Protein 4FWW (pdb70)

Radius of gyration: 24.19 Å; Cα contacts (8 Å, |Δi|>4): 1400; chains: 1; bounding box: 60×74×48 Å

Foldseek 3Di:
DAAFEFQDFQVFFWQDWAKDQDDVLAIWIWTDHWQKIFIAGLSRHTDDMAGCDQQPDPRHQLCCLVDDDHADDGDIWRWQDWDFDRLQTWIKIFTQTRLRAIWTWGWDDDPNYTDTDRIHTQADPVAQWFQFGQRNAEHPVHKDWDWADAPNWIKIWMAYKAACVQNVTSHNFGTWIWIQDPVSRHTDGPTDGFHFDNVQSHQWIKAWADWDDDDQWIKTKIKIAPASVDDRQNIAIKIWIDGSHDRACLQIEIATAWEAQPCGHTQGAWQHKDKFFAAQQQCVVVVHHHGFIKIKTWGANSPPPFERIFIWIHGPVNVVVLRVVLLCLQFDDDHDPPAWQDPCRGAATDGGQDDHPDDDADPVHGSSSHYGYRRHHHYTYGLASRQCHHWAFNEWDWDYQHRWIWIFTWTQQQKTWIWTRGNHDPHTHTQDMYGHHHPRHGWHHDWYDDDQWIWIDGTRGITTDGNNHDAQQVQQDQVSQLVHDPSRQWFDLPRGIHHCVVRVPRGDNDDDD

Solvent-accessible surface area: 21839 Å² total; per-residue (Å²): 100,98,127,24,98,43,41,27,64,3,71,24,121,6,65,17,15,35,23,24,97,20,155,197,136,29,17,0,0,0,0,0,17,125,31,86,2,20,2,0,1,52,87,0,141,62,55,57,44,23,9,7,7,46,3,42,51,139,46,0,87,2,8,66,40,28,28,135,51,121,42,33,100,109,33,72,9,29,9,56,8,20,20,19,0,90,62,90,41,0,0,0,6,2,6,28,17,6,52,2,13,0,14,11,0,61,14,58,103,88,72,91,8,1,62,10,29,93,24,30,14,0,33,24,72,165,75,11,144,70,124,65,3,0,0,0,1,3,0,62,88,19,10,54,18,14,24,6,74,27,75,190,23,13,32,2,0,1,0,1,11,6,50,56,88,30,18,88,57,59,22,4,65,2,1,1,3,0,84,13,36,113,106,27,37,0,0,16,72,72,34,52,32,27,29,7,51,107,151,38,18,120,80,6,62,8,72,14,3,37,18,20,86,24,68,47,52,0,0,0,1,2,6,1,5,44,38,35,130,68,91,93,95,39,64,26,0,10,0,0,19,1,12,3,83,103,47,58,12,18,59,3,6,2,1,26,2,24,0,67,27,42,133,70,70,62,1,36,21,3,50,6,6,31,17,8,48,0,0,28,79,1,2,108,50,29,102,32,59,102,26,53,60,0,1,0,1,0,1,31,39,49,227,124,134,33,10,67,0,0,0,0,5,1,5,11,64,63,0,27,61,43,0,73,92,3,14,68,93,4,21,80,101,120,32,144,112,58,35,111,0,1,2,26,2,12,20,50,89,12,115,12,34,21,4,28,46,99,170,70,65,51,144,140,45,51,6,90,118,55,10,1,22,4,57,67,54,14,50,87,85,8,9,0,42,14,61,3,24,109,29,96,3,11,0,5,34,3,5,88,22,90,81,4,3,1,0,0,0,0,0,87,78,1,56,0,2,0,0,3,2,15,154,8,122,111,150,16,40,92,20,12,42,8,28,3,6,123,74,40,65,48,2,75,64,60,23,10,95,16,43,84,58,0,0,0,1,5,5,49,46,0,3,57,0,36,2,88,8,19,38,11,165,93,37,133,72,12,34,114,1,40,209,21,70,108,34,24,25,5,0,22,18,51,124,114,5,1,85,99,164,80,17,106,84,56,53,57,90,108,127,48,153

GO terms:
  GO:0005011 macrophage colony-stimulating factor receptor activity (F, TAS)
  GO:0005886 plasma membrane (C, TAS)
  GO:0006952 defense response (P, TAS)
  GO:0007165 signal transduction (P, TAS)
  GO:0007338 single fertilization (P, TAS)
  GO:0008284 positive regulation of cell population proliferation (P, TAS)
  GO:0005515 protein binding (F, IPI)
  GO:0043406 positive regulation of MAP kinase activity (P, IDA)
  GO:0009615 response to virus (P, IDA)
  GO:0051897 positive regulation of phosphatidylinositol 3-kinase/protein kinase B signal transduction (P, IDA)
  GO:0009986 cell surface (C, HDA)
  GO:0019899 enzyme binding (F, IPI)

Secondary structure (DSSP, 8-state):
-EEE--SEE-SS-EEEEEEEE-TTS-EEEEEEETTEEEEE-TTS-EEEEEE---BT-TT-HHHHTTSSS--SS-B---EEEEEEETTTTEEEEEESSGGG-EEEEEEEEETTEEEEPPPEE---STT-BTTB-TT----TT-EEEEEEEETTEEEEEEEE---HHHHSSS---SEEEEEBPTTSS-BPTT-EEE---HHHHTT---EEEEEEEETTEEEEEEEEESSTTS-TTSEEEEEEEEESSSS--TT-EEEEEEEEE---EEE-EEEEEEEEEPPHHHHHHHTS-TT-EEEEEEEE-----S-S-EEEEEEHHHHHHHHHHHHHHHHSSSPPTT-B---TTTS---BTTSPTT-SS--TT--GGGS-EE-SS-EEEE-TTTTTTTT--EEEEEEEEETTEEEEEEEETTSEEEEEE-S--SS---EEEEEEETTS-PPBPS--EEETTEEEEEETTEEEEEETT-S-GGG--SHHHHHHS-GGG--EE-SSSEE-GGGSTTT-B-S---

InterPro domains:
  IPR000719 Protein kinase domain [PS50011] (1082-1345)
  IPR001245 Serine-threonine/tyrosine-protein kinase, catalytic domain [PF07714] (1084-1338)
  IPR001245 Serine-threonine/tyrosine-protein kinase, catalytic domain [PR00109] (1161-1174)
  IPR001245 Serine-threonine/tyrosine-protein kinase, catalytic domain [PR00109] (1198-1216)
  IPR001245 Serine-threonine/tyrosine-protein kinase, catalytic domain [PR00109] (1249-1259)
  IPR001245 Serine-threonine/tyrosine-protein kinase, catalytic domain [PR00109] (1268-1290)
  IPR001245 Serine-threonine/tyrosine-protein kinase, catalytic domain [PR00109] (1312-1334)
  IPR001627 Sema domain [PF01403] (337-502)
  IPR001627 Sema domain [PS51004] (31-522)
  IPR001627 Sema domain [SM00630] (55-508)
  IPR002165 Plexin repeat [PF01437] (527-568)
  IPR002909 IPT domain [PF01833] (569-661)
  IPR002909 IPT domain [PF01833] (684-766)
  IPR002909 IPT domain [PF01833] (770-845)
  IPR002909 IPT domain [SM00429] (568-682)
  IPR002909 IPT domain [SM00429] (683-767)
  IPR002909 IPT domain [SM00429] (769-873)
  IPR008266 Tyrosine-protein kinase, active site [PS00109] (1204-1216)
  IPR011009 Protein kinase-like domain superfamily [SSF56112] (1085-1344)
  IPR013783 Immunoglobulin-like fold [G3DSA:2.60.40.10] (574-668)

Structure (mmCIF, N/CA/C/O backbone):
data_4FWW
#
_entry.id   4FWW
#
_cell.length_a   106.400
_cell.length_b   73.300
_cell.length_c   87.900
_cell.angle_alpha   90.00
_cell.angle_beta   97.40
_cell.angle_gamma   90.00
#
_symmetry.space_group_name_H-M   'C 1 2 1'
#
loop_
_entity.id
_entity.type
_entity.pdbx_description
1 polymer 'Macrophage-stimulating protein receptor'
2 branched beta-D-mannopyranose-(1-3)-beta-D-mannopyranose-(1-4)-2-acetamido-2-deoxy-beta-D-glucopyranose-(1-4)-2-acetamido-2-deoxy-beta-D-glucopyranose
3 non-polymer 'SULFATE ION'
4 non-polymer 'ACETATE ION'
5 non-polymer GLYCEROL
6 non-polymer 1,2-ETHANEDIOL
7 non-polymer DI(HYDROXYETHYL)ETHER
8 water water
#
loop_
_atom_site.group_PDB
_atom_site.id
_atom_site.type_symbol
_atom_site.label_atom_id
_atom_site.label_alt_id
_atom_site.label_comp_id
_atom_site.label_asym_id
_atom_site.label_entity_id
_atom_site.label_seq_id
_atom_site.pdbx_PDB_ins_code
_atom_site.Cartn_x
_atom_site.Cartn_y
_atom_site.Cartn_z
_atom_site.occupancy
_atom_site.B_iso_or_equiv
_atom_site.auth_seq_id
_atom_site.auth_comp_id
_atom_site.auth_asym_id
_atom_site.auth_atom_id
_atom_site.pdbx_PDB_model_num
ATOM 1 N N . VAL A 1 1 ? -0.664 14.953 3.280 1.00 86.97 42 VAL A N 1
ATOM 2 C CA . VAL A 1 1 ? 0.130 13.882 3.960 1.00 92.70 42 VAL A CA 1
ATOM 3 C C . VAL A 1 1 ? 1.597 14.278 4.119 1.00 89.38 42 VAL A C 1
ATOM 4 O O . VAL A 1 1 ? 2.380 14.074 3.192 1.00 92.56 42 VAL A O 1
ATOM 8 N N . LYS A 1 2 ? 1.953 14.828 5.290 1.00 87.57 43 LYS A N 1
ATOM 9 C CA . LYS A 1 2 ? 3.337 15.233 5.621 1.00 83.83 43 LYS A CA 1
ATOM 10 C C . LYS A 1 2 ? 4.335 14.082 5.516 1.00 76.56 43 LYS A C 1
ATOM 11 O O . LYS A 1 2 ? 4.133 13.027 6.109 1.00 76.63 43 LYS A O 1
ATOM 17 N N . TYR A 1 3 ? 5.410 14.288 4.750 1.00 75.59 44 TYR A N 1
ATOM 18 C CA . TYR A 1 3 ? 6.413 13.252 4.492 1.00 70.42 44 TYR A CA 1
ATOM 19 C C . TYR A 1 3 ? 7.366 13.091 5.694 1.00 66.12 44 TYR A C 1
ATOM 20 O O . TYR A 1 3 ? 7.902 14.050 6.220 1.00 71.69 44 TYR A O 1
ATOM 29 N N . VAL A 1 4 ? 7.577 11.856 6.106 1.00 64.19 45 VAL A N 1
ATOM 30 C CA . VAL A 1 4 ? 8.412 11.597 7.250 1.00 66.55 45 VAL A CA 1
ATOM 31 C C . VAL A 1 4 ? 9.544 10.709 6.804 1.00 67.57 45 VAL A C 1
ATOM 32 O O . VAL A 1 4 ? 9.324 9.627 6.282 1.00 68.40 45 VAL A O 1
ATOM 36 N N . VAL A 1 5 ? 10.758 11.189 7.034 1.00 65.22 46 VAL A N 1
ATOM 37 C CA . VAL A 1 5 ? 11.983 10.482 6.692 1.00 67.86 46 VAL A CA 1
ATOM 38 C C . VAL A 1 5 ? 12.203 9.384 7.726 1.00 64.55 46 VAL A C 1
ATOM 39 O O . VAL A 1 5 ? 11.907 9.601 8.902 1.00 64.97 46 VAL A O 1
ATOM 43 N N . PRO A 1 6 ? 12.728 8.208 7.314 1.00 60.49 47 PRO A N 1
ATOM 44 C CA . PRO A 1 6 ? 12.973 7.181 8.326 1.00 58.82 47 PRO A CA 1
ATOM 45 C C . PRO A 1 6 ? 14.048 7.621 9.337 1.00 64.01 47 PRO A C 1
ATOM 46 O O . PRO A 1 6 ? 14.887 8.471 9.025 1.00 70.17 47 PRO A O 1
ATOM 50 N N . SER A 1 7 ? 13.984 7.107 10.557 1.00 57.31 48 SER A N 1
ATOM 51 C CA . SER A 1 7 ? 14.999 7.470 11.546 1.00 56.80 48 SER A CA 1
ATOM 52 C C . SER A 1 7 ? 16.053 6.405 11.631 1.00 56.20 48 SER A C 1
ATOM 53 O O . SER A 1 7 ? 17.186 6.672 12.019 1.00 59.11 48 SER A O 1
ATOM 56 N N . PHE A 1 8 ? 15.681 5.182 11.294 1.00 49.40 49 PHE A N 1
ATOM 57 C CA . PHE A 1 8 ? 16.586 4.078 11.463 1.00 50.43 49 PHE A CA 1
ATOM 58 C C . PHE A 1 8 ? 16.256 3.029 10.424 1.00 55.73 49 PHE A C 1
ATOM 59 O O . PHE A 1 8 ? 15.102 2.631 10.292 1.00 47.96 49 PHE A O 1
ATOM 67 N N . SER A 1 9 ? 17.274 2.563 9.705 1.00 58.08 50 SER A N 1
ATOM 68 C CA . SER A 1 9 ? 17.090 1.410 8.815 1.00 58.00 50 SER A CA 1
ATOM 69 C C . SER A 1 9 ? 17.656 0.172 9.456 1.00 60.29 50 SER A C 1
ATOM 70 O O . SER A 1 9 ? 18.852 0.102 9.733 1.00 60.09 50 SER A O 1
ATOM 73 N N . ALA A 1 10 ? 16.803 -0.826 9.655 1.00 52.86 51 ALA A N 1
ATOM 74 C CA . ALA A 1 10 ? 17.189 -2.002 10.426 1.00 57.93 51 ALA A CA 1
ATOM 75 C C . ALA A 1 10 ? 17.986 -3.045 9.666 1.00 64.00 51 ALA A C 1
ATOM 76 O O . ALA A 1 10 ? 18.480 -3.991 10.270 1.00 62.84 51 ALA A O 1
ATOM 78 N N . GLY A 1 11 ? 18.019 -2.950 8.339 1.00 67.60 52 GLY A N 1
ATOM 79 C CA . GLY A 1 11 ? 18.765 -3.919 7.546 1.00 64.53 52 GLY A CA 1
ATOM 80 C C . GLY A 1 11 ? 17.972 -5.165 7.237 1.00 65.90 52 GLY A C 1
ATOM 81 O O . GLY A 1 11 ? 18.537 -6.194 6.858 1.00 66.37 52 GLY A O 1
ATOM 82 N N . GLY A 1 12 ? 16.659 -5.087 7.421 1.00 62.38 53 GLY A N 1
ATOM 83 C CA . GLY A 1 12 ? 15.816 -6.275 7.362 1.00 57.81 53 GLY A CA 1
ATOM 84 C C . GLY A 1 12 ? 14.439 -5.909 7.836 1.00 54.51 53 GLY A C 1
ATOM 85 O O . GLY A 1 12 ? 14.251 -4.813 8.355 1.00 54.97 53 GLY A O 1
ATOM 86 N N . LEU A 1 13 ? 13.461 -6.777 7.599 1.00 55.32 54 LEU A N 1
ATOM 87 C CA . LEU A 1 13 ? 12.091 -6.463 8.006 1.00 54.37 54 LEU A CA 1
ATOM 88 C C . LEU A 1 13 ? 12.022 -6.481 9.540 1.00 46.38 54 LEU A C 1
ATOM 89 O O . LEU A 1 13 ? 12.508 -7.425 10.187 1.00 49.11 54 LEU A O 1
ATOM 94 N N . VAL A 1 14 ? 11.512 -5.395 10.087 1.00 46.25 55 VAL A N 1
ATOM 95 C CA . VAL A 1 14 ? 11.394 -5.237 11.537 1.00 44.44 55 VAL A CA 1
ATOM 96 C C . VAL A 1 14 ? 10.352 -6.214 12.024 1.00 43.14 55 VAL A C 1
ATOM 97 O O . VAL A 1 14 ? 9.160 -6.137 11.620 1.00 44.14 55 VAL A O 1
ATOM 101 N N . GLN A 1 15 ? 10.789 -7.126 12.879 1.00 40.67 56 GLN A N 1
ATOM 102 C CA . GLN A 1 15 ? 9.874 -8.105 13.457 1.00 40.26 56 GLN A CA 1
ATOM 103 C C . GLN A 1 15 ? 9.242 -7.691 14.774 1.00 44.47 56 GLN A C 1
ATOM 104 O O . GLN A 1 15 ? 8.135 -8.127 15.097 1.00 34.86 56 GLN A O 1
ATOM 110 N N . ALA A 1 16 ? 9.978 -6.926 15.579 1.00 39.76 57 ALA A N 1
ATOM 111 C CA . ALA A 1 16 ? 9.473 -6.487 16.882 1.00 37.84 57 ALA A CA 1
ATOM 112 C C . ALA A 1 16 ? 10.152 -5.183 17.287 1.00 40.74 57 ALA A C 1
ATOM 113 O O . ALA A 1 16 ? 11.269 -4.849 16.817 1.00 37.08 57 ALA A O 1
ATOM 115 N N . MET A 1 17 ? 9.423 -4.386 18.047 1.00 36.55 58 MET A N 1
ATOM 116 C CA . MET A 1 17 ? 9.920 -3.090 18.496 1.00 35.37 58 MET A CA 1
ATOM 117 C C . MET A 1 17 ? 9.283 -2.790 19.841 1.00 35.84 58 MET A C 1
ATOM 118 O O . MET A 1 17 ? 8.055 -2.935 19.999 1.00 31.56 58 MET A O 1
ATOM 123 N N . VAL A 1 18 ? 10.105 -2.417 20.827 1.00 32.91 59 VAL A N 1
ATOM 124 C CA . VAL A 1 18 ? 9.550 -1.924 22.102 1.00 33.17 59 VAL A CA 1
ATOM 125 C C . VAL A 1 18 ? 10.466 -0.820 22.641 1.00 34.35 59 VAL A C 1
ATOM 126 O O . VAL A 1 18 ? 11.600 -0.726 22.216 1.00 34.02 59 VAL A O 1
ATOM 130 N N . THR A 1 19 ? 9.918 0.112 23.415 1.00 34.02 60 THR A N 1
ATOM 131 C CA . THR A 1 19 ? 10.723 1.192 24.002 1.00 35.01 60 THR A CA 1
ATOM 132 C C . THR A 1 19 ? 10.923 1.075 25.510 1.00 36.50 60 THR A C 1
ATOM 133 O O . THR A 1 19 ? 10.194 0.346 26.207 1.00 36.08 60 THR A O 1
ATOM 137 N N . TYR A 1 20 ? 11.906 1.819 26.019 1.00 39.82 61 TYR A N 1
ATOM 138 C CA . TYR A 1 20 ? 12.093 1.896 27.451 1.00 34.98 61 TYR A CA 1
ATOM 139 C C . TYR A 1 20 ? 12.386 3.316 27.856 1.00 38.35 61 TYR A C 1
ATOM 140 O O . TYR A 1 20 ? 13.204 4.002 27.210 1.00 32.56 61 TYR A O 1
ATOM 149 N N . GLU A 1 21 ? 11.641 3.806 28.854 1.00 40.50 62 GLU A N 1
ATOM 150 C CA . GLU A 1 21 ? 11.974 5.095 29.486 1.00 46.97 62 GLU A CA 1
ATOM 151 C C . GLU A 1 21 ? 12.217 4.863 30.978 1.00 47.80 62 GLU A C 1
ATOM 152 O O . GLU A 1 21 ? 11.331 4.371 31.671 1.00 48.30 62 GLU A O 1
ATOM 158 N N . GLY A 1 22 ? 13.445 5.107 31.442 1.00 49.06 63 GLY A N 1
ATOM 159 C CA . GLY A 1 22 ? 13.817 4.851 32.834 1.00 52.46 63 GLY A CA 1
ATOM 160 C C . GLY A 1 22 ? 13.700 6.057 33.759 1.00 64.50 63 GLY A C 1
ATOM 161 O O . GLY A 1 22 ? 13.253 7.129 33.350 1.00 66.08 63 GLY A O 1
ATOM 162 N N . ASP A 1 23 ? 14.126 5.888 35.010 1.00 67.78 64 ASP A N 1
ATOM 163 C CA . ASP A 1 23 ? 13.889 6.898 36.042 1.00 70.58 64 ASP A CA 1
ATOM 164 C C . ASP A 1 23 ? 14.903 8.000 35.969 1.00 71.36 64 ASP A C 1
ATOM 165 O O . ASP A 1 23 ? 14.697 9.076 36.545 1.00 71.62 64 ASP A O 1
ATOM 170 N N . ARG A 1 24 ? 16.029 7.689 35.336 1.00 67.89 65 ARG A N 1
ATOM 171 C CA . ARG A 1 24 ? 17.184 8.566 35.365 1.00 75.98 65 ARG A CA 1
ATOM 172 C C . ARG A 1 24 ? 17.293 9.328 34.055 1.00 71.87 65 ARG A C 1
ATOM 173 O O . ARG A 1 24 ? 18.392 9.675 33.619 1.00 77.36 65 ARG A O 1
ATOM 181 N N . ASN A 1 25 ? 16.145 9.618 33.447 1.00 64.51 66 ASN A N 1
ATOM 182 C CA . ASN A 1 25 ? 16.114 10.177 32.100 1.00 65.48 66 ASN A CA 1
ATOM 183 C C . ASN A 1 25 ? 16.913 9.361 31.058 1.00 59.64 66 ASN A C 1
ATOM 184 O O . ASN A 1 25 ? 17.503 9.918 30.150 1.00 64.11 66 ASN A O 1
ATOM 189 N N . GLU A 1 26 ? 16.971 8.047 31.214 1.00 50.75 67 GLU A N 1
ATOM 190 C CA . GLU A 1 26 ? 17.604 7.223 30.204 1.00 50.73 67 GLU A CA 1
ATOM 191 C C . GLU A 1 26 ? 16.509 6.514 29.394 1.00 50.31 67 GLU A C 1
ATOM 192 O O . GLU A 1 26 ? 15.450 6.181 29.931 1.00 46.90 67 GLU A O 1
ATOM 198 N N . SER A 1 27 ? 16.730 6.361 28.093 1.00 47.62 68 SER A N 1
ATOM 199 C CA . SER A 1 27 ? 15.722 5.710 27.269 1.00 45.62 68 SER A CA 1
ATOM 200 C C . SER A 1 27 ? 16.313 4.927 26.116 1.00 49.38 68 SER A C 1
ATOM 201 O O . SER A 1 27 ? 17.482 5.130 25.735 1.00 45.94 68 SER A O 1
ATOM 204 N N . ALA A 1 28 ? 15.513 4.019 25.555 1.00 41.11 69 ALA A N 1
ATOM 205 C CA . ALA A 1 28 ? 16.001 3.218 24.426 1.00 41.73 69 ALA A CA 1
ATOM 206 C C . ALA A 1 28 ? 14.869 2.658 23.565 1.00 39.40 69 ALA A C 1
ATOM 207 O O . ALA A 1 28 ? 13.720 2.507 24.029 1.00 36.97 69 ALA A O 1
ATOM 209 N N . VAL A 1 29 ? 15.216 2.359 22.312 1.00 40.77 70 VAL A N 1
ATOM 210 C CA . VAL A 1 29 ? 14.332 1.581 21.415 1.00 38.68 70 VAL A CA 1
ATOM 211 C C . VAL A 1 29 ? 15.016 0.252 21.139 1.00 42.37 70 VAL A C 1
ATOM 212 O O . VAL A 1 29 ? 16.224 0.212 20.795 1.00 42.46 70 VAL A O 1
ATOM 216 N N . PHE A 1 30 ? 14.271 -0.845 21.322 1.00 36.51 71 PHE A N 1
ATOM 217 C CA . PHE A 1 30 ? 14.740 -2.162 20.926 1.00 36.50 71 PHE A CA 1
ATOM 218 C C . PHE A 1 30 ? 13.990 -2.625 19.657 1.00 38.27 71 PHE A C 1
ATOM 219 O O . PHE A 1 30 ? 12.767 -2.496 19.569 1.00 33.63 71 PHE A O 1
ATOM 227 N N . VAL A 1 31 ? 14.781 -2.909 18.616 1.00 37.66 72 VAL A N 1
ATOM 228 C CA . VAL A 1 31 ? 14.300 -3.233 17.267 1.00 40.47 72 VAL A CA 1
ATOM 229 C C . VAL A 1 31 ? 14.881 -4.568 16.840 1.00 44.81 72 VAL A C 1
ATOM 230 O O . VAL A 1 31 ? 16.116 -4.784 16.897 1.00 45.11 72 VAL A O 1
ATOM 234 N N . ALA A 1 32 ? 13.987 -5.498 16.490 1.00 41.03 73 ALA A N 1
ATOM 235 C CA . ALA A 1 32 ? 14.406 -6.871 16.191 1.00 42.36 73 ALA A CA 1
ATOM 236 C C . ALA A 1 32 ? 14.175 -7.169 14.724 1.00 44.12 73 ALA A C 1
ATOM 237 O O . ALA A 1 32 ? 13.180 -6.726 14.145 1.00 42.21 73 ALA A O 1
ATOM 239 N N . ILE A 1 33 ? 15.177 -7.785 14.097 1.00 47.05 74 ILE A N 1
ATOM 240 C CA . ILE A 1 33 ? 14.973 -8.369 12.769 1.00 49.44 74 ILE A CA 1
ATOM 241 C C . ILE A 1 33 ? 15.375 -9.818 12.868 1.00 44.56 74 ILE A C 1
ATOM 242 O O . ILE A 1 33 ? 15.985 -10.248 13.870 1.00 45.10 74 ILE A O 1
ATOM 247 N N . ARG A 1 34 ? 15.036 -10.591 11.842 1.00 50.64 75 ARG A N 1
ATOM 248 C CA . ARG A 1 34 ? 15.569 -11.954 11.738 1.00 50.19 75 ARG A CA 1
ATOM 249 C C . ARG A 1 34 ? 17.036 -11.972 12.127 1.00 53.03 75 ARG A C 1
ATOM 250 O O . ARG A 1 34 ? 17.818 -11.171 11.611 1.00 56.51 75 ARG A O 1
ATOM 258 N N . ASN A 1 35 ? 17.370 -12.811 13.102 1.00 48.63 76 ASN A N 1
ATOM 259 C CA . ASN A 1 35 ? 18.735 -12.989 13.555 1.00 56.09 76 ASN A CA 1
ATOM 260 C C . ASN A 1 35 ? 19.469 -11.790 14.171 1.00 52.93 76 ASN A C 1
ATOM 261 O O . ASN A 1 35 ? 20.599 -11.928 14.624 1.00 58.65 76 ASN A O 1
ATOM 266 N N . ARG A 1 36 ? 18.831 -10.634 14.264 1.00 52.05 77 ARG A N 1
ATOM 267 C CA . ARG A 1 36 ? 19.511 -9.515 14.918 1.00 54.05 77 ARG A CA 1
ATOM 268 C C . ARG A 1 36 ? 18.620 -8.644 15.808 1.00 47.37 77 ARG A C 1
ATOM 269 O O . ARG A 1 36 ? 17.571 -8.200 15.388 1.00 44.68 77 ARG A O 1
ATOM 277 N N . LEU A 1 37 ? 19.115 -8.324 17.000 1.00 50.52 78 LEU A N 1
ATOM 278 C CA . LEU A 1 37 ? 18.531 -7.263 17.830 1.00 46.95 78 LEU A CA 1
ATOM 279 C C . LEU A 1 37 ? 19.351 -5.945 17.798 1.00 47.41 78 LEU A C 1
ATOM 280 O O . LEU A 1 37 ? 20.540 -5.973 18.071 1.00 50.83 78 LEU A O 1
ATOM 285 N N . HIS A 1 38 ? 18.697 -4.814 17.504 1.00 44.69 79 HIS A N 1
ATOM 286 C CA . HIS A 1 38 ? 19.296 -3.464 17.611 1.00 48.40 79 HIS A CA 1
ATOM 287 C C . HIS A 1 38 ? 18.838 -2.681 18.851 1.00 45.24 79 HIS A C 1
ATOM 288 O O . HIS A 1 38 ? 17.652 -2.698 19.215 1.00 43.91 79 HIS A O 1
ATOM 295 N N . VAL A 1 39 ? 19.782 -2.002 19.507 1.00 46.44 80 VAL A N 1
ATOM 296 C CA . VAL A 1 39 ? 19.497 -1.028 20.571 1.00 38.68 80 VAL A CA 1
ATOM 297 C C . VAL A 1 39 ? 19.799 0.367 20.062 1.00 41.29 80 VAL A C 1
ATOM 298 O O . VAL A 1 39 ? 20.924 0.643 19.609 1.00 49.43 80 VAL A O 1
ATOM 302 N N . LEU A 1 40 ? 18.792 1.233 20.085 1.00 40.82 81 LEU A N 1
ATOM 303 C CA . LEU A 1 40 ? 18.921 2.621 19.693 1.00 41.58 81 LEU A CA 1
ATOM 304 C C . LEU A 1 40 ? 18.841 3.550 20.905 1.00 43.89 81 LEU A C 1
ATOM 305 O O . LEU A 1 40 ? 18.115 3.282 21.882 1.00 40.04 81 LEU A O 1
ATOM 310 N N . GLY A 1 41 ? 19.502 4.697 20.786 1.00 45.90 82 GLY A N 1
ATOM 311 C CA . GLY A 1 41 ? 19.410 5.720 21.813 1.00 48.14 82 GLY A CA 1
ATOM 312 C C . GLY A 1 41 ? 18.187 6.550 21.523 1.00 49.57 82 GLY A C 1
ATOM 313 O O . GLY A 1 41 ? 17.425 6.224 20.619 1.00 49.71 82 GLY A O 1
ATOM 314 N N . PRO A 1 42 ? 18.034 7.673 22.238 1.00 50.86 83 PRO A N 1
ATOM 315 C CA . PRO A 1 42 ? 16.840 8.537 22.156 1.00 48.77 83 PRO A CA 1
ATOM 316 C C . PRO A 1 42 ? 16.824 9.303 20.861 1.00 51.00 83 PRO A C 1
ATOM 317 O O . PRO A 1 42 ? 15.815 9.894 20.486 1.00 51.81 83 PRO A O 1
ATOM 321 N N . ASP A 1 43 ? 17.964 9.328 20.193 1.00 55.23 84 ASP A N 1
ATOM 322 C CA . ASP A 1 43 ? 18.045 10.027 18.928 1.00 59.73 84 ASP A CA 1
ATOM 323 C C . ASP A 1 43 ? 17.795 9.014 17.806 1.00 54.49 84 ASP A C 1
ATOM 324 O O . ASP A 1 43 ? 17.900 9.343 16.644 1.00 56.49 84 ASP A O 1
ATOM 329 N N . LEU A 1 44 ? 17.523 7.769 18.190 1.00 52.25 85 LEU A N 1
ATOM 330 C CA . LEU A 1 44 ? 17.174 6.682 17.286 1.00 52.75 85 LEU A CA 1
ATOM 331 C C . LEU A 1 44 ? 18.381 6.273 16.435 1.00 60.58 85 LEU A C 1
ATOM 332 O O . LEU A 1 44 ? 18.240 5.670 15.360 1.00 55.00 85 LEU A O 1
ATOM 337 N N . LYS A 1 45 ? 19.571 6.587 16.940 1.00 58.76 86 LYS A N 1
ATOM 338 C CA . LYS A 1 45 ? 20.784 6.030 16.377 1.00 60.65 86 LYS A CA 1
ATOM 339 C C . LYS A 1 45 ? 21.250 4.859 17.211 1.00 55.81 86 LYS A C 1
ATOM 340 O O . LYS A 1 45 ? 20.994 4.796 18.414 1.00 53.48 86 LYS A O 1
ATOM 346 N N . SER A 1 46 ? 21.941 3.937 16.555 1.00 56.27 87 SER A N 1
ATOM 347 C CA . SER A 1 46 ? 22.266 2.649 17.122 1.00 56.31 87 SER A CA 1
ATOM 348 C C . SER A 1 46 ? 23.388 2.767 18.117 1.00 60.18 87 SER A C 1
ATOM 349 O O . SER A 1 46 ? 24.387 3.428 17.849 1.00 65.14 87 SER A O 1
ATOM 352 N N . VAL A 1 47 ? 23.250 2.081 19.245 1.00 53.79 88 VAL A N 1
ATOM 353 C CA . VAL A 1 47 ? 24.316 2.034 20.230 1.00 55.34 88 VAL A CA 1
ATOM 354 C C . VAL A 1 47 ? 24.918 0.645 20.326 1.00 56.04 88 VAL A C 1
ATOM 355 O O . VAL A 1 47 ? 25.999 0.460 20.867 1.00 57.31 88 VAL A O 1
ATOM 359 N N . GLN A 1 48 ? 24.198 -0.367 19.867 1.00 52.75 89 GLN A N 1
ATOM 360 C CA . GLN A 1 48 ? 24.651 -1.732 20.124 1.00 52.12 89 GLN A CA 1
ATOM 361 C C . GLN A 1 48 ? 23.798 -2.643 19.228 1.00 54.44 89 GLN A C 1
ATOM 362 O O . GLN A 1 48 ? 22.704 -2.258 18.831 1.00 47.88 89 GLN A O 1
ATOM 368 N N . SER A 1 49 ? 24.306 -3.836 18.930 1.00 55.26 90 SER A N 1
ATOM 369 C CA . SER A 1 49 ? 23.585 -4.837 18.142 1.00 54.78 90 SER A CA 1
ATOM 370 C C . SER A 1 49 ? 23.974 -6.181 18.688 1.00 54.82 90 SER A C 1
ATOM 371 O O . SER A 1 49 ? 25.090 -6.353 19.163 1.00 57.58 90 SER A O 1
ATOM 374 N N . LEU A 1 50 ? 23.112 -7.172 18.497 1.00 51.58 91 LEU A N 1
ATOM 375 C CA . LEU A 1 50 ? 23.369 -8.498 18.990 1.00 53.37 91 LEU A CA 1
ATOM 376 C C . LEU A 1 50 ? 22.821 -9.506 17.958 1.00 54.61 91 LEU A C 1
ATOM 377 O O . LEU A 1 50 ? 21.733 -9.312 17.432 1.00 56.63 91 LEU A O 1
ATOM 382 N N . ALA A 1 51 ? 23.617 -10.531 17.636 1.00 57.52 92 ALA A N 1
ATOM 383 C CA . ALA A 1 51 ? 23.181 -11.657 16.783 1.00 60.92 92 ALA A CA 1
ATOM 384 C C . ALA A 1 51 ? 22.288 -12.587 17.573 1.00 53.57 92 ALA A C 1
ATOM 385 O O . ALA A 1 51 ? 22.684 -13.082 18.618 1.00 48.76 92 ALA A O 1
ATOM 387 N N . THR A 1 52 ? 21.062 -12.773 17.103 1.00 50.56 93 THR A N 1
ATOM 388 C CA . THR A 1 52 ? 20.165 -13.691 17.781 1.00 55.33 93 THR A CA 1
ATOM 389 C C . THR A 1 52 ? 20.010 -14.985 17.031 1.00 53.15 93 THR A C 1
ATOM 390 O O . THR A 1 52 ? 19.367 -15.893 17.520 1.00 49.79 93 THR A O 1
ATOM 394 N N . GLY A 1 53 ? 20.635 -15.081 15.865 1.00 52.52 94 GLY A N 1
ATOM 395 C CA . GLY A 1 53 ? 20.749 -16.359 15.173 1.00 60.41 94 GLY A CA 1
ATOM 396 C C . GLY A 1 53 ? 21.776 -16.286 14.049 1.00 66.61 94 GLY A C 1
ATOM 397 O O . GLY A 1 53 ? 22.521 -15.299 13.952 1.00 65.47 94 GLY A O 1
ATOM 398 N N . PRO A 1 54 ? 21.784 -17.307 13.173 1.00 70.63 95 PRO A N 1
ATOM 399 C CA . PRO A 1 54 ? 20.876 -18.453 13.314 1.00 69.37 95 PRO A CA 1
ATOM 400 C C . PRO A 1 54 ? 21.345 -19.420 14.390 1.00 67.42 95 PRO A C 1
ATOM 401 O O . PRO A 1 54 ? 22.526 -19.457 14.728 1.00 67.98 95 PRO A O 1
ATOM 405 N N . ALA A 1 55 ? 20.407 -20.160 14.968 1.00 65.04 96 ALA A N 1
ATOM 406 C CA . ALA A 1 55 ? 20.742 -21.170 15.944 1.00 70.59 96 ALA A CA 1
ATOM 407 C C . ALA A 1 55 ? 21.782 -22.109 15.348 1.00 76.40 96 ALA A C 1
ATOM 408 O O . ALA A 1 55 ? 21.790 -22.325 14.133 1.00 73.95 96 ALA A O 1
ATOM 410 N N . GLY A 1 56 ? 22.625 -22.677 16.210 1.00 76.07 97 GLY A N 1
ATOM 411 C CA . GLY A 1 56 ? 23.702 -23.559 15.783 1.00 86.61 97 GLY A CA 1
ATOM 412 C C . GLY A 1 56 ? 24.712 -22.873 14.877 1.00 95.77 97 GLY A C 1
ATOM 413 O O . GLY A 1 56 ? 25.448 -23.533 14.141 1.00 100.70 97 GLY A O 1
ATOM 414 N N . ASP A 1 57 ? 24.720 -21.545 14.903 1.00 93.60 98 ASP A N 1
ATOM 415 C CA . ASP A 1 57 ? 25.786 -20.761 14.289 1.00 92.98 98 ASP A CA 1
ATOM 416 C C . ASP A 1 57 ? 26.749 -20.296 15.378 1.00 98.19 98 ASP A C 1
ATOM 417 O O . ASP A 1 57 ? 26.304 -19.894 16.456 1.00 92.97 98 ASP A O 1
ATOM 422 N N . PRO A 1 58 ? 28.076 -20.386 15.125 1.00 101.09 99 PRO A N 1
ATOM 423 C CA . PRO A 1 58 ? 29.017 -20.002 16.190 1.00 95.65 99 PRO A CA 1
ATOM 424 C C . PRO A 1 58 ? 28.881 -18.517 16.503 1.00 85.48 99 PRO A C 1
ATOM 425 O O . PRO A 1 58 ? 29.165 -18.098 17.624 1.00 88.13 99 PRO A O 1
ATOM 429 N N . GLY A 1 59 ? 28.418 -17.747 15.524 1.00 81.45 100 GLY A N 1
ATOM 430 C CA . GLY A 1 59 ? 28.246 -16.304 15.687 1.00 85.28 100 GLY A CA 1
ATOM 431 C C . GLY A 1 59 ? 26.992 -15.859 16.444 1.00 82.46 100 GLY A C 1
ATOM 432 O O . GLY A 1 59 ? 26.835 -14.675 16.718 1.00 74.60 100 GLY A O 1
ATOM 433 N N . CYS A 1 60 ? 26.090 -16.793 16.751 1.00 81.26 101 CYS A N 1
ATOM 434 C CA . CYS A 1 60 ? 24.874 -16.466 17.495 1.00 69.42 101 CYS A CA 1
ATOM 435 C C . CYS A 1 60 ? 25.229 -16.151 18.943 1.00 68.36 101 CYS A C 1
ATOM 436 O O . CYS A 1 60 ? 25.567 -17.047 19.718 1.00 70.46 101 CYS A O 1
ATOM 439 N N . GLN A 1 61 ? 25.186 -14.876 19.309 1.00 60.84 102 GLN A N 1
ATOM 440 C CA . GLN A 1 61 ? 25.553 -14.482 20.681 1.00 59.76 102 GLN A CA 1
ATOM 441 C C . GLN A 1 61 ? 24.508 -14.851 21.778 1.00 59.06 102 GLN A C 1
ATOM 442 O O . GLN A 1 61 ? 24.885 -15.096 22.928 1.00 56.64 102 GLN A O 1
ATOM 448 N N . THR A 1 62 ? 23.210 -14.914 21.443 1.00 57.46 103 THR A N 1
ATOM 449 C CA . THR A 1 62 ? 22.232 -15.407 22.437 1.00 54.42 103 THR A CA 1
ATOM 450 C C . THR A 1 62 ? 22.387 -16.897 22.622 1.00 57.00 103 THR A C 1
ATOM 451 O O . THR A 1 62 ? 22.452 -17.384 23.746 1.00 62.12 103 THR A O 1
ATOM 455 N N . CYS A 1 63 ? 22.461 -17.629 21.512 1.00 67.26 104 CYS A N 1
ATOM 456 C CA . CYS A 1 63 ? 22.670 -19.082 21.566 1.00 68.14 104 CYS A CA 1
ATOM 457 C C . CYS A 1 63 ? 23.882 -19.448 22.411 1.00 65.93 104 CYS A C 1
ATOM 458 O O . CYS A 1 63 ? 23.819 -20.360 23.225 1.00 69.41 104 CYS A O 1
ATOM 461 N N . ALA A 1 64 ? 24.968 -18.695 22.248 1.00 68.18 105 ALA A N 1
ATOM 462 C CA . ALA A 1 64 ? 26.220 -18.951 22.957 1.00 70.57 105 ALA A CA 1
ATOM 463 C C . ALA A 1 64 ? 26.069 -18.827 24.470 1.00 72.96 105 ALA A C 1
ATOM 464 O O . ALA A 1 64 ? 26.833 -19.407 25.237 1.00 70.33 105 ALA A O 1
ATOM 466 N N . ALA A 1 65 ? 25.085 -18.057 24.906 1.00 69.86 106 ALA A N 1
ATOM 467 C CA . ALA A 1 65 ? 24.869 -17.901 26.328 1.00 66.63 106 ALA A CA 1
ATOM 468 C C . ALA A 1 65 ? 24.196 -19.129 26.948 1.00 59.22 106 ALA A C 1
ATOM 469 O O . ALA A 1 65 ? 24.152 -19.256 28.169 1.00 65.68 106 ALA A O 1
ATOM 471 N N . CYS A 1 66 ? 23.687 -20.046 26.127 1.00 57.58 107 CYS A N 1
ATOM 472 C CA . CYS A 1 66 ? 23.137 -21.300 26.668 1.00 65.83 107 CYS A CA 1
ATOM 473 C C . CYS A 1 66 ? 24.226 -22.336 26.967 1.00 76.52 107 CYS A C 1
ATOM 474 O O . CYS A 1 66 ? 23.938 -23.488 27.295 1.00 77.95 107 CYS A O 1
ATOM 477 N N . GLY A 1 67 ? 25.479 -21.909 26.856 1.00 74.40 108 GLY A N 1
ATOM 478 C CA . GLY A 1 67 ? 26.596 -22.775 27.171 1.00 83.75 108 GLY A CA 1
ATOM 479 C C . GLY A 1 67 ? 27.057 -23.566 25.967 1.00 87.62 108 GLY A C 1
ATOM 480 O O . GLY A 1 67 ? 26.531 -23.406 24.860 1.00 79.92 108 GLY A O 1
ATOM 481 N N . PRO A 1 68 ? 28.028 -24.456 26.184 1.00 92.39 109 PRO A N 1
ATOM 482 C CA . PRO A 1 68 ? 28.736 -25.031 25.051 1.00 96.72 109 PRO A CA 1
ATOM 483 C C . PRO A 1 68 ? 27.734 -25.672 24.086 1.00 103.56 109 PRO A C 1
ATOM 484 O O . PRO A 1 68 ? 26.911 -26.514 24.492 1.00 100.85 109 PRO A O 1
ATOM 488 N N . GLY A 1 69 ? 27.764 -25.217 22.836 1.00 101.66 110 GLY A N 1
ATOM 489 C CA . GLY A 1 69 ? 26.764 -25.604 21.861 1.00 108.89 110 GLY A CA 1
ATOM 490 C C . GLY A 1 69 ? 26.806 -27.091 21.581 1.00 121.11 110 GLY A C 1
ATOM 491 O O . GLY A 1 69 ? 27.158 -27.886 22.455 1.00 124.76 110 GLY A O 1
ATOM 492 N N . PRO A 1 70 ? 26.329 -27.482 20.394 1.00 129.35 111 PRO A N 1
ATOM 493 C CA . PRO A 1 70 ? 25.365 -26.604 19.746 1.00 125.39 111 PRO A CA 1
ATOM 494 C C . PRO A 1 70 ? 23.975 -26.908 20.290 1.00 117.75 111 PRO A C 1
ATOM 495 O O . PRO A 1 70 ? 23.803 -27.808 21.122 1.00 123.88 111 PRO A O 1
ATOM 499 N N . HIS A 1 71 ? 23.005 -26.112 19.873 1.00 108.80 112 HIS A N 1
ATOM 500 C CA . HIS A 1 71 ? 21.627 -26.332 20.263 1.00 92.46 112 HIS A CA 1
ATOM 501 C C . HIS A 1 71 ? 20.848 -26.308 18.980 1.00 89.36 112 HIS A C 1
ATOM 502 O O . HIS A 1 71 ? 21.172 -25.530 18.074 1.00 79.31 112 HIS A O 1
ATOM 509 N N . GLY A 1 72 ? 19.879 -27.210 18.848 1.00 89.50 113 GLY A N 1
ATOM 510 C CA . GLY A 1 72 ? 19.159 -27.366 17.586 1.00 87.01 113 GLY A CA 1
ATOM 511 C C . GLY A 1 72 ? 17.646 -27.415 17.722 1.00 87.46 113 GLY A C 1
ATOM 512 O O . GLY A 1 72 ? 17.108 -27.193 18.806 1.00 86.57 113 GLY A O 1
ATOM 513 N N . PRO A 1 73 ? 16.941 -27.658 16.606 1.00 84.91 114 PRO A N 1
ATOM 514 C CA . PRO A 1 73 ? 17.501 -27.716 15.260 1.00 87.74 114 PRO A CA 1
ATOM 515 C C . PRO A 1 73 ? 18.186 -26.401 14.887 1.00 86.50 114 PRO A C 1
ATOM 516 O O . PRO A 1 73 ? 17.939 -25.383 15.535 1.00 77.13 114 PRO A O 1
ATOM 520 N N . PRO A 1 74 ? 19.075 -26.433 13.873 1.00 92.11 115 PRO A N 1
ATOM 521 C CA . PRO A 1 74 ? 19.577 -25.198 13.270 1.00 85.00 115 PRO A CA 1
ATOM 522 C C . PRO A 1 74 ? 18.475 -24.498 12.489 1.00 82.39 115 PRO A C 1
ATOM 523 O O . PRO A 1 74 ? 17.526 -25.141 12.032 1.00 85.16 115 PRO A O 1
ATOM 527 N N . GLY A 1 75 ? 18.596 -23.188 12.341 1.00 74.62 116 GLY A N 1
ATOM 528 C CA . GLY A 1 75 ? 17.541 -22.408 11.767 1.00 68.17 116 GLY A CA 1
ATOM 529 C C . GLY A 1 75 ? 17.604 -20.951 12.158 1.00 63.94 116 GLY A C 1
ATOM 530 O O . GLY A 1 75 ? 18.270 -20.577 13.119 1.00 67.42 116 GLY A O 1
ATOM 531 N N . ASP A 1 76 ? 16.887 -20.141 11.394 1.00 61.16 117 ASP A N 1
ATOM 532 C CA . ASP A 1 76 ? 16.825 -18.726 11.611 1.00 65.49 117 ASP A CA 1
ATOM 533 C C . ASP A 1 76 ? 16.039 -18.437 12.876 1.00 63.48 117 ASP A C 1
ATOM 534 O O . ASP A 1 76 ? 15.127 -19.183 13.222 1.00 57.62 117 ASP A O 1
ATOM 539 N N . THR A 1 77 ? 16.402 -17.350 13.550 1.00 59.41 118 THR A N 1
ATOM 540 C CA . THR A 1 77 ? 15.678 -16.885 14.725 1.00 53.97 118 THR A CA 1
ATOM 541 C C . THR A 1 77 ? 14.829 -15.694 14.405 1.00 48.30 118 THR A C 1
ATOM 542 O O . THR A 1 77 ? 15.350 -14.603 14.176 1.00 52.19 118 THR A O 1
ATOM 546 N N . ASP A 1 78 ? 13.516 -15.888 14.418 1.00 46.07 119 ASP A N 1
ATOM 547 C CA . ASP A 1 78 ? 12.591 -14.774 14.291 1.00 47.14 119 ASP A CA 1
ATOM 548 C C . ASP A 1 78 ? 12.169 -14.378 15.702 1.00 44.25 119 ASP A C 1
ATOM 549 O O . ASP A 1 78 ? 11.934 -15.250 16.538 1.00 45.27 119 ASP A O 1
ATOM 554 N N . THR A 1 79 ? 12.151 -13.074 15.982 1.00 43.86 120 THR A N 1
ATOM 555 C CA . THR A 1 79 ? 11.889 -12.612 17.344 1.00 42.35 120 THR A CA 1
ATOM 556 C C . THR A 1 79 ? 10.397 -12.583 17.499 1.00 36.20 120 THR A C 1
ATOM 557 O O . THR A 1 79 ? 9.714 -11.999 16.668 1.00 36.50 120 THR A O 1
ATOM 561 N N . LYS A 1 80 ? 9.884 -13.325 18.479 1.00 36.44 121 LYS A N 1
ATOM 562 C CA . LYS A 1 80 ? 8.418 -13.374 18.725 1.00 32.92 121 LYS A CA 1
ATOM 563 C C . LYS A 1 80 ? 7.952 -12.451 19.862 1.00 30.82 121 LYS A C 1
ATOM 564 O O . LYS A 1 80 ? 6.810 -12.015 19.894 1.00 32.17 121 LYS A O 1
ATOM 570 N N . VAL A 1 81 ? 8.825 -12.207 20.834 1.00 33.28 122 VAL A N 1
ATOM 571 C CA . VAL A 1 81 ? 8.512 -11.372 21.983 1.00 32.87 122 VAL A CA 1
ATOM 572 C C . VAL A 1 81 ? 9.709 -10.444 22.282 1.00 31.83 122 VAL A C 1
ATOM 573 O O . VAL A 1 81 ? 10.833 -10.916 22.391 1.00 28.62 122 VAL A O 1
ATOM 577 N N . LEU A 1 82 ? 9.452 -9.144 22.418 1.00 30.46 123 LEU A N 1
ATOM 578 C CA . LEU A 1 82 ? 10.392 -8.227 23.064 1.00 32.78 123 LEU A CA 1
ATOM 579 C C . LEU A 1 82 ? 9.578 -7.573 24.162 1.00 30.46 123 LEU A C 1
ATOM 580 O O . LEU A 1 82 ? 8.541 -6.974 23.879 1.00 33.43 123 LEU A O 1
ATOM 585 N N . VAL A 1 83 ? 9.981 -7.775 25.405 1.00 29.26 124 VAL A N 1
ATOM 586 C CA . VAL A 1 83 ? 9.246 -7.167 26.540 1.00 29.55 124 VAL A CA 1
ATOM 587 C C . VAL A 1 83 ? 10.217 -6.656 27.619 1.00 30.37 124 VAL A C 1
ATOM 588 O O . VAL A 1 83 ? 11.155 -7.349 27.971 1.00 26.99 124 VAL A O 1
ATOM 592 N N . LEU A 1 84 ? 9.913 -5.508 28.199 1.00 30.57 125 LEU A N 1
ATOM 593 C CA . LEU A 1 84 ? 10.622 -5.007 29.382 1.00 29.41 125 LEU A CA 1
ATOM 594 C C . LEU A 1 84 ? 10.125 -5.559 30.707 1.00 31.61 125 LEU A C 1
ATOM 595 O O . LEU A 1 84 ? 8.924 -5.785 30.929 1.00 31.20 125 LEU A O 1
ATOM 600 N N . ASP A 1 85 ? 11.087 -5.869 31.551 1.00 31.64 126 ASP A N 1
ATOM 601 C CA . ASP A 1 85 ? 10.853 -6.164 32.916 1.00 33.89 126 ASP A CA 1
ATOM 602 C C . ASP A 1 85 ? 11.400 -5.010 33.729 1.00 37.63 126 ASP A C 1
ATOM 603 O O . ASP A 1 85 ? 12.595 -5.012 34.065 1.00 37.08 126 ASP A O 1
ATOM 608 N N . PRO A 1 86 ? 10.533 -4.049 34.068 1.00 39.43 127 PRO A N 1
ATOM 609 C CA . PRO A 1 86 ? 11.027 -2.796 34.620 1.00 45.12 127 PRO A CA 1
ATOM 610 C C . PRO A 1 86 ? 11.579 -2.986 36.023 1.00 42.71 127 PRO A C 1
ATOM 611 O O . PRO A 1 86 ? 12.385 -2.165 36.457 1.00 40.60 127 PRO A O 1
ATOM 615 N N . ALA A 1 87 ? 11.176 -4.063 36.704 1.00 38.3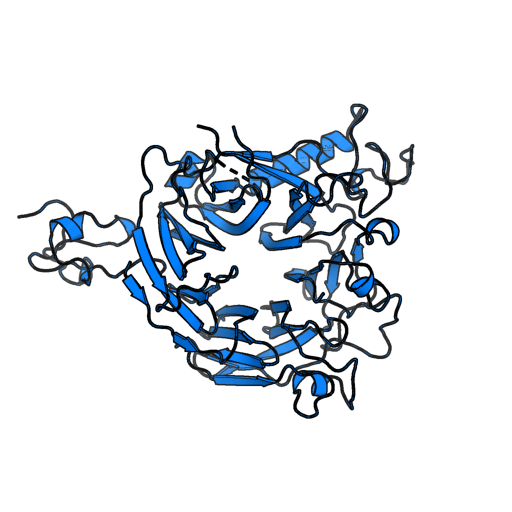3 128 ALA A N 1
ATOM 616 C CA . ALA A 1 87 ? 11.650 -4.329 38.065 1.00 41.05 128 ALA A CA 1
ATOM 617 C C . ALA A 1 87 ? 13.158 -4.471 38.142 1.00 44.82 128 ALA A C 1
ATOM 618 O O . ALA A 1 87 ? 13.744 -4.223 39.186 1.00 48.26 128 ALA A O 1
ATOM 620 N N . LEU A 1 88 ? 13.775 -4.985 37.084 1.00 44.24 129 LEU A N 1
ATOM 621 C CA . LEU A 1 88 ? 15.193 -5.271 37.142 1.00 43.25 129 LEU A CA 1
ATOM 622 C C . LEU A 1 88 ? 16.070 -4.050 37.021 1.00 42.47 129 LEU A C 1
ATOM 623 O O . LEU A 1 88 ? 16.973 -3.889 37.830 1.00 48.15 129 LEU A O 1
ATOM 628 N N . PRO A 1 89 ? 15.916 -3.245 35.960 1.00 40.84 130 PRO A N 1
ATOM 629 C CA . PRO A 1 89 ? 15.187 -3.432 34.729 1.00 37.19 130 PRO A CA 1
ATOM 630 C C . PRO A 1 89 ? 16.004 -4.256 33.737 1.00 40.33 130 PRO A C 1
ATOM 631 O O . PRO A 1 89 ? 17.237 -4.243 33.777 1.00 39.65 130 PRO A O 1
ATOM 635 N N . ALA A 1 90 ? 15.318 -4.998 32.879 1.00 37.67 131 ALA A N 1
ATOM 636 C CA . ALA A 1 90 ? 15.969 -5.838 31.863 1.00 38.20 131 ALA A CA 1
ATOM 637 C C . ALA A 1 90 ? 15.009 -5.969 30.677 1.00 36.95 131 ALA A C 1
ATOM 638 O O . ALA A 1 90 ? 13.802 -5.881 30.867 1.00 34.84 131 ALA A O 1
ATOM 640 N N . LEU A 1 91 ? 15.553 -6.086 29.466 1.00 37.19 132 LEU A N 1
ATOM 641 C CA . LEU A 1 91 ? 14.806 -6.592 28.293 1.00 34.01 132 LEU A CA 1
ATOM 642 C C . LEU A 1 91 ? 14.742 -8.117 28.279 1.00 36.59 132 LEU A C 1
ATOM 643 O O . LEU A 1 91 ? 15.719 -8.803 28.608 1.00 37.22 132 LEU A O 1
ATOM 648 N N . VAL A 1 92 ? 13.613 -8.648 27.796 1.00 33.18 133 VAL A N 1
ATOM 649 C CA . VAL A 1 92 ? 13.501 -10.067 27.569 1.00 33.01 133 VAL A CA 1
ATOM 650 C C . VAL A 1 92 ? 13.114 -10.270 26.118 1.00 36.00 133 VAL A C 1
ATOM 651 O O . VAL A 1 92 ? 12.238 -9.585 25.606 1.00 33.99 133 VAL A O 1
ATOM 655 N N . SER A 1 93 ? 13.867 -11.131 25.430 1.00 35.13 134 SER A N 1
ATOM 656 C CA . SER A 1 93 ? 13.604 -11.442 24.026 1.00 35.90 134 SER A CA 1
ATOM 657 C C . SER A 1 93 ? 13.374 -12.942 23.930 1.00 35.61 134 SER A C 1
ATOM 658 O O . SER A 1 93 ? 13.942 -13.714 24.703 1.00 34.93 134 SER A O 1
ATOM 661 N N . CYS A 1 94 ? 12.430 -13.345 23.089 1.00 34.48 135 CYS A N 1
ATOM 662 C CA . CYS A 1 94 ? 12.160 -14.755 22.919 1.00 34.59 135 CYS A CA 1
ATOM 663 C C . CYS A 1 94 ? 11.999 -14.971 21.436 1.00 36.51 135 CYS A C 1
ATOM 664 O O . CYS A 1 94 ? 11.409 -14.130 20.734 1.00 33.04 135 CYS A O 1
ATOM 667 N N . GLY A 1 95 ? 12.560 -16.061 20.933 1.00 41.60 136 GLY A N 1
ATOM 668 C CA . GLY 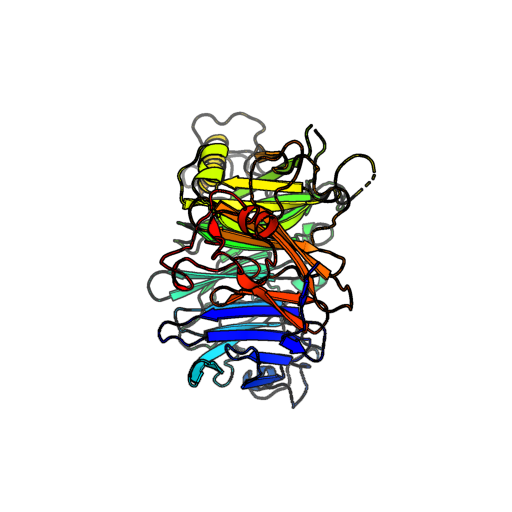A 1 95 ? 12.595 -16.267 19.476 1.00 44.69 136 GLY A CA 1
ATOM 669 C C . GLY A 1 95 ? 11.878 -17.511 18.980 1.00 41.03 136 GLY A C 1
ATOM 670 O O . GLY A 1 95 ? 11.460 -18.351 19.778 1.00 44.24 136 GLY A O 1
ATOM 671 N N . SER A 1 96 ? 11.756 -17.622 17.658 1.00 43.19 137 SER A N 1
ATOM 672 C CA . SER A 1 96 ? 11.153 -18.812 16.990 1.00 47.25 137 SER A CA 1
ATOM 673 C C . SER A 1 96 ? 11.961 -20.103 17.182 1.00 54.21 137 SER A C 1
ATOM 674 O O . SER A 1 96 ? 11.437 -21.207 17.069 1.00 60.17 137 SER A O 1
ATOM 677 N N . SER A 1 97 ? 13.244 -19.951 17.450 1.00 48.73 138 SER A N 1
ATOM 678 C CA . SER A 1 97 ? 14.169 -21.065 17.475 1.00 56.02 138 SER A CA 1
ATOM 679 C C . SER A 1 97 ? 14.397 -21.563 18.887 1.00 54.72 138 SER A C 1
ATOM 680 O O . SER A 1 97 ? 13.960 -20.938 19.866 1.00 53.32 138 SER A O 1
ATOM 683 N N . LEU A 1 98 ? 15.063 -22.701 19.004 1.00 52.46 139 LEU A N 1
ATOM 684 C CA . LEU A 1 98 ? 15.623 -23.098 20.271 1.00 53.45 139 LEU A CA 1
ATOM 685 C C . LEU A 1 98 ? 14.500 -23.347 21.308 1.00 55.51 139 LEU A C 1
ATOM 686 O O . LEU A 1 98 ? 14.639 -23.072 22.523 1.00 49.35 139 LEU A O 1
ATOM 691 N N . GLN A 1 99 ? 13.392 -23.911 20.818 1.00 51.72 140 GLN A N 1
ATOM 692 C CA . GLN A 1 99 ? 12.271 -24.335 21.685 1.00 52.81 140 GLN A CA 1
ATOM 693 C C . GLN A 1 99 ? 11.500 -23.168 22.337 1.00 47.70 140 GLN A C 1
ATOM 694 O O . GLN A 1 99 ? 10.779 -23.363 23.309 1.00 45.04 140 GLN A O 1
ATOM 700 N N . GLY A 1 100 ? 11.595 -21.988 21.737 1.00 43.89 141 GLY A N 1
ATOM 701 C CA . GLY A 1 100 ? 10.876 -20.810 22.208 1.00 41.99 141 GLY A CA 1
ATOM 702 C C . GLY A 1 100 ? 11.481 -20.169 23.450 1.00 44.71 141 GLY A C 1
ATOM 703 O O . GLY A 1 100 ? 10.816 -19.355 24.124 1.00 45.25 141 GLY A O 1
ATOM 704 N N . ARG A 1 101 ? 12.714 -20.558 23.781 1.00 42.39 142 ARG A N 1
ATOM 705 C CA . ARG A 1 101 ? 13.378 -20.026 24.985 1.00 45.91 142 ARG A CA 1
ATOM 706 C C . ARG A 1 101 ? 13.589 -18.518 24.945 1.00 38.77 142 ARG A C 1
ATOM 707 O O . ARG A 1 101 ? 13.568 -17.901 23.887 1.00 41.00 142 ARG A O 1
ATOM 715 N N . CYS A 1 102 ? 13.734 -17.923 26.120 1.00 41.80 143 CYS A N 1
ATOM 716 C CA . CYS A 1 102 ? 13.909 -16.479 26.197 1.00 37.95 143 CYS A CA 1
ATOM 717 C C . CYS A 1 102 ? 15.309 -16.183 26.702 1.00 39.30 143 CYS A C 1
ATOM 718 O O . CYS A 1 102 ? 15.985 -17.056 27.261 1.00 38.50 143 CYS A O 1
ATOM 721 N N . PHE A 1 103 ? 15.738 -14.949 26.465 1.00 37.93 144 PHE A N 1
ATOM 722 C CA . PHE A 1 103 ? 17.012 -14.464 26.979 1.00 37.05 144 PHE A CA 1
ATOM 723 C C . PHE A 1 103 ? 16.796 -13.219 27.801 1.00 38.28 144 PHE A C 1
ATOM 724 O O . PHE A 1 103 ? 15.920 -12.419 27.469 1.00 35.61 144 PHE A O 1
ATOM 732 N N . LEU A 1 104 ? 17.596 -13.053 28.866 1.00 37.70 145 LEU A N 1
ATOM 733 C CA . LEU A 1 104 ? 17.435 -11.908 29.749 1.00 41.70 145 LEU A CA 1
ATOM 734 C C . LEU A 1 104 ? 18.598 -10.940 29.516 1.00 42.90 145 LEU A C 1
ATOM 735 O O . LEU A 1 104 ? 19.751 -11.360 29.504 1.00 44.80 145 LEU A O 1
ATOM 740 N N . HIS A 1 105 ? 18.301 -9.659 29.296 1.00 41.07 146 HIS A N 1
ATOM 741 C CA . HIS A 1 105 ? 19.370 -8.680 29.007 1.00 42.45 146 HIS A CA 1
ATOM 742 C C . HIS A 1 105 ? 19.228 -7.514 29.964 1.00 43.10 146 HIS A C 1
ATOM 743 O O . HIS A 1 105 ? 18.394 -6.606 29.728 1.00 39.24 146 HIS A O 1
ATOM 750 N N . ASP A 1 106 ? 20.064 -7.494 31.010 1.00 40.65 147 ASP A N 1
ATOM 751 C CA . ASP A 1 106 ? 20.122 -6.364 31.953 1.00 40.13 147 ASP A CA 1
ATOM 752 C C . ASP A 1 106 ? 20.423 -5.021 31.290 1.00 38.97 147 ASP A C 1
ATOM 753 O O . ASP A 1 106 ? 21.349 -4.912 30.472 1.00 39.86 147 ASP A O 1
ATOM 758 N N . LEU A 1 107 ? 19.630 -3.998 31.630 1.00 39.67 148 LEU A N 1
ATOM 759 C CA . LEU A 1 107 ? 19.827 -2.654 31.124 1.00 40.17 148 LEU A CA 1
ATOM 760 C C . LEU A 1 107 ? 20.914 -1.978 31.951 1.00 43.18 148 LEU A C 1
ATOM 761 O O . LEU A 1 107 ? 20.929 -2.111 33.157 1.00 44.83 148 LEU A O 1
ATOM 766 N N . GLU A 1 108 ? 21.865 -1.343 31.292 1.00 46.04 149 GLU A N 1
ATOM 767 C CA . GLU A 1 108 ? 22.981 -0.673 31.972 1.00 51.60 149 GLU A CA 1
ATOM 768 C C . GLU A 1 108 ? 22.953 0.766 31.510 1.00 50.54 149 GLU A C 1
ATOM 769 O O . GLU A 1 108 ? 22.635 1.014 30.353 1.00 51.24 149 GLU A O 1
ATOM 775 N N . PRO A 1 109 ? 23.292 1.723 32.397 1.00 61.18 150 PRO A N 1
ATOM 776 C CA . PRO A 1 109 ? 23.380 3.152 32.031 1.00 56.51 150 PRO A CA 1
ATOM 777 C C . PRO A 1 109 ? 24.316 3.369 30.873 1.00 54.89 150 PRO A C 1
ATOM 778 O O . PRO A 1 109 ? 25.395 2.778 30.838 1.00 59.42 150 PRO A O 1
ATOM 782 N N . GLN A 1 110 ? 23.931 4.244 29.954 1.00 49.45 151 GLN A N 1
ATOM 783 C CA . GLN A 1 110 ? 24.877 4.780 28.982 1.00 55.77 151 GLN A CA 1
ATOM 784 C C . GLN A 1 110 ? 24.455 6.179 28.538 1.00 55.70 151 GLN A C 1
ATOM 785 O O . GLN A 1 110 ? 23.867 6.379 27.459 1.00 50.84 151 GLN A O 1
ATOM 791 N N . GLY A 1 111 ? 24.717 7.156 29.400 1.00 54.75 152 GLY A N 1
ATOM 792 C CA . GLY A 1 111 ? 24.300 8.522 29.105 1.00 55.89 152 GLY A CA 1
ATOM 793 C C . GLY A 1 111 ? 22.795 8.626 29.134 1.00 49.42 152 GLY A C 1
ATOM 794 O O . GLY A 1 111 ? 22.184 8.158 30.076 1.00 50.87 152 GLY A O 1
ATOM 795 N N . THR A 1 112 ? 22.205 9.267 28.130 1.00 51.49 153 THR A N 1
ATOM 796 C CA . THR A 1 112 ? 20.757 9.288 27.985 1.00 52.79 153 THR A CA 1
ATOM 797 C C . THR A 1 112 ? 20.212 8.002 27.319 1.00 51.44 153 THR A C 1
ATOM 798 O O . THR A 1 112 ? 19.004 7.859 27.138 1.00 51.74 153 THR A O 1
ATOM 802 N N . ALA A 1 113 ? 21.107 7.087 26.953 1.00 51.90 154 ALA A N 1
ATOM 803 C CA . ALA A 1 113 ? 20.724 5.820 26.379 1.00 49.48 154 ALA A CA 1
ATOM 804 C C . ALA A 1 113 ? 20.957 4.721 27.389 1.00 51.33 154 ALA A C 1
ATOM 805 O O . ALA A 1 113 ? 21.252 4.972 28.585 1.00 46.58 154 ALA A O 1
ATOM 807 N N . VAL A 1 114 ? 20.912 3.496 26.871 1.00 45.27 155 VAL A N 1
ATOM 808 C CA . VAL A 1 114 ? 21.045 2.323 27.667 1.00 47.07 155 VAL A CA 1
ATOM 809 C C . VAL A 1 114 ? 21.938 1.370 26.864 1.00 50.01 155 VAL A C 1
ATOM 810 O O . VAL A 1 114 ? 21.928 1.384 25.626 1.00 51.24 155 VAL A O 1
ATOM 814 N N . HIS A 1 115 ? 22.690 0.528 27.550 1.00 47.18 156 HIS A N 1
ATOM 815 C CA . HIS A 1 115 ? 23.243 -0.632 26.879 1.00 51.18 156 HIS A CA 1
ATOM 816 C C . HIS A 1 115 ? 22.888 -1.920 27.583 1.00 53.55 156 HIS A C 1
ATOM 817 O O . HIS A 1 115 ? 22.523 -1.909 28.751 1.00 48.54 156 HIS A O 1
ATOM 824 N N . LEU A 1 116 ? 22.896 -3.030 26.845 1.00 47.16 157 LEU A N 1
ATOM 825 C CA . LEU A 1 116 ? 22.489 -4.319 27.391 1.00 44.58 157 LEU A CA 1
ATOM 826 C C . LEU A 1 116 ? 23.713 -5.102 27.826 1.00 47.97 157 LEU A C 1
ATOM 827 O O . LEU A 1 116 ? 24.685 -5.211 27.067 1.00 50.91 157 LEU A O 1
ATOM 832 N N . ALA A 1 117 ? 23.664 -5.648 29.038 1.00 48.22 158 ALA A N 1
ATOM 833 C CA . ALA A 1 117 ? 24.666 -6.604 29.502 1.00 51.13 158 ALA A CA 1
ATOM 834 C C . ALA A 1 117 ? 24.541 -7.925 28.770 1.00 53.95 158 ALA A C 1
ATOM 835 O O . ALA A 1 117 ? 23.539 -8.198 28.112 1.00 56.02 158 ALA A O 1
ATOM 837 N N . ALA A 1 118 ? 25.599 -8.718 28.822 1.00 57.61 159 ALA A N 1
ATOM 838 C CA . ALA A 1 118 ? 25.630 -9.997 28.144 1.00 55.41 159 ALA A CA 1
ATOM 839 C C . ALA A 1 118 ? 24.345 -10.763 28.513 1.00 55.04 159 ALA A C 1
ATOM 840 O O . ALA A 1 118 ? 23.827 -10.607 29.625 1.00 55.71 159 ALA A O 1
ATOM 842 N N . PRO A 1 119 ? 23.794 -11.538 27.556 1.00 56.64 160 PRO A N 1
ATOM 843 C CA . PRO A 1 119 ? 22.507 -12.236 27.720 1.00 50.04 160 PRO A CA 1
ATOM 844 C C . PRO A 1 119 ? 22.581 -13.419 28.682 1.00 52.49 160 PRO A C 1
ATOM 845 O O . PRO A 1 119 ? 23.559 -14.148 28.661 1.00 51.98 160 PRO A O 1
ATOM 849 N N . ALA A 1 120 ? 21.587 -13.572 29.568 1.00 50.29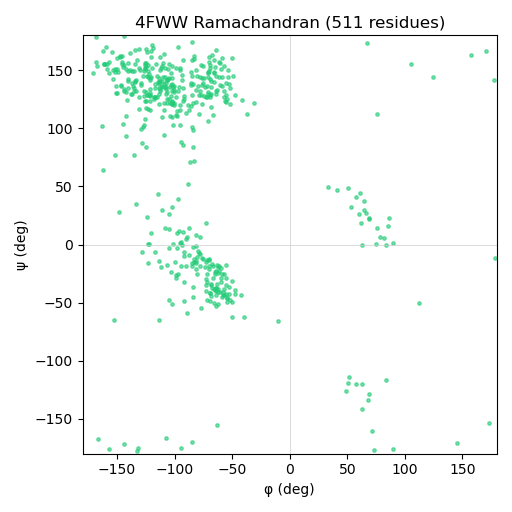 161 ALA A N 1
ATOM 850 C CA . ALA A 1 120 ? 21.394 -14.821 30.323 1.00 43.68 161 ALA A CA 1
ATOM 851 C C . ALA A 1 120 ? 20.415 -15.679 29.542 1.00 47.07 161 ALA A C 1
ATOM 852 O O . ALA A 1 120 ? 19.383 -15.171 29.113 1.00 48.38 161 ALA A O 1
ATOM 854 N N . CYS A 1 121 ? 20.710 -16.971 29.385 1.00 45.67 162 CYS A N 1
ATOM 855 C CA . CYS A 1 121 ? 19.793 -17.898 28.672 1.00 51.24 162 CYS A CA 1
ATOM 856 C C . CYS A 1 121 ? 18.761 -18.412 29.680 1.00 45.01 162 CYS A C 1
ATOM 857 O O . CYS A 1 121 ? 19.130 -18.984 30.701 1.00 47.32 162 CYS A O 1
ATOM 860 N N . LEU A 1 122 ? 17.480 -18.158 29.449 1.00 44.14 163 LEU A N 1
ATOM 861 C CA . LEU A 1 122 ? 16.479 -18.599 30.434 1.00 40.87 163 LEU A CA 1
ATOM 862 C C . LEU A 1 122 ? 15.988 -20.002 30.179 1.00 45.31 163 LEU A C 1
ATOM 863 O O . LEU A 1 122 ? 14.789 -20.251 30.138 1.00 51.11 163 LEU A O 1
ATOM 868 N N . PHE A 1 123 ? 16.922 -20.934 30.044 1.00 51.25 164 PHE A N 1
ATOM 869 C CA . PHE A 1 123 ? 16.577 -22.340 29.783 1.00 53.25 164 PHE A CA 1
ATOM 870 C C . PHE A 1 123 ? 17.567 -23.184 30.565 1.00 55.85 164 PHE A C 1
ATOM 871 O O . PHE A 1 123 ? 18.772 -23.116 30.306 1.00 60.97 164 PHE A O 1
ATOM 879 N N . SER A 1 124 ? 17.102 -23.861 31.608 1.00 56.55 165 SER A N 1
ATOM 880 C CA . SER A 1 124 ? 17.956 -24.801 32.337 1.00 66.12 165 SER A CA 1
ATOM 881 C C . SER A 1 124 ? 17.836 -26.226 31.795 1.00 74.10 165 SER A C 1
ATOM 882 O O . SER A 1 124 ? 16.742 -26.808 31.775 1.00 71.89 165 SER A O 1
ATOM 885 N N . ALA A 1 125 ? 18.976 -26.806 31.424 1.00 83.44 166 ALA A N 1
ATOM 886 C CA . ALA A 1 125 ? 19.018 -28.169 30.867 1.00 88.56 166 ALA A CA 1
ATOM 887 C C . ALA A 1 125 ? 18.248 -29.151 31.740 1.00 87.60 166 ALA A C 1
ATOM 888 O O . ALA A 1 125 ? 17.226 -29.713 31.326 1.00 86.23 166 ALA A O 1
ATOM 890 N N . HIS A 1 126 ? 18.708 -29.309 32.971 1.00 91.79 167 HIS A N 1
ATOM 891 C CA . HIS A 1 126 ? 18.135 -30.301 33.862 1.00 99.51 167 HIS A CA 1
ATOM 892 C C . HIS A 1 126 ? 16.900 -29.764 34.534 1.00 97.87 167 HIS A C 1
ATOM 893 O O . HIS A 1 126 ? 16.913 -29.477 35.735 1.00 104.28 167 HIS A O 1
ATOM 900 N N . HIS A 1 127 ? 15.821 -29.628 33.763 1.00 83.93 168 HIS A N 1
ATOM 901 C CA . HIS A 1 127 ? 14.624 -28.909 34.207 1.00 82.23 168 HIS A CA 1
ATOM 902 C C . HIS A 1 127 ? 13.547 -28.850 33.155 1.00 76.64 168 HIS A C 1
ATOM 903 O O . HIS A 1 127 ? 12.440 -28.363 33.408 1.00 70.48 168 HIS A O 1
ATOM 910 N N . ASN A 1 128 ? 13.900 -29.219 31.935 1.00 62.24 169 ASN A N 1
ATOM 911 C CA . ASN A 1 128 ? 12.949 -29.213 30.825 1.00 66.46 169 ASN A CA 1
ATOM 912 C C . ASN A 1 128 ? 12.837 -30.608 30.173 1.00 69.53 169 ASN A C 1
ATOM 913 O O . ASN A 1 128 ? 13.832 -31.235 29.854 1.00 70.49 169 ASN A O 1
ATOM 918 N N . ARG A 1 129 ? 11.622 -31.101 30.015 1.00 64.90 170 ARG A N 1
ATOM 919 C CA . ARG A 1 129 ? 11.413 -32.416 29.461 1.00 67.06 170 ARG A CA 1
ATOM 920 C C . ARG A 1 129 ? 10.476 -32.236 28.280 1.00 72.60 170 ARG A C 1
ATOM 921 O O . ARG A 1 129 ? 9.750 -31.228 28.202 1.00 62.53 170 ARG A O 1
ATOM 929 N N . PRO A 1 130 ? 10.520 -33.174 27.327 1.00 69.17 171 PRO A N 1
ATOM 930 C CA . PRO A 1 130 ? 9.693 -33.046 26.140 1.00 71.18 171 PRO A CA 1
ATOM 931 C C . PRO A 1 130 ? 8.229 -32.879 26.485 1.00 63.55 171 PRO A C 1
ATOM 932 O O . PRO A 1 130 ? 7.504 -32.275 25.721 1.00 67.11 171 PRO A O 1
ATOM 936 N N . ASP A 1 131 ? 7.801 -33.430 27.616 1.00 62.56 172 ASP A N 1
ATOM 937 C CA . ASP A 1 131 ? 6.395 -33.403 28.008 1.00 69.08 172 ASP A CA 1
ATOM 938 C C . ASP A 1 131 ? 6.092 -32.294 28.990 1.00 64.04 172 ASP A C 1
ATOM 939 O O . ASP A 1 131 ? 4.954 -32.134 29.429 1.00 74.30 172 ASP A O 1
ATOM 944 N N . ASP A 1 132 ? 7.125 -31.566 29.387 1.00 64.44 173 ASP A N 1
ATOM 945 C CA . ASP A 1 132 ? 6.988 -30.540 30.407 1.00 62.97 173 ASP A CA 1
ATOM 946 C C . ASP A 1 132 ? 8.177 -29.556 30.401 1.00 58.81 173 ASP A C 1
ATOM 947 O O . ASP A 1 132 ? 9.276 -29.872 30.855 1.00 58.57 173 ASP A O 1
ATOM 952 N N . CYS A 1 133 ? 7.959 -28.381 29.822 1.00 59.66 174 CYS A N 1
ATOM 953 C CA . CYS A 1 133 ? 9.048 -27.436 29.563 1.00 53.25 174 CYS A CA 1
ATOM 954 C C . CYS A 1 133 ? 8.704 -26.061 30.108 1.00 48.02 174 CYS A C 1
ATOM 955 O O . CYS A 1 133 ? 8.184 -25.218 29.373 1.00 46.81 174 CYS A O 1
ATOM 958 N N . PRO A 1 134 ? 9.006 -25.810 31.395 1.00 50.70 175 PRO A N 1
ATOM 959 C CA . PRO A 1 134 ? 8.749 -24.480 31.963 1.00 45.62 175 PRO A CA 1
ATOM 960 C C . PRO A 1 134 ? 9.429 -23.340 31.218 1.00 42.50 175 PRO A C 1
ATOM 961 O O . PRO A 1 134 ? 8.950 -22.217 31.269 1.00 36.48 175 PRO A O 1
ATOM 965 N N . ASP A 1 135 ? 10.531 -23.619 30.533 1.00 40.12 176 ASP A N 1
ATOM 966 C CA . ASP A 1 135 ? 11.227 -22.578 29.783 1.00 42.87 176 ASP A CA 1
ATOM 967 C C . ASP A 1 135 ? 10.877 -22.429 28.318 1.00 40.80 176 ASP A C 1
ATOM 968 O O . ASP A 1 135 ? 11.430 -21.582 27.630 1.00 37.57 176 ASP A O 1
ATOM 973 N N . CYS A 1 136 ? 9.970 -23.271 27.823 1.00 41.26 177 CYS A N 1
ATOM 974 C CA . CYS A 1 136 ? 9.523 -23.129 26.451 1.00 40.86 177 CYS A CA 1
ATOM 975 C C . CYS A 1 136 ? 8.417 -22.080 26.395 1.00 37.66 177 CYS A C 1
ATOM 976 O O . CYS A 1 136 ? 7.244 -22.356 26.742 1.00 39.44 177 CYS A O 1
ATOM 979 N N . VAL A 1 137 ? 8.795 -20.863 26.031 1.00 37.55 178 VAL A N 1
ATOM 980 C CA . VAL A 1 137 ? 7.909 -19.706 26.179 1.00 33.56 178 VAL A CA 1
ATOM 981 C C . VAL A 1 137 ? 7.233 -19.258 24.851 1.00 36.51 178 VAL A C 1
ATOM 982 O O . VAL A 1 137 ? 6.008 -19.015 24.790 1.00 31.62 178 VAL A O 1
ATOM 986 N N . ALA A 1 138 ? 8.030 -19.074 23.809 1.00 35.90 179 ALA A N 1
ATOM 987 C CA . ALA A 1 138 ? 7.521 -18.494 22.582 1.00 33.52 179 ALA A CA 1
ATOM 988 C C . ALA A 1 138 ? 7.120 -19.573 21.568 1.00 36.28 179 ALA A C 1
ATOM 989 O O . ALA A 1 138 ? 7.674 -20.690 21.573 1.00 38.71 179 ALA A O 1
ATOM 991 N N . SER A 1 139 ? 6.155 -19.224 20.717 1.00 36.99 180 SER A N 1
ATOM 992 C CA . SER A 1 139 ? 5.765 -20.045 19.567 1.00 39.85 180 SER A CA 1
ATOM 993 C C . SER A 1 139 ? 6.111 -19.314 18.280 1.00 40.50 180 SER A C 1
ATOM 994 O O . SER A 1 139 ? 5.896 -18.104 18.186 1.00 40.55 180 SER A O 1
ATOM 997 N N . PRO A 1 140 ? 6.647 -20.042 17.274 1.00 44.84 181 PRO A N 1
ATOM 998 C CA . PRO A 1 140 ? 6.859 -19.424 15.952 1.00 43.16 181 PRO A CA 1
ATOM 999 C C . PRO A 1 140 ? 5.547 -18.974 15.354 1.00 39.67 181 PRO A C 1
ATOM 1000 O O . PRO A 1 140 ? 5.531 -18.174 14.420 1.00 45.01 181 PRO A O 1
ATOM 1004 N N . LEU A 1 141 ? 4.438 -19.502 15.862 1.00 39.33 182 LEU A N 1
ATOM 1005 C CA . LEU A 1 141 ? 3.128 -19.059 15.355 1.00 38.59 182 LEU A CA 1
ATOM 1006 C C . LEU A 1 141 ? 2.706 -17.749 15.985 1.00 39.50 182 LEU A C 1
ATOM 1007 O O . LEU A 1 141 ? 1.777 -17.099 15.495 1.00 40.57 182 LEU A O 1
ATOM 1012 N N . GLY A 1 142 ? 3.423 -17.321 17.029 1.00 35.57 183 GLY A N 1
ATOM 1013 C CA . GLY A 1 142 ? 3.145 -16.010 17.596 1.00 37.97 183 GLY A CA 1
ATOM 1014 C C . GLY A 1 142 ? 2.836 -16.041 19.080 1.00 35.57 183 GLY A C 1
ATOM 1015 O O . GLY A 1 142 ? 2.222 -16.989 19.577 1.00 34.12 183 GLY A O 1
ATOM 1016 N N . THR A 1 143 ? 3.280 -15.008 19.805 1.00 30.97 184 THR A N 1
ATOM 1017 C CA . THR A 1 143 ? 3.215 -15.038 21.257 1.00 28.70 184 THR A CA 1
ATOM 1018 C C . THR A 1 143 ? 3.075 -13.584 21.756 1.00 29.74 184 THR A C 1
ATOM 1019 O O . THR A 1 143 ? 3.758 -12.682 21.239 1.00 25.73 184 THR A O 1
ATOM 1023 N N . ARG A 1 144 ? 2.184 -13.380 22.732 1.00 27.59 185 ARG A N 1
ATOM 1024 C CA . ARG A 1 144 ? 2.089 -12.117 23.491 1.00 27.53 185 ARG A CA 1
ATOM 1025 C C . ARG A 1 144 ? 2.546 -12.331 24.934 1.00 25.97 185 ARG A C 1
ATOM 1026 O O . ARG A 1 144 ? 2.143 -13.327 25.585 1.00 23.58 185 ARG A O 1
ATOM 1034 N N . VAL A 1 145 ? 3.270 -11.355 25.486 1.00 22.81 186 VAL A N 1
ATOM 1035 C CA . VAL A 1 145 ? 3.718 -11.445 26.867 1.00 22.49 186 VAL A CA 1
ATOM 1036 C C . VAL A 1 145 ? 3.486 -10.117 27.600 1.00 25.22 186 VAL A C 1
ATOM 1037 O O . VAL A 1 145 ? 3.763 -9.019 27.055 1.00 24.07 186 VAL A O 1
ATOM 1041 N N . THR A 1 146 ? 2.906 -10.221 28.797 1.00 26.57 187 THR A N 1
ATOM 1042 C CA . THR A 1 146 ? 2.790 -9.080 29.706 1.00 24.28 187 THR A CA 1
ATOM 1043 C C . THR A 1 146 ? 3.512 -9.430 31.038 1.00 26.03 187 THR A C 1
ATOM 1044 O O . THR A 1 146 ? 3.294 -10.481 31.625 1.00 26.84 187 THR A O 1
ATOM 1048 N N . VAL A 1 147 ? 4.323 -8.509 31.530 1.00 25.28 188 VAL A N 1
ATOM 1049 C CA . VAL A 1 147 ? 5.079 -8.723 32.757 1.00 25.21 188 VAL A CA 1
ATOM 1050 C C . VAL A 1 147 ? 4.394 -7.973 33.901 1.00 25.35 188 VAL A C 1
ATOM 1051 O O . VAL A 1 147 ? 4.152 -6.787 33.752 1.00 25.96 188 VAL A O 1
ATOM 1055 N N . VAL A 1 148 ? 4.025 -8.712 34.965 1.00 23.96 189 VAL A N 1
ATOM 1056 C CA . VAL A 1 148 ? 3.414 -8.183 36.214 1.00 25.94 189 VAL A CA 1
ATOM 1057 C C . VAL A 1 148 ? 4.341 -8.468 37.428 1.00 28.33 189 VAL A C 1
ATOM 1058 O O . VAL A 1 148 ? 4.692 -9.621 37.669 1.00 26.85 189 VAL A O 1
ATOM 1062 N N . GLU A 1 149 ? 4.714 -7.435 38.193 1.00 29.14 190 GLU A N 1
ATOM 1063 C CA . GLU A 1 149 ? 5.329 -7.649 39.530 1.00 32.77 190 GLU A CA 1
ATOM 1064 C C . GLU A 1 149 ? 4.301 -8.098 40.606 1.00 32.03 190 GLU A C 1
ATOM 1065 O O . GLU A 1 149 ? 3.280 -7.425 40.780 1.00 33.43 190 GLU A O 1
ATOM 1071 N N . GLN A 1 150 ? 4.562 -9.200 41.320 1.00 29.77 191 GLN A N 1
ATOM 1072 C CA . GLN A 1 150 ? 3.745 -9.565 42.507 1.00 32.63 191 GLN A CA 1
ATOM 1073 C C . GLN A 1 150 ? 4.672 -9.701 43.729 1.00 35.22 191 GLN A C 1
ATOM 1074 O O . GLN A 1 150 ? 5.558 -10.548 43.740 1.00 36.71 191 GLN A O 1
ATOM 1080 N N . GLY A 1 151 ? 4.488 -8.853 44.728 1.00 38.84 192 GLY A N 1
ATOM 1081 C CA . GLY A 1 151 ? 5.532 -8.674 45.770 1.00 44.12 192 GLY A CA 1
ATOM 1082 C C . GLY A 1 151 ? 6.901 -8.407 45.167 1.00 39.36 192 GLY A C 1
ATOM 1083 O O . GLY A 1 151 ? 7.078 -7.461 44.405 1.00 42.74 192 GLY A O 1
ATOM 1084 N N . GLN A 1 152 ? 7.846 -9.293 45.444 1.00 42.96 193 GLN A N 1
ATOM 1085 C CA . GLN A 1 152 ? 9.214 -9.163 44.927 1.00 43.75 193 GLN A CA 1
ATOM 1086 C C . GLN A 1 152 ? 9.523 -10.249 43.892 1.00 39.77 193 GLN A C 1
ATOM 1087 O O . GLN A 1 152 ? 10.669 -10.609 43.695 1.00 47.37 193 GLN A O 1
ATOM 1093 N N . ALA A 1 153 ? 8.501 -10.703 43.176 1.00 37.82 194 ALA A N 1
ATOM 1094 C CA . ALA A 1 153 ? 8.689 -11.626 42.069 1.00 34.45 194 ALA A CA 1
ATOM 1095 C C . ALA A 1 153 ? 8.118 -11.032 40.778 1.00 35.52 194 ALA A C 1
ATOM 1096 O O . ALA A 1 153 ? 7.140 -10.288 40.824 1.00 29.63 194 ALA A O 1
ATOM 1098 N N . SER A 1 154 ? 8.754 -11.339 39.639 1.00 30.99 195 SER A N 1
ATOM 1099 C CA . SER A 1 154 ? 8.246 -10.937 38.335 1.00 29.66 195 SER A CA 1
ATOM 1100 C C . SER A 1 154 ? 7.572 -12.127 37.658 1.00 30.03 195 SER A C 1
ATOM 1101 O O . SER A 1 154 ? 8.207 -13.164 37.524 1.00 26.27 195 SER A O 1
ATOM 1104 N N . TYR A 1 155 ? 6.298 -11.975 37.272 1.00 26.28 196 TYR A N 1
ATOM 1105 C CA . TYR A 1 155 ? 5.529 -13.013 36.575 1.00 26.96 196 TYR A CA 1
ATOM 1106 C C . TYR A 1 155 ? 5.293 -12.635 35.118 1.00 30.13 196 TYR A C 1
ATOM 1107 O O . TYR A 1 155 ? 4.906 -11.516 34.803 1.00 30.89 196 TYR A O 1
ATOM 1116 N N . PHE A 1 156 ? 5.438 -13.627 34.253 1.00 27.12 197 PHE A N 1
ATOM 1117 C CA . PHE A 1 156 ? 5.344 -13.445 32.836 1.00 27.07 197 PHE A CA 1
ATOM 1118 C C . PHE A 1 156 ? 4.037 -14.118 32.421 1.00 25.88 197 PHE A C 1
ATOM 1119 O O . PHE A 1 156 ? 3.842 -15.322 32.680 1.00 25.50 197 PHE A O 1
ATOM 1127 N N . TYR A 1 157 ? 3.112 -13.303 31.932 1.00 22.43 198 TYR A N 1
ATOM 1128 C CA . TYR A 1 157 ? 1.773 -13.759 31.516 1.00 22.75 198 TYR A CA 1
ATOM 1129 C C . TYR A 1 157 ? 1.871 -13.936 30.025 1.00 22.81 198 TYR A C 1
ATOM 1130 O O . TYR A 1 157 ? 2.152 -12.986 29.307 1.00 23.92 198 TYR A O 1
ATOM 1139 N N . VAL A 1 158 ? 1.824 -15.194 29.581 1.00 25.94 199 VAL A N 1
ATOM 1140 C CA . VAL A 1 158 ? 2.277 -15.554 28.229 1.00 23.26 199 VAL A CA 1
ATOM 1141 C C . VAL A 1 158 ? 1.087 -16.197 27.478 1.00 25.31 199 VAL A C 1
ATOM 1142 O O . VAL A 1 158 ? 0.455 -17.099 28.035 1.00 24.17 199 VAL A O 1
ATOM 1146 N N . ALA A 1 159 ? 0.774 -15.696 26.277 1.00 23.10 200 ALA A N 1
ATOM 1147 C CA . ALA A 1 159 ? -0.168 -16.387 25.342 1.00 26.68 200 ALA A CA 1
ATOM 1148 C C . ALA A 1 159 ? 0.539 -16.769 24.041 1.00 29.11 200 ALA A C 1
ATOM 1149 O O . ALA A 1 159 ? 1.180 -15.902 23.407 1.00 30.25 200 ALA A O 1
ATOM 1151 N N . SER A 1 160 ? 0.456 -18.051 23.651 1.00 29.44 201 SER A N 1
ATOM 1152 C CA . SER A 1 160 ? 1.201 -18.576 22.483 1.00 31.99 201 SER A CA 1
ATOM 1153 C C . SER A 1 160 ? 0.231 -19.374 21.578 1.00 34.65 201 SER A C 1
ATOM 1154 O O . SER A 1 160 ? -0.590 -20.161 22.082 1.00 30.43 201 SER A O 1
ATOM 1157 N N . SER A 1 161 ? 0.205 -19.023 20.295 1.00 33.96 202 SER A N 1
ATOM 1158 C CA . SER A 1 161 ? -0.534 -19.785 19.288 1.00 34.32 202 SER A CA 1
ATOM 1159 C C . SER A 1 161 ? 0.086 -21.151 19.127 1.00 34.45 202 SER A C 1
ATOM 1160 O O . SER A 1 161 ? 1.317 -21.274 19.093 1.00 36.85 202 SER A O 1
ATOM 1163 N N . LEU A 1 162 ? -0.768 -22.171 18.985 1.00 38.46 203 LEU A N 1
ATOM 1164 C CA . LEU A 1 162 ? -0.320 -23.559 18.863 1.00 39.70 203 LEU A CA 1
ATOM 1165 C C . LEU A 1 162 ? -0.841 -24.265 17.596 1.00 42.89 203 LEU A C 1
ATOM 1166 O O . LEU A 1 162 ? -1.954 -23.981 17.125 1.00 40.72 203 LEU A O 1
ATOM 1171 N N . ASP A 1 163 ? -0.084 -25.260 17.132 1.00 44.40 204 ASP A N 1
ATOM 1172 C CA . ASP A 1 163 ? -0.646 -26.355 16.320 1.00 45.88 204 ASP A CA 1
ATOM 1173 C C . ASP A 1 163 ? 0.065 -27.657 16.669 1.00 49.88 204 ASP A C 1
ATOM 1174 O O . ASP A 1 163 ? 0.846 -27.698 17.613 1.00 49.08 204 ASP A O 1
ATOM 1179 N N . ALA A 1 164 ? -0.189 -28.725 15.913 1.00 49.68 205 ALA A N 1
ATOM 1180 C CA . ALA A 1 164 ? 0.282 -30.059 16.328 1.00 51.51 205 ALA A CA 1
ATOM 1181 C C . ALA A 1 164 ? 1.781 -30.134 16.262 1.00 51.89 205 ALA A C 1
ATOM 1182 O O . ALA A 1 164 ? 2.412 -30.722 17.126 1.00 61.81 205 ALA A O 1
ATOM 1184 N N . ALA A 1 165 ? 2.352 -29.441 15.291 1.00 54.11 206 ALA A N 1
ATOM 1185 C CA . ALA A 1 165 ? 3.786 -29.511 15.041 1.00 57.62 206 ALA A CA 1
ATOM 1186 C C . ALA A 1 165 ? 4.552 -28.776 16.136 1.00 56.00 206 ALA A C 1
ATOM 1187 O O . ALA A 1 165 ? 5.596 -29.214 16.599 1.00 67.69 206 ALA A O 1
ATOM 1189 N N . VAL A 1 166 ? 4.020 -27.642 16.556 1.00 57.47 207 VAL A N 1
ATOM 1190 C CA . VAL A 1 166 ? 4.637 -26.917 17.645 1.00 50.77 207 VAL A CA 1
ATOM 1191 C C . VAL A 1 166 ? 4.465 -27.563 19.017 1.00 48.26 207 VAL A C 1
ATOM 1192 O O . VAL A 1 166 ? 5.366 -27.479 19.846 1.00 48.08 207 VAL A O 1
ATOM 1196 N N . ALA A 1 167 ? 3.343 -28.252 19.241 1.00 48.94 208 ALA A N 1
ATOM 1197 C CA . ALA A 1 167 ? 3.003 -28.794 20.592 1.00 47.73 208 ALA A CA 1
ATOM 1198 C C . ALA A 1 167 ? 3.530 -30.212 20.837 1.00 52.60 208 ALA A C 1
ATOM 1199 O O . ALA A 1 167 ? 3.614 -30.675 21.987 1.00 52.25 208 ALA A O 1
ATOM 1201 N N . ALA A 1 168 ? 3.860 -30.901 19.747 1.00 58.00 209 ALA A N 1
ATOM 1202 C CA . ALA A 1 168 ? 4.302 -32.299 19.785 1.00 59.89 209 ALA A CA 1
ATOM 1203 C C . ALA A 1 168 ? 5.224 -32.548 20.967 1.00 63.40 209 ALA A C 1
ATOM 1204 O O . ALA A 1 168 ? 4.887 -33.296 21.884 1.00 62.68 209 ALA A O 1
ATOM 1206 N N . SER A 1 169 ? 6.362 -31.869 20.972 1.00 58.84 210 SER A N 1
ATOM 1207 C CA . SER A 1 169 ? 7.253 -31.918 22.117 1.00 61.53 210 SER A CA 1
ATOM 1208 C C . SER A 1 169 ? 7.719 -30.500 22.524 1.00 55.44 210 SER A C 1
ATOM 1209 O O . SER A 1 169 ? 7.767 -29.587 21.700 1.00 54.63 210 SER A O 1
ATOM 1212 N N . PHE A 1 170 ? 8.166 -30.355 23.766 1.00 55.23 211 PHE A N 1
ATOM 1213 C CA . PHE A 1 170 ? 8.661 -29.053 24.257 1.00 54.80 211 PHE A CA 1
ATOM 1214 C C . PHE A 1 170 ? 7.636 -27.941 23.951 1.00 47.74 211 PHE A C 1
ATOM 1215 O O . PHE A 1 170 ? 7.964 -26.937 23.356 1.00 47.32 211 PHE A O 1
ATOM 1223 N N . SER A 1 171 ? 6.369 -28.188 24.287 1.00 50.20 212 SER A N 1
ATOM 1224 C CA . SER A 1 171 ? 5.265 -27.301 23.886 1.00 48.12 212 SER A CA 1
ATOM 1225 C C . SER A 1 171 ? 5.261 -26.017 24.751 1.00 43.73 212 SER A C 1
ATOM 1226 O O . SER A 1 171 ? 5.475 -26.102 25.958 1.00 44.48 212 SER A O 1
ATOM 1229 N N . PRO A 1 172 ? 5.010 -24.838 24.139 1.00 40.27 213 PRO A N 1
ATOM 1230 C CA . PRO A 1 172 ? 4.819 -23.592 24.906 1.00 40.10 213 PRO A CA 1
ATOM 1231 C C . PRO A 1 172 ? 3.430 -23.397 25.596 1.00 41.31 213 PRO A C 1
ATOM 1232 O O . PRO A 1 172 ? 3.260 -22.448 26.369 1.00 44.55 213 PRO A O 1
ATOM 1236 N N . ARG A 1 173 ? 2.456 -24.255 25.339 1.00 38.02 214 ARG A N 1
ATOM 1237 C CA . ARG A 1 173 ? 1.071 -24.032 25.881 1.00 41.56 214 ARG A CA 1
ATOM 1238 C C . ARG A 1 173 ? 0.309 -22.817 25.315 1.00 37.49 214 ARG A C 1
ATOM 1239 O O . ARG A 1 173 ? 0.887 -21.987 24.652 1.00 48.13 214 ARG A O 1
ATOM 1247 N N . SER A 1 174 ? -0.964 -22.667 25.664 1.00 34.47 215 SER A N 1
ATOM 1248 C CA . SER A 1 174 ? -1.767 -21.574 25.138 1.00 31.99 215 SER A CA 1
ATOM 1249 C C . SER A 1 174 ? -1.668 -20.328 26.017 1.00 33.89 215 SER A C 1
ATOM 1250 O O . SER A 1 174 ? -1.316 -19.252 25.531 1.00 35.88 215 SER A O 1
ATOM 1253 N N . VAL A 1 175 ? -2.039 -20.475 27.283 1.00 31.13 216 VAL A N 1
ATOM 1254 C CA . VAL A 1 175 ? -2.036 -19.377 28.250 1.00 26.84 216 VAL A CA 1
ATOM 1255 C C . VAL A 1 175 ? -1.210 -19.847 29.455 1.00 26.96 216 VAL A C 1
ATOM 1256 O O . VAL A 1 175 ? -1.493 -20.883 30.046 1.00 26.19 216 VAL A O 1
ATOM 1260 N N . SER A 1 176 ? -0.218 -19.067 29.873 1.00 22.94 217 SER A N 1
ATOM 1261 C CA . SER A 1 176 ? 0.472 -19.473 31.061 1.00 23.43 217 SER A CA 1
ATOM 1262 C C . SER A 1 176 ? 0.945 -18.281 31.914 1.00 24.56 217 SER A C 1
ATOM 1263 O O . SER A 1 176 ? 1.028 -17.158 31.424 1.00 22.71 217 SER A O 1
ATOM 1266 N N . ILE A 1 177 ? 1.245 -18.576 33.186 1.00 28.73 218 ILE A N 1
ATOM 1267 C CA . ILE A 1 177 ? 1.740 -17.606 34.167 1.00 27.49 218 ILE A CA 1
ATOM 1268 C C . ILE A 1 177 ? 3.053 -18.180 34.755 1.00 28.77 218 ILE A C 1
ATOM 1269 O O . ILE A 1 177 ? 3.026 -19.186 35.450 1.00 31.68 218 ILE A O 1
ATOM 1274 N N . ARG A 1 178 ? 4.191 -17.591 34.386 1.00 26.37 219 ARG A N 1
ATOM 1275 C CA . ARG A 1 178 ? 5.511 -18.169 34.738 1.00 29.57 219 ARG A CA 1
ATOM 1276 C C . ARG A 1 178 ? 6.349 -17.188 35.556 1.00 27.31 219 ARG A C 1
ATOM 1277 O O . ARG A 1 178 ? 6.507 -16.030 35.160 1.00 29.43 219 ARG A O 1
ATOM 1285 N N . ARG A 1 179 ? 6.869 -17.648 36.688 1.00 28.70 220 ARG A N 1
ATOM 1286 C CA . ARG A 1 179 ? 7.707 -16.790 37.512 1.00 27.97 220 ARG A CA 1
ATOM 1287 C C . ARG A 1 179 ? 9.137 -16.841 37.004 1.00 31.64 220 ARG A C 1
ATOM 1288 O O . ARG A 1 179 ? 9.740 -17.922 36.925 1.00 30.79 220 ARG A O 1
ATOM 1296 N N . LEU A 1 180 ? 9.706 -15.665 36.790 1.00 30.94 221 LEU A N 1
ATOM 1297 C CA . LEU A 1 180 ? 11.110 -15.543 36.381 1.00 32.54 221 LEU A CA 1
ATOM 1298 C C . LEU A 1 180 ? 12.012 -15.761 37.611 1.00 36.16 221 LEU A C 1
ATOM 1299 O O . LEU A 1 180 ? 11.758 -15.195 38.669 1.00 33.14 221 LEU A O 1
ATOM 1304 N N . LYS A 1 181 ? 12.989 -16.647 37.511 1.00 34.98 222 LYS A N 1
ATOM 1305 C CA . LYS A 1 181 ? 13.844 -16.925 38.686 1.00 44.24 222 LYS A CA 1
ATOM 1306 C C . LYS A 1 181 ? 14.845 -15.779 38.949 1.00 41.53 222 LYS A C 1
ATOM 1307 O O . LYS A 1 181 ? 15.387 -15.193 37.991 1.00 38.62 222 LYS A O 1
ATOM 1313 N N . ALA A 1 182 ? 15.127 -15.472 40.220 1.00 42.19 223 ALA A N 1
ATOM 1314 C CA . ALA A 1 182 ? 16.094 -14.374 40.525 1.00 46.19 223 ALA A CA 1
ATOM 1315 C C . ALA A 1 182 ? 17.503 -14.649 40.047 1.00 44.40 223 ALA A C 1
ATOM 1316 O O . ALA A 1 182 ? 18.256 -13.718 39.809 1.00 47.48 223 ALA A O 1
ATOM 1318 N N . ASP A 1 183 ? 17.844 -15.912 39.857 1.00 48.73 224 ASP A N 1
ATOM 1319 C CA . ASP A 1 183 ? 19.202 -16.271 39.401 1.00 52.86 224 ASP A CA 1
ATOM 1320 C C . ASP A 1 183 ? 19.317 -16.341 37.892 1.00 56.03 224 ASP A C 1
ATOM 1321 O O . ASP A 1 183 ? 20.374 -16.681 37.370 1.00 56.53 224 ASP A O 1
ATOM 1326 N N . ALA A 1 184 ? 18.229 -15.985 37.190 1.00 52.16 225 ALA A N 1
ATOM 1327 C CA . ALA A 1 184 ? 18.284 -15.738 35.743 1.00 48.48 225 ALA A CA 1
ATOM 1328 C C . ALA A 1 184 ? 18.593 -16.994 34.975 1.00 47.68 225 ALA A C 1
ATOM 1329 O O . ALA A 1 184 ? 19.129 -16.936 33.881 1.00 46.26 225 ALA A O 1
ATOM 1331 N N . SER A 1 185 ? 18.232 -18.136 35.541 1.00 53.22 226 SER A N 1
ATOM 1332 C CA . SER A 1 185 ? 18.559 -19.403 34.922 1.00 56.75 226 SER A CA 1
ATOM 1333 C C . SER A 1 185 ? 17.349 -19.982 34.190 1.00 54.34 226 SER A C 1
ATOM 1334 O O . SER A 1 185 ? 17.432 -21.060 33.625 1.00 51.95 226 SER A O 1
ATOM 1337 N N . GLY A 1 186 ? 16.222 -19.276 34.221 1.00 47.33 227 GLY A N 1
ATOM 1338 C CA . GLY A 1 186 ? 14.986 -19.842 33.691 1.00 43.47 227 GLY A CA 1
ATOM 1339 C C . GLY A 1 186 ? 13.777 -19.396 34.482 1.00 42.20 227 GLY A C 1
ATOM 1340 O O . GLY A 1 186 ? 13.873 -18.480 35.284 1.00 36.80 227 GLY A O 1
ATOM 1341 N N . PHE A 1 187 ? 12.639 -20.015 34.193 1.00 37.89 228 PHE A N 1
ATOM 1342 C CA . PHE A 1 187 ? 11.401 -19.763 34.919 1.00 39.16 228 PHE A CA 1
ATOM 1343 C C . PHE A 1 187 ? 11.180 -20.893 35.877 1.00 40.78 228 PHE A C 1
ATOM 1344 O O . PHE A 1 187 ? 11.666 -22.014 35.667 1.00 40.76 228 PHE A O 1
ATOM 1352 N N . ALA A 1 188 ? 10.453 -20.595 36.947 1.00 37.66 229 ALA A N 1
ATOM 1353 C CA . ALA A 1 188 ? 10.203 -21.554 37.972 1.00 37.26 229 ALA A CA 1
ATOM 1354 C C . ALA A 1 188 ? 9.297 -22.685 37.473 1.00 40.32 229 ALA A C 1
ATOM 1355 O O . ALA A 1 188 ? 8.271 -22.425 36.832 1.00 40.26 229 ALA A O 1
ATOM 1357 N N . PRO A 1 189 ? 9.698 -23.959 37.695 1.00 46.42 230 PRO A N 1
ATOM 1358 C CA . PRO A 1 189 ? 8.779 -25.051 37.276 1.00 45.90 230 PRO A CA 1
ATOM 1359 C C . PRO A 1 189 ? 7.504 -25.030 38.155 1.00 42.96 230 PRO A C 1
ATOM 1360 O O . PRO A 1 189 ? 7.493 -24.406 39.212 1.00 44.48 230 PRO A O 1
ATOM 1364 N N . GLY A 1 190 ? 6.434 -25.684 37.743 1.00 46.64 231 GLY A N 1
ATOM 1365 C CA . GLY A 1 190 ? 5.215 -25.610 38.568 1.00 49.85 231 GLY A CA 1
ATOM 1366 C C . GLY A 1 190 ? 4.290 -24.440 38.209 1.00 49.15 231 GLY A C 1
ATOM 1367 O O . GLY A 1 190 ? 3.249 -24.235 38.844 1.00 55.86 231 GLY A O 1
ATOM 1368 N N . PHE A 1 191 ? 4.678 -23.667 37.203 1.00 39.36 232 PHE A N 1
ATOM 1369 C CA . PHE A 1 191 ? 3.806 -22.634 36.603 1.00 39.59 232 PHE A CA 1
ATOM 1370 C C . PHE A 1 191 ? 2.424 -23.212 36.248 1.00 39.85 232 PHE A C 1
ATOM 1371 O O . PHE A 1 191 ? 2.233 -24.420 36.101 1.00 39.52 232 PHE A O 1
ATOM 1379 N N . VAL A 1 192 ? 1.451 -22.340 36.085 1.00 39.56 233 VAL A N 1
ATOM 1380 C CA . VAL A 1 192 ? 0.137 -22.793 35.735 1.00 35.27 233 VAL A CA 1
ATOM 1381 C C . VAL A 1 192 ? -0.143 -22.493 34.274 1.00 33.49 233 VAL A C 1
ATOM 1382 O O . VAL A 1 192 ? 0.442 -21.567 33.713 1.00 33.21 233 VAL A O 1
ATOM 1386 N N . ALA A 1 193 ? -0.988 -23.311 33.631 1.00 33.73 234 ALA A N 1
ATOM 1387 C CA . ALA A 1 193 ? -1.177 -23.195 32.186 1.00 32.67 234 ALA A CA 1
ATOM 1388 C C . ALA A 1 193 ? -2.528 -23.792 31.749 1.00 32.73 234 ALA A C 1
ATOM 1389 O O . ALA A 1 193 ? -3.075 -24.623 32.470 1.00 34.60 234 ALA A O 1
ATOM 1391 N N . LEU A 1 194 ? -3.118 -23.202 30.709 1.00 33.00 235 LEU A N 1
ATOM 1392 C CA . LEU A 1 194 ? -4.188 -23.790 29.890 1.00 34.37 235 LEU A CA 1
ATOM 1393 C C . LEU A 1 194 ? -3.593 -24.001 28.516 1.00 34.46 235 LEU A C 1
ATOM 1394 O O . LEU A 1 194 ? -2.740 -23.233 28.109 1.00 36.27 235 LEU A O 1
ATOM 1399 N N . SER A 1 195 ? -3.944 -25.083 27.814 1.00 34.86 236 SER A N 1
ATOM 1400 C CA . SER A 1 195 ? -3.671 -25.088 26.395 1.00 36.68 236 SER A CA 1
ATOM 1401 C C . SER A 1 195 ? -4.673 -25.844 25.567 1.00 30.50 236 SER A C 1
ATOM 1402 O O . SER A 1 195 ? -5.423 -26.656 26.088 1.00 38.40 236 SER A O 1
ATOM 1405 N N . VAL A 1 196 ? -4.692 -25.558 24.284 1.00 33.23 237 VAL A N 1
ATOM 1406 C CA . VAL A 1 196 ? -5.595 -26.278 23.371 1.00 37.59 237 VAL A CA 1
ATOM 1407 C C . VAL A 1 196 ? -5.354 -27.802 23.456 1.00 41.37 237 VAL A C 1
ATOM 1408 O O . VAL A 1 196 ? -4.207 -28.276 23.413 1.00 39.92 237 VAL A O 1
ATOM 1412 N N . LEU A 1 197 ? -6.421 -28.528 23.768 1.00 40.47 238 LEU A N 1
ATOM 1413 C CA . LEU A 1 197 ? -6.354 -29.992 23.941 1.00 43.81 238 LEU A CA 1
ATOM 1414 C C . LEU A 1 197 ? -5.847 -30.664 22.662 1.00 43.77 238 LEU A C 1
ATOM 1415 O O . LEU A 1 197 ? -6.181 -30.225 21.567 1.00 44.57 238 LEU A O 1
ATOM 1420 N N . PRO A 1 198 ? -4.940 -31.644 22.794 1.00 47.91 239 PRO A N 1
ATOM 1421 C CA . PRO A 1 198 ? -4.398 -32.367 21.620 1.00 52.38 239 PRO A CA 1
ATOM 1422 C C . PRO A 1 198 ? -5.471 -32.724 20.556 1.00 52.15 239 PRO A C 1
ATOM 1423 O O . PRO A 1 198 ? -5.268 -32.519 19.361 1.00 55.28 239 PRO A O 1
ATOM 1427 N N . LYS A 1 199 ? -6.627 -33.199 20.998 1.00 53.82 240 LYS A N 1
ATOM 1428 C CA . LYS A 1 199 ? -7.715 -33.521 20.081 1.00 59.06 240 LYS A CA 1
ATOM 1429 C C . LYS A 1 199 ? -8.191 -32.321 19.260 1.00 62.60 240 LYS A C 1
ATOM 1430 O O . LYS A 1 199 ? -8.633 -32.474 18.114 1.00 63.83 240 LYS A O 1
ATOM 1436 N N . HIS A 1 200 ? -8.061 -31.120 19.816 1.00 52.14 241 HIS A N 1
ATOM 1437 C CA . HIS A 1 200 ? -8.523 -29.936 19.110 1.00 49.23 241 HIS A CA 1
ATOM 1438 C C . HIS A 1 200 ? -7.428 -29.273 18.340 1.00 49.51 241 HIS A C 1
ATOM 1439 O O . HIS A 1 200 ? -7.703 -28.483 17.446 1.00 55.47 241 HIS A O 1
ATOM 1446 N N . LEU A 1 201 ? -6.169 -29.575 18.668 1.00 53.74 242 LEU A N 1
ATOM 1447 C CA . LEU A 1 201 ? -5.015 -28.893 18.045 1.00 54.12 242 LEU A CA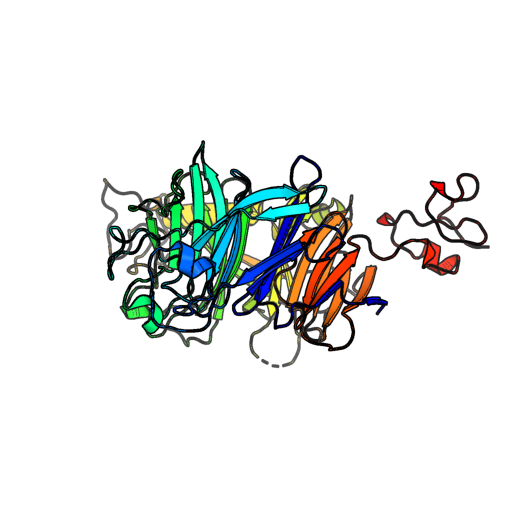 1
ATOM 1448 C C . LEU A 1 201 ? -5.037 -29.085 16.549 1.00 61.65 242 LEU A C 1
ATOM 1449 O O . LEU A 1 201 ? -4.466 -28.280 15.797 1.00 60.91 242 LEU A O 1
ATOM 1454 N N . VAL A 1 202 ? -5.680 -30.173 16.118 1.00 68.99 243 VAL A N 1
ATOM 1455 C CA . VAL A 1 202 ? -5.731 -30.527 14.704 1.00 68.26 243 VAL A CA 1
ATOM 1456 C C . VAL A 1 202 ? -6.399 -29.458 13.858 1.00 67.17 243 VAL A C 1
ATOM 1457 O O . VAL A 1 202 ? -5.930 -29.172 12.763 1.00 69.09 243 VAL A O 1
ATOM 1461 N N . SER A 1 203 ? -7.488 -28.870 14.353 1.00 58.78 244 SER A N 1
ATOM 1462 C CA . SER A 1 203 ? -8.298 -27.959 13.532 1.00 61.69 244 SER A CA 1
ATOM 1463 C C . SER A 1 203 ? -8.587 -26.592 14.174 1.00 61.42 244 SER A C 1
ATOM 1464 O O . SER A 1 203 ? -9.168 -25.727 13.546 1.00 67.51 244 SER A O 1
ATOM 1467 N N . TYR A 1 204 ? -8.205 -26.405 15.431 1.00 54.02 245 TYR A N 1
ATOM 1468 C CA . TYR A 1 204 ? -8.579 -25.204 16.149 1.00 48.51 245 TYR A CA 1
ATOM 1469 C C . TYR A 1 204 ? -7.311 -24.438 16.518 1.00 50.57 245 TYR A C 1
ATOM 1470 O O . TYR A 1 204 ? -6.372 -24.995 17.103 1.00 52.77 245 TYR A O 1
ATOM 1479 N N . SER A 1 205 ? -7.277 -23.167 16.159 1.00 48.61 246 SER A N 1
ATOM 1480 C CA . SER A 1 205 ? -6.159 -22.349 16.553 1.00 47.24 246 SER A CA 1
ATOM 1481 C C . SER A 1 205 ? -6.585 -20.948 16.961 1.00 44.83 246 SER A C 1
ATOM 1482 O O . SER A 1 205 ? -7.698 -20.484 16.630 1.00 43.35 246 SER A O 1
ATOM 1485 N N . ILE A 1 206 ? -5.728 -20.328 17.771 1.00 37.62 247 ILE A N 1
ATOM 1486 C CA . ILE A 1 206 ? -6.011 -19.053 18.422 1.00 36.01 247 ILE A CA 1
ATOM 1487 C C . ILE A 1 206 ? -4.915 -18.059 18.100 1.00 35.46 247 ILE A C 1
ATOM 1488 O O . ILE A 1 206 ? -3.754 -18.322 18.389 1.00 34.33 247 ILE A O 1
ATOM 1493 N N . GLU A 1 207 ? -5.292 -16.907 17.537 1.00 33.04 248 GLU A N 1
ATOM 1494 C CA . GLU A 1 207 ? -4.357 -15.796 17.391 1.00 36.32 248 GLU A CA 1
ATOM 1495 C C . GLU A 1 207 ? -4.442 -14.788 18.576 1.00 34.25 248 GLU A C 1
ATOM 1496 O O . GLU A 1 207 ? -5.529 -14.378 18.993 1.00 33.78 248 GLU A O 1
ATOM 1502 N N . TYR A 1 208 ? -3.281 -14.282 18.991 1.00 31.42 249 TYR A N 1
ATOM 1503 C CA . TYR A 1 208 ? -3.208 -13.311 20.092 1.00 28.97 249 TYR A CA 1
ATOM 1504 C C . TYR A 1 208 ? -2.796 -11.928 19.549 1.00 29.28 249 TYR A C 1
ATOM 1505 O O . TYR A 1 208 ? -1.709 -11.743 19.049 1.00 32.33 249 TYR A O 1
ATOM 1514 N N . VAL A 1 209 ? -3.725 -11.000 19.547 1.00 29.85 250 VAL A N 1
ATOM 1515 C CA . VAL A 1 209 ? -3.549 -9.706 18.921 1.00 25.97 250 VAL A CA 1
ATOM 1516 C C . VAL A 1 209 ? -2.823 -8.693 19.830 1.00 24.60 250 VAL A C 1
ATOM 1517 O O . VAL A 1 209 ? -2.024 -7.894 19.356 1.00 25.70 250 VAL A O 1
ATOM 1521 N N . HIS A 1 210 ? -3.097 -8.761 21.124 1.00 24.99 251 HIS A N 1
ATOM 1522 C CA . HIS A 1 210 ? -2.682 -7.728 22.116 1.00 25.64 251 HIS A CA 1
ATOM 1523 C C . HIS A 1 210 ? -2.735 -8.297 23.512 1.00 28.04 251 HIS A C 1
ATOM 1524 O O . HIS A 1 210 ? -3.506 -9.218 23.796 1.00 29.03 251 HIS A O 1
ATOM 1531 N N . SER A 1 211 ? -1.946 -7.736 24.435 1.00 26.63 252 SER A N 1
ATOM 1532 C CA . SER A 1 211 ? -2.114 -8.076 25.841 1.00 24.52 252 SER A CA 1
ATOM 1533 C C . SER A 1 211 ? -1.718 -6.816 26.647 1.00 25.57 252 SER A C 1
ATOM 1534 O O . SER A 1 211 ? -0.880 -6.004 26.191 1.00 20.86 252 SER A O 1
ATOM 1537 N N . PHE A 1 212 ? -2.366 -6.638 27.788 1.00 24.34 253 PHE A N 1
ATOM 1538 C CA . PHE A 1 212 ? -2.125 -5.447 28.660 1.00 27.84 253 PHE A CA 1
ATOM 1539 C C . PHE A 1 212 ? -2.592 -5.679 30.095 1.00 26.28 253 PHE A C 1
ATOM 1540 O O . PHE A 1 212 ? -3.402 -6.573 30.373 1.00 24.14 253 PHE A O 1
ATOM 1548 N N . HIS A 1 213 ? -1.972 -4.934 31.012 1.00 25.79 254 HIS A N 1
ATOM 1549 C CA . HIS A 1 213 ? -2.241 -5.065 32.429 1.00 26.52 254 HIS A CA 1
ATOM 1550 C C . HIS A 1 213 ? -2.877 -3.779 32.870 1.00 27.02 254 HIS A C 1
ATOM 1551 O O . HIS A 1 213 ? -2.323 -2.704 32.671 1.00 22.94 254 HIS A O 1
ATOM 1558 N N . THR A 1 214 ? -4.089 -3.878 33.395 1.00 27.10 255 THR A N 1
ATOM 1559 C CA . THR A 1 214 ? -4.765 -2.717 33.977 1.00 31.56 255 THR A CA 1
ATOM 1560 C C . THR A 1 214 ? -5.658 -3.090 35.185 1.00 31.40 255 THR A C 1
ATOM 1561 O O . THR A 1 214 ? -6.330 -4.126 35.187 1.00 26.55 255 THR A O 1
ATOM 1565 N N . GLY A 1 215 ? -5.585 -2.261 36.227 1.00 31.09 256 GLY A N 1
ATOM 1566 C CA . GLY A 1 215 ? -6.080 -2.607 37.571 1.00 31.01 256 GLY A CA 1
ATOM 1567 C C . GLY A 1 215 ? -5.598 -3.973 38.053 1.00 30.57 256 GLY A C 1
ATOM 1568 O O . GLY A 1 215 ? -4.411 -4.308 37.980 1.00 31.44 256 GLY A O 1
ATOM 1569 N N . ALA A 1 216 ? -6.541 -4.816 38.441 1.00 27.21 257 ALA A N 1
ATOM 1570 C CA . ALA A 1 216 ? -6.217 -6.081 39.055 1.00 28.03 257 ALA A CA 1
ATOM 1571 C C . ALA A 1 216 ? -6.115 -7.253 38.034 1.00 28.95 257 ALA A C 1
ATOM 1572 O O . ALA A 1 216 ? -6.000 -8.425 38.443 1.00 26.42 257 ALA A O 1
ATOM 1574 N N . PHE A 1 217 ? -6.108 -6.936 36.728 1.00 25.40 258 PHE A N 1
ATOM 1575 C CA . PHE A 1 217 ? -6.131 -7.973 35.679 1.00 22.67 258 PHE A CA 1
ATOM 1576 C C . PHE A 1 217 ? -5.087 -7.831 34.563 1.00 22.14 258 PHE A C 1
ATOM 1577 O O . PHE A 1 217 ? -4.672 -6.703 34.219 1.00 22.00 258 PHE A O 1
ATOM 1585 N N . VAL A 1 218 ? -4.702 -8.973 33.987 1.00 20.58 259 VAL A N 1
ATOM 1586 C CA . VAL A 1 218 ? -4.080 -9.058 32.673 1.00 19.94 259 VAL A CA 1
ATOM 1587 C C . VAL A 1 218 ? -5.170 -9.487 31.629 1.00 22.14 259 VAL A C 1
ATOM 1588 O O . VAL A 1 218 ? -6.004 -10.356 31.918 1.00 19.88 259 VAL A O 1
ATOM 1592 N N . TYR A 1 219 ? -5.210 -8.792 30.504 1.00 19.91 260 TYR A N 1
ATOM 1593 C CA . TYR A 1 219 ? -6.199 -9.027 29.435 1.00 21.51 260 TYR A CA 1
ATOM 1594 C C . TYR A 1 219 ? -5.462 -9.467 28.191 1.00 23.77 260 TYR A C 1
ATOM 1595 O O . TYR A 1 219 ? -4.399 -8.910 27.881 1.00 23.37 260 TYR A O 1
ATOM 1604 N N . PHE A 1 220 ? -5.997 -10.477 27.479 1.00 22.54 261 PHE A N 1
ATOM 1605 C CA . PHE A 1 220 ? -5.473 -10.822 26.154 1.00 23.07 261 PHE A CA 1
ATOM 1606 C C . PHE A 1 220 ? -6.626 -10.681 25.153 1.00 25.87 261 PHE A C 1
ATOM 1607 O O . PHE A 1 220 ? -7.775 -10.926 25.509 1.00 25.19 261 PHE A O 1
ATOM 1615 N N . LEU A 1 221 ? -6.309 -10.228 23.947 1.00 23.08 262 LEU A N 1
ATOM 1616 C CA . LEU A 1 221 ? -7.293 -10.185 22.866 1.00 23.51 262 LEU A CA 1
ATOM 1617 C C . LEU A 1 221 ? -6.917 -11.198 21.848 1.00 27.88 262 LEU A C 1
ATOM 1618 O O . LEU A 1 221 ? -5.731 -11.325 21.449 1.00 25.52 262 LEU A O 1
ATOM 1623 N N . THR A 1 222 ? -7.938 -11.916 21.393 1.00 28.17 263 THR A N 1
ATOM 1624 C CA . THR A 1 222 ? -7.697 -13.118 20.626 1.00 32.47 263 THR A CA 1
ATOM 1625 C C . THR A 1 222 ? -8.627 -13.079 19.426 1.00 31.46 263 THR A C 1
ATOM 1626 O O . THR A 1 222 ? -9.681 -12.414 19.461 1.00 32.94 263 THR A O 1
ATOM 1630 N N . VAL A 1 223 ? -8.226 -13.783 18.375 1.00 32.15 264 VAL A N 1
ATOM 1631 C CA . VAL A 1 223 ? -9.123 -14.126 17.256 1.00 33.87 264 VAL A CA 1
ATOM 1632 C C . VAL A 1 223 ? -9.054 -15.646 17.143 1.00 33.02 264 VAL A C 1
ATOM 1633 O O . VAL A 1 223 ? -7.966 -16.236 17.206 1.00 35.16 264 VAL A O 1
ATOM 1637 N N . GLN A 1 224 ? -10.223 -16.282 17.078 1.00 33.97 265 GLN A N 1
ATOM 1638 C CA . GLN A 1 224 ? -10.313 -17.757 17.015 1.00 34.70 265 GLN A CA 1
ATOM 1639 C C . GLN A 1 224 ? -11.703 -18.163 16.430 1.00 38.42 265 GLN A C 1
ATOM 1640 O O . GLN A 1 224 ? -12.627 -17.308 16.321 1.00 37.38 265 GLN A O 1
ATOM 1646 N N . PRO A 1 225 ? -11.881 -19.462 16.115 1.00 38.48 266 PRO A N 1
ATOM 1647 C CA . PRO A 1 225 ? -13.182 -19.891 15.603 1.00 44.17 266 PRO A CA 1
ATOM 1648 C C . PRO A 1 225 ? -14.310 -19.733 16.617 1.00 47.21 266 PRO A C 1
ATOM 1649 O O . PRO A 1 225 ? -14.101 -19.804 17.846 1.00 46.54 266 PRO A O 1
ATOM 1653 N N . ALA A 1 226 ? -15.476 -19.388 16.095 1.00 57.86 267 ALA A N 1
ATOM 1654 C CA . ALA A 1 226 ? -16.602 -18.988 16.923 1.00 54.71 267 ALA A CA 1
ATOM 1655 C C . ALA A 1 226 ? -17.021 -20.137 17.834 1.00 57.75 267 ALA A C 1
ATOM 1656 O O . ALA A 1 226 ? -17.661 -19.930 18.871 1.00 63.85 267 ALA A O 1
ATOM 1658 N N . SER A 1 227 ? -16.616 -21.339 17.462 1.00 59.85 268 SER A N 1
ATOM 1659 C CA . SER A 1 227 ? -17.136 -22.547 18.070 1.00 66.97 268 SER A CA 1
ATOM 1660 C C . SER A 1 227 ? -16.142 -23.628 17.753 1.00 65.40 268 SER A C 1
ATOM 1661 O O . SER A 1 227 ? -15.378 -23.511 16.790 1.00 66.18 268 SER A O 1
ATOM 1664 N N . VAL A 1 228 ? -16.111 -24.670 18.575 1.00 70.95 269 VAL A N 1
ATOM 1665 C CA . VAL A 1 228 ? -15.141 -25.738 18.339 1.00 79.60 269 VAL A CA 1
ATOM 1666 C C . VAL A 1 228 ? -15.599 -26.776 17.286 1.00 90.17 269 VAL A C 1
ATOM 1667 O O . VAL A 1 228 ? -14.783 -27.525 16.755 1.00 91.59 269 VAL A O 1
ATOM 1671 N N . THR A 1 229 ? -16.883 -26.782 16.944 1.00 93.72 270 THR A N 1
ATOM 1672 C CA . THR A 1 229 ? -17.362 -27.702 15.902 1.00 107.93 270 THR A CA 1
ATOM 1673 C C . THR A 1 229 ? -17.850 -26.957 14.659 1.00 111.07 270 THR A C 1
ATOM 1674 O O . THR A 1 229 ? -18.880 -27.297 14.076 1.00 125.20 270 THR A O 1
ATOM 1678 N N . ASP A 1 230 ? -17.077 -25.953 14.250 1.00 112.55 271 ASP A N 1
ATOM 1679 C CA . ASP A 1 230 ? -17.514 -24.953 13.265 1.00 118.78 271 ASP A CA 1
ATOM 1680 C C . ASP A 1 230 ? -16.378 -24.607 12.312 1.00 119.58 271 ASP A C 1
ATOM 1681 O O . ASP A 1 230 ? -15.219 -24.504 12.724 1.00 124.10 271 ASP A O 1
ATOM 1686 N N . ASP A 1 231 ? -16.723 -24.393 11.047 1.00 122.75 272 ASP A N 1
ATOM 1687 C CA . ASP A 1 231 ? -15.765 -23.925 10.057 1.00 115.70 272 ASP A CA 1
ATOM 1688 C C . ASP A 1 231 ? -14.702 -23.037 10.699 1.00 111.45 272 ASP A C 1
ATOM 1689 O O . ASP A 1 231 ? -15.023 -22.029 11.343 1.00 107.51 272 ASP A O 1
ATOM 1694 N N . PRO A 1 232 ? -13.426 -23.438 10.553 1.00 109.76 273 PRO A N 1
ATOM 1695 C CA . PRO A 1 232 ? -12.278 -22.740 11.133 1.00 100.59 273 PRO A CA 1
ATOM 1696 C C . PRO A 1 232 ? -11.993 -21.434 10.395 1.00 104.22 273 PRO A C 1
ATOM 1697 O O . PRO A 1 232 ? -10.882 -20.890 10.481 1.00 96.99 273 PRO A O 1
ATOM 1701 N N . SER A 1 233 ? -12.984 -20.942 9.660 1.00 96.89 274 SER A N 1
ATOM 1702 C CA . SER A 1 233 ? -12.884 -19.605 9.106 1.00 88.43 274 SER A CA 1
ATOM 1703 C C . SER A 1 233 ? -14.050 -18.732 9.544 1.00 84.11 274 SER A C 1
ATOM 1704 O O . SER A 1 233 ? -14.097 -17.561 9.177 1.00 90.15 274 SER A O 1
ATOM 1707 N N . ALA A 1 234 ? -14.971 -19.286 10.350 1.00 77.04 275 ALA A N 1
ATOM 1708 C CA . ALA A 1 234 ? -15.993 -18.464 11.031 1.00 65.15 275 ALA A CA 1
ATOM 1709 C C . ALA A 1 234 ? -15.366 -17.915 12.309 1.00 63.86 275 ALA A C 1
ATOM 1710 O O . ALA A 1 234 ? -15.442 -18.536 13.374 1.00 62.75 275 ALA A O 1
ATOM 1712 N N . LEU A 1 235 ? -14.649 -16.805 12.161 1.00 56.66 276 LEU A N 1
ATOM 1713 C CA . LEU A 1 235 ? -13.758 -16.308 13.219 1.00 51.35 276 LEU A CA 1
ATOM 1714 C C . LEU A 1 235 ? -14.491 -15.256 14.059 1.00 47.54 276 LEU A C 1
ATOM 1715 O O . LEU A 1 235 ? -15.315 -14.510 13.550 1.00 50.37 276 LEU A O 1
ATOM 1720 N N . HIS A 1 236 ? -14.144 -15.141 15.335 1.00 43.88 277 HIS A N 1
ATOM 1721 C CA . HIS A 1 236 ? -14.558 -13.977 16.092 1.00 38.34 277 HIS A CA 1
ATOM 1722 C C . HIS A 1 236 ? -13.483 -13.557 17.074 1.00 36.04 277 HIS A C 1
ATOM 1723 O O . HIS A 1 236 ? -12.426 -14.193 17.151 1.00 34.97 277 HIS A O 1
ATOM 1730 N N . THR A 1 237 ? -13.774 -12.493 17.812 1.00 34.66 278 THR A N 1
ATOM 1731 C CA . THR A 1 237 ? -12.808 -11.869 18.744 1.00 32.07 278 THR A CA 1
ATOM 1732 C C . THR A 1 237 ? -13.232 -12.088 20.183 1.00 30.19 278 THR A C 1
ATOM 1733 O O . THR A 1 237 ? -14.402 -11.903 20.527 1.00 29.35 278 THR A O 1
ATOM 1737 N N . ARG A 1 238 ? -12.271 -12.452 21.044 1.00 29.44 279 ARG A N 1
ATOM 1738 C CA . ARG A 1 238 ? -12.583 -12.613 22.476 1.00 28.17 279 ARG A CA 1
ATOM 1739 C C . ARG A 1 238 ? -11.563 -11.836 23.320 1.00 28.48 279 ARG A C 1
ATOM 1740 O O . ARG A 1 238 ? -10.438 -11.571 22.872 1.00 25.38 279 ARG A O 1
ATOM 1748 N N . LEU A 1 239 ? -12.049 -11.390 24.470 1.00 26.16 280 LEU A N 1
ATOM 1749 C CA . LEU A 1 239 ? -11.229 -10.807 25.517 1.00 24.29 280 LEU A CA 1
ATOM 1750 C C . LEU A 1 239 ? -11.029 -11.888 26.557 1.00 25.89 280 LEU A C 1
ATOM 1751 O O . LEU A 1 239 ? -11.995 -12.392 27.110 1.00 29.22 280 LEU A O 1
ATOM 1756 N N . ALA A 1 240 ? -9.789 -12.245 26.844 1.00 21.17 281 ALA A N 1
ATOM 1757 C CA . ALA A 1 240 ? -9.519 -13.167 27.957 1.00 21.31 281 ALA A CA 1
ATOM 1758 C C . ALA A 1 240 ? -8.980 -12.357 29.145 1.00 21.63 281 ALA A C 1
ATOM 1759 O O . ALA A 1 240 ? -8.214 -11.434 28.957 1.00 22.75 281 ALA A O 1
ATOM 1761 N N . ARG A 1 241 ? -9.479 -12.651 30.341 1.00 19.30 282 ARG A N 1
ATOM 1762 C CA . ARG A 1 241 ? -9.093 -11.920 31.537 1.00 20.27 282 ARG A CA 1
ATOM 1763 C C . ARG A 1 241 ? -8.507 -12.885 32.545 1.00 20.93 282 ARG A C 1
ATOM 1764 O O . ARG A 1 241 ? -9.100 -13.922 32.847 1.00 21.69 282 ARG A O 1
ATOM 1772 N N . LEU A 1 242 ? -7.340 -12.541 33.079 1.00 22.43 283 LEU A N 1
ATOM 1773 C CA . LEU A 1 242 ? -6.708 -13.337 34.099 1.00 20.51 283 LEU A CA 1
ATOM 1774 C C . LEU A 1 242 ? -6.400 -12.456 35.320 1.00 21.67 283 LEU A C 1
ATOM 1775 O O . LEU A 1 242 ? -6.198 -11.256 35.202 1.00 21.74 283 LEU A O 1
ATOM 1780 N N . SER A 1 243 ? -6.383 -13.060 36.500 1.00 21.89 284 SER A N 1
ATOM 1781 C CA . SER A 1 243 ? -5.917 -12.374 37.715 1.00 22.31 284 SER A CA 1
ATOM 1782 C C . SER A 1 243 ? -4.500 -11.821 37.508 1.00 23.47 284 SER A C 1
ATOM 1783 O O . SER A 1 243 ? -3.592 -12.569 37.235 1.00 25.59 284 SER A O 1
ATOM 1786 N N . ALA A 1 244 ? -4.300 -10.539 37.798 1.00 25.94 285 ALA A N 1
ATOM 1787 C CA . ALA A 1 244 ? -2.945 -9.975 37.885 1.00 26.10 285 ALA A CA 1
ATOM 1788 C C . ALA A 1 244 ? -2.384 -10.029 39.306 1.00 30.04 285 ALA A C 1
ATOM 1789 O O . ALA A 1 244 ? -1.274 -9.636 39.494 1.00 29.60 285 ALA A O 1
ATOM 1791 N N . THR A 1 245 ? -3.178 -10.439 40.301 1.00 28.18 286 THR A N 1
ATOM 1792 C CA . THR A 1 245 ? -2.753 -10.345 41.704 1.00 33.07 286 THR A CA 1
ATOM 1793 C C . THR A 1 245 ? -2.391 -11.723 42.286 1.00 32.65 286 THR A C 1
ATOM 1794 O O . THR A 1 245 ? -1.768 -11.808 43.335 1.00 35.42 286 THR A O 1
ATOM 1798 N N . GLU A 1 246 ? -2.827 -12.798 41.635 1.00 28.24 287 GLU A N 1
ATOM 1799 C CA . GLU A 1 246 ? -2.476 -14.161 42.054 1.00 32.06 287 GLU A CA 1
ATOM 1800 C C . GLU A 1 246 ? -2.065 -14.923 40.803 1.00 30.02 287 GLU A C 1
ATOM 1801 O O . GLU A 1 246 ? -2.693 -14.761 39.743 1.00 30.71 287 GLU A O 1
ATOM 1807 N N . PRO A 1 247 ? -1.048 -15.776 40.915 1.00 35.28 288 PRO A N 1
ATOM 1808 C CA . PRO A 1 247 ? -0.627 -16.487 39.702 1.00 38.13 288 PRO A CA 1
ATOM 1809 C C . PRO A 1 247 ? -1.463 -17.761 39.520 1.00 35.02 288 PRO A C 1
ATOM 1810 O O . PRO A 1 247 ? -0.975 -18.851 39.794 1.00 34.46 288 PRO A O 1
ATOM 1814 N N . GLU A 1 248 ? -2.741 -17.607 39.178 1.00 28.52 289 GLU A N 1
ATOM 1815 C CA . GLU A 1 248 ? -3.622 -18.749 39.095 1.00 29.47 289 GLU A CA 1
ATOM 1816 C C . GLU A 1 248 ? -4.546 -18.524 37.913 1.00 28.53 289 GLU A C 1
ATOM 1817 O O . GLU A 1 248 ? -4.768 -17.385 37.548 1.00 25.82 289 GLU A O 1
ATOM 1823 N N . LEU A 1 249 ? -4.994 -19.629 37.295 1.00 27.79 290 LEU A N 1
ATOM 1824 C CA . LEU A 1 249 ? -5.861 -19.581 36.092 1.00 28.42 290 LEU A CA 1
ATOM 1825 C C . LEU A 1 249 ? -7.202 -20.293 36.358 1.00 30.58 290 LEU A C 1
ATOM 1826 O O . LEU A 1 249 ? -8.013 -20.454 35.442 1.00 32.28 290 LEU A O 1
ATOM 1831 N N . GLY A 1 250 ? -7.471 -20.645 37.618 1.00 29.06 291 GLY A N 1
ATOM 1832 C CA . GLY A 1 250 ? -8.816 -21.128 38.012 1.00 30.12 291 GLY A CA 1
ATOM 1833 C C . GLY A 1 250 ? -9.941 -20.203 37.548 1.00 31.27 291 GLY A C 1
ATOM 1834 O O . GLY A 1 250 ? -10.930 -20.655 36.973 1.00 28.98 291 GLY A O 1
ATOM 1835 N N . ASP A 1 251 ? -9.813 -18.905 37.819 1.00 30.84 292 ASP A N 1
ATOM 1836 C CA . ASP A 1 251 ? -10.800 -17.927 37.333 1.00 29.65 292 ASP A CA 1
ATOM 1837 C C . ASP A 1 251 ? -10.445 -17.166 36.034 1.00 26.03 292 ASP A C 1
ATOM 1838 O O . ASP A 1 251 ? -10.793 -15.976 35.851 1.00 26.05 292 ASP A O 1
ATOM 1843 N N . TYR A 1 252 ? -9.835 -17.877 35.089 1.00 23.60 293 TYR A N 1
ATOM 1844 C CA . TYR A 1 252 ? -9.708 -17.398 33.733 1.00 24.60 293 TYR A CA 1
ATOM 1845 C C . TYR A 1 252 ? -11.122 -17.191 33.166 1.00 28.49 293 TYR A C 1
ATOM 1846 O O . TYR A 1 252 ? -12.041 -17.972 33.430 1.00 26.69 293 TYR A O 1
ATOM 1855 N N . ARG A 1 253 ? -11.292 -16.079 32.460 1.00 24.66 294 ARG A N 1
ATOM 1856 C CA . ARG A 1 253 ? -12.611 -15.664 31.928 1.00 25.53 294 ARG A CA 1
ATOM 1857 C C . ARG A 1 253 ? -12.476 -15.231 30.486 1.00 26.82 294 ARG A C 1
ATOM 1858 O O . ARG A 1 253 ? -11.496 -14.555 30.143 1.00 25.91 294 ARG A O 1
ATOM 1866 N N . GLU A 1 254 ? -13.459 -15.577 29.640 1.00 24.95 295 GLU A N 1
ATOM 1867 C CA . GLU A 1 254 ? -13.502 -14.994 28.297 1.00 25.87 295 GLU A CA 1
ATOM 1868 C C . GLU A 1 254 ? -14.838 -14.340 28.022 1.00 25.88 295 GLU A C 1
ATOM 1869 O O . GLU A 1 254 ? -15.858 -14.645 28.670 1.00 25.69 295 GLU A O 1
ATOM 1875 N N . LEU A 1 255 ? -14.787 -13.351 27.162 1.00 25.57 296 LEU A N 1
ATOM 1876 C CA . LEU A 1 255 ? -15.947 -12.558 26.812 1.00 27.16 296 LEU A CA 1
ATOM 1877 C C . LEU A 1 255 ? -15.839 -12.270 25.312 1.00 31.17 296 LEU A C 1
ATOM 1878 O O . LEU A 1 255 ? -14.774 -11.838 24.810 1.00 29.44 296 LEU A O 1
ATOM 1883 N N . VAL A 1 256 ? -16.880 -12.639 24.560 1.00 33.59 297 VAL A N 1
ATOM 1884 C CA . VAL A 1 256 ? -16.861 -12.389 23.120 1.00 31.02 297 VAL A CA 1
ATOM 1885 C C . VAL A 1 256 ? -17.082 -10.894 22.878 1.00 31.75 297 VAL A C 1
ATOM 1886 O O . VAL A 1 256 ? -17.968 -10.288 23.468 1.00 34.21 297 VAL A O 1
ATOM 1890 N N . LEU A 1 257 ? -16.308 -10.294 21.981 1.00 31.34 298 LEU A N 1
ATOM 1891 C CA . LEU A 1 257 ? -16.484 -8.863 21.683 1.00 31.21 298 LEU A CA 1
ATOM 1892 C C . LEU A 1 257 ? -17.006 -8.658 20.254 1.00 34.92 298 LEU A C 1
ATOM 1893 O O . LEU A 1 257 ? -16.416 -9.142 19.306 1.00 38.45 298 LEU A O 1
ATOM 1898 N N . ASP A 1 258 ? -18.033 -7.833 20.110 1.00 37.91 299 ASP A N 1
ATOM 1899 C CA . ASP A 1 258 ? -18.785 -7.728 18.861 1.00 45.57 299 ASP A CA 1
ATOM 1900 C C . ASP A 1 258 ? -18.853 -6.237 18.406 1.00 46.36 299 ASP A C 1
ATOM 1901 O O . ASP A 1 258 ? -19.537 -5.417 19.031 1.00 50.36 299 ASP A O 1
ATOM 1906 N N . CYS A 1 259 ? -18.044 -5.852 17.420 1.00 46.39 300 CYS A N 1
ATOM 1907 C CA . CYS A 1 259 ? -18.107 -4.487 16.904 1.00 43.63 300 CYS A CA 1
ATOM 1908 C C . CYS A 1 259 ? -18.893 -4.484 15.601 1.00 46.82 300 CYS A C 1
ATOM 1909 O O . CYS A 1 259 ? -18.661 -5.325 14.733 1.00 51.03 300 CYS A O 1
ATOM 1912 N N . ARG A 1 260 ? -19.791 -3.523 15.435 1.00 51.36 301 ARG A N 1
ATOM 1913 C CA . ARG A 1 260 ? -20.571 -3.490 14.202 1.00 55.34 301 ARG A CA 1
ATOM 1914 C C . ARG A 1 260 ? -20.716 -2.127 13.546 1.00 53.85 301 ARG A C 1
ATOM 1915 O O . ARG A 1 260 ? -20.676 -1.079 14.205 1.00 52.53 301 ARG A O 1
ATOM 1923 N N . PHE A 1 261 ? -20.829 -2.127 12.223 1.00 52.74 302 PHE A N 1
ATOM 1924 C CA . PHE A 1 261 ? -21.187 -0.898 11.537 1.00 54.47 302 PHE A CA 1
ATOM 1925 C C . PHE A 1 261 ? -22.717 -0.826 11.420 1.00 60.64 302 PHE A C 1
ATOM 1926 O O . PHE A 1 261 ? -23.367 -1.686 10.784 1.00 57.74 302 PHE A O 1
ATOM 1934 N N . ALA A 1 262 ? -23.301 0.136 12.116 1.00 63.20 303 ALA A N 1
ATOM 1935 C CA . ALA A 1 262 ? -24.746 0.140 12.273 1.00 78.59 303 ALA A CA 1
ATOM 1936 C C . ALA A 1 262 ? -25.279 1.536 12.043 1.00 82.71 303 ALA A C 1
ATOM 1937 O O . ALA A 1 262 ? -25.594 2.238 12.993 1.00 90.21 303 ALA A O 1
ATOM 1939 N N . PRO A 1 263 ? -25.365 1.954 10.772 1.00 86.56 304 PRO A N 1
ATOM 1940 C CA . PRO A 1 263 ? -26.040 3.217 10.491 1.00 89.97 304 PRO A CA 1
ATOM 1941 C C . PRO A 1 263 ? -27.551 3.009 10.538 1.00 98.03 304 PRO A C 1
ATOM 1942 O O . PRO A 1 263 ? -28.254 3.777 11.192 1.00 104.11 304 PRO A O 1
ATOM 1946 N N . GLY A 1 274 ? -26.800 -3.865 12.889 1.00 76.81 315 GLY A N 1
ATOM 1947 C CA . GLY A 1 274 ? -26.023 -3.626 11.663 1.00 78.04 315 GLY A CA 1
ATOM 1948 C C . GLY A 1 274 ? -25.114 -4.767 11.251 1.00 71.56 315 GLY A C 1
ATOM 1949 O O . GLY A 1 274 ? -25.367 -5.922 11.576 1.00 73.81 315 GLY A O 1
ATOM 1950 N N . GLN A 1 275 ? -24.048 -4.441 10.529 1.00 71.39 316 GLN A N 1
ATOM 1951 C CA . GLN A 1 275 ? -23.140 -5.440 9.974 1.00 64.35 316 GLN A CA 1
ATOM 1952 C C . GLN A 1 275 ? -22.000 -5.708 10.964 1.00 60.84 316 GLN A C 1
ATOM 1953 O O . GLN A 1 275 ? -21.344 -4.761 11.392 1.00 58.51 316 GLN A O 1
ATOM 1959 N N . PRO A 1 276 ? -21.753 -6.992 11.306 1.00 64.26 317 PRO A N 1
ATOM 1960 C CA . PRO A 1 276 ? -20.658 -7.383 12.209 1.00 57.78 317 PRO A CA 1
ATOM 1961 C C . PRO A 1 276 ? -19.294 -7.217 11.555 1.00 56.50 317 PRO A C 1
ATOM 1962 O O . PRO A 1 276 ? -19.122 -7.514 10.376 1.00 53.72 317 PRO A O 1
ATOM 1966 N N . TYR A 1 277 ? -18.317 -6.818 12.358 1.00 48.17 318 TYR A N 1
ATOM 1967 C CA . TYR A 1 277 ? -16.922 -6.819 11.954 1.00 44.64 318 TYR A CA 1
ATOM 1968 C C . TYR A 1 277 ? -16.224 -7.640 13.022 1.00 45.31 318 TYR A C 1
ATOM 1969 O O . TYR A 1 277 ? -15.795 -7.087 14.025 1.00 41.23 318 TYR A O 1
ATOM 1978 N N . PRO A 1 278 ? -16.244 -8.970 12.865 1.00 47.73 319 PRO A N 1
ATOM 1979 C CA . PRO A 1 278 ? -15.920 -9.919 13.956 1.00 46.35 319 PRO A CA 1
ATOM 1980 C C . PRO A 1 278 ? -14.429 -10.070 14.223 1.00 40.85 319 PRO A C 1
ATOM 1981 O O . PRO A 1 278 ? -14.069 -10.710 15.192 1.00 41.08 319 PRO A O 1
ATOM 1985 N N . VAL A 1 279 ? -13.596 -9.682 13.266 1.00 42.14 320 VAL A N 1
ATOM 1986 C CA . VAL A 1 279 ? -12.165 -9.922 13.309 1.00 40.24 320 VAL A CA 1
ATOM 1987 C C . VAL A 1 279 ? -11.323 -8.708 13.794 1.00 36.59 320 VAL A C 1
ATOM 1988 O O . VAL A 1 279 ? -11.180 -7.682 13.095 1.00 38.33 320 VAL A O 1
ATOM 1992 N N . LEU A 1 280 ? -10.739 -8.849 14.982 1.00 33.70 321 LEU A N 1
ATOM 1993 C CA . LEU A 1 280 ? -9.852 -7.800 15.513 1.00 30.94 321 LEU A CA 1
ATOM 1994 C C . LEU A 1 280 ? -8.515 -7.750 14.744 1.00 34.43 321 LEU A C 1
ATOM 1995 O O . LEU A 1 280 ? -7.827 -8.757 14.643 1.00 33.44 321 LEU A O 1
ATOM 2000 N N . GLN A 1 281 ? -8.153 -6.559 14.255 1.00 33.61 322 GLN A N 1
ATOM 2001 C CA . GLN A 1 281 ? -6.893 -6.335 13.561 1.00 33.80 322 GLN A CA 1
ATOM 2002 C C . GLN A 1 281 ? -5.815 -5.881 14.578 1.00 31.02 322 GLN A C 1
ATOM 2003 O O . GLN A 1 281 ? -4.701 -6.412 14.613 1.00 31.21 322 GLN A O 1
ATOM 2009 N N . VAL A 1 282 ? -6.163 -4.909 15.392 1.00 27.90 323 VAL A N 1
ATOM 2010 C CA . VAL A 1 282 ? -5.164 -4.286 16.319 1.00 31.12 323 VAL A CA 1
ATOM 2011 C C . VAL A 1 282 ? -5.946 -3.620 17.434 1.00 27.79 323 VAL A C 1
ATOM 2012 O O . VAL A 1 282 ? -7.111 -3.275 17.252 1.00 26.50 323 VAL A O 1
ATOM 2016 N N . ALA A 1 283 ? -5.349 -3.521 18.624 1.00 25.99 324 ALA A N 1
ATOM 2017 C CA . ALA A 1 283 ? -6.059 -2.959 19.750 1.00 23.31 324 ALA A CA 1
ATOM 2018 C C . ALA A 1 283 ? -5.083 -2.147 20.622 1.00 24.65 324 ALA A C 1
ATOM 2019 O O . ALA A 1 283 ? -3.898 -2.466 20.657 1.00 23.69 324 ALA A O 1
ATOM 2021 N N . HIS A 1 284 ? -5.603 -1.168 21.359 1.00 22.80 325 HIS A N 1
ATOM 2022 C CA . HIS A 1 284 ? -4.763 -0.429 22.337 1.00 24.67 325 HIS A CA 1
ATOM 2023 C C . HIS A 1 284 ? -5.687 0.087 23.402 1.00 26.06 325 HIS A C 1
ATOM 2024 O O . HIS A 1 284 ? -6.753 0.596 23.101 1.00 25.78 325 HIS A O 1
ATOM 2031 N N . SER A 1 285 ? -5.239 0.080 24.651 1.00 26.35 326 SER A N 1
ATOM 2032 C CA . SER A 1 285 ? -6.065 0.701 25.695 1.00 27.14 326 SER A CA 1
ATOM 2033 C C . SER A 1 285 ? -5.374 1.964 26.195 1.00 28.61 326 SER A C 1
ATOM 2034 O O . SER A 1 285 ? -4.142 2.078 26.127 1.00 29.22 326 SER A O 1
ATOM 2037 N N . ALA A 1 286 ? -6.161 2.907 26.693 1.00 28.66 327 ALA A N 1
ATOM 2038 C CA . ALA A 1 286 ? -5.625 4.187 27.179 1.00 29.34 327 ALA A CA 1
ATOM 2039 C C . ALA A 1 286 ? -6.711 4.917 27.963 1.00 30.00 327 ALA A C 1
ATOM 2040 O O . ALA A 1 286 ? -7.895 4.759 27.659 1.00 29.21 327 ALA A O 1
ATOM 2042 N N . PRO A 1 287 ? -6.310 5.782 28.909 1.00 34.10 328 PRO A N 1
ATOM 2043 C CA . PRO A 1 287 ? -7.243 6.669 29.621 1.00 34.53 328 PRO A CA 1
ATOM 2044 C C . PRO A 1 287 ? -7.769 7.722 28.660 1.00 36.62 328 PRO A C 1
ATOM 2045 O O . PRO A 1 287 ? -7.077 8.073 27.706 1.00 38.00 328 PRO A O 1
ATOM 2049 N N . VAL A 1 288 ? -9.032 8.086 28.787 1.00 36.89 329 VAL A N 1
ATOM 2050 C CA . VAL A 1 288 ? -9.632 8.981 27.792 1.00 41.30 329 VAL A CA 1
ATOM 2051 C C . VAL A 1 288 ? -9.729 10.402 28.370 1.00 47.56 329 VAL A C 1
ATOM 2052 O O . VAL A 1 288 ? -9.780 10.571 29.606 1.00 43.51 329 VAL A O 1
ATOM 2056 N N . GLY A 1 289 ? -9.607 11.417 27.502 1.00 43.97 330 GLY A N 1
ATOM 2057 C CA . GLY A 1 289 ? -10.016 12.777 27.875 1.00 51.74 330 GLY A CA 1
ATOM 2058 C C . GLY A 1 289 ? -11.506 12.969 28.167 1.00 52.24 330 GLY A C 1
ATOM 2059 O O . GLY A 1 289 ? -12.365 12.128 27.804 1.00 49.82 330 GLY A O 1
ATOM 2060 N N . ALA A 1 290 ? -11.826 14.127 28.756 1.00 59.17 331 ALA A N 1
ATOM 2061 C CA . ALA A 1 290 ? -13.180 14.424 29.262 1.00 59.12 331 ALA A CA 1
ATOM 2062 C C . ALA A 1 290 ? -14.255 14.471 28.197 1.00 59.60 331 ALA A C 1
ATOM 2063 O O . ALA A 1 290 ? -15.411 14.074 28.425 1.00 62.76 331 ALA A O 1
ATOM 2065 N N . GLN A 1 291 ? -13.882 14.937 27.017 1.00 57.17 332 GLN A N 1
ATOM 2066 C CA . GLN A 1 291 ? -14.833 14.999 25.925 1.00 60.23 332 GLN A CA 1
ATOM 2067 C C . GLN A 1 291 ? -15.336 13.595 25.541 1.00 58.99 332 GLN A C 1
ATOM 2068 O O . GLN A 1 291 ? -16.559 13.350 25.445 1.00 59.92 332 GLN A O 1
ATOM 2074 N N . LEU A 1 292 ? -14.418 12.662 25.316 1.00 52.40 333 LEU A N 1
ATOM 2075 C CA . LEU A 1 292 ? -14.838 11.310 24.939 1.00 47.19 333 LEU A CA 1
ATOM 2076 C C . LEU A 1 292 ? -15.432 10.597 26.134 1.00 45.38 333 LEU A C 1
ATOM 2077 O O . LEU A 1 292 ? -16.363 9.808 25.990 1.00 44.38 333 LEU A O 1
ATOM 2082 N N . ALA A 1 293 ? -14.900 10.865 27.319 1.00 45.43 334 ALA A N 1
ATOM 2083 C CA . ALA A 1 293 ? -15.485 10.304 28.542 1.00 46.47 334 ALA A CA 1
ATOM 2084 C C . ALA A 1 293 ? -16.994 10.630 28.668 1.00 46.81 334 ALA A C 1
ATOM 2085 O O . ALA A 1 293 ? -17.829 9.755 28.771 1.00 46.99 334 ALA A O 1
ATOM 2087 N N . THR A 1 294 ? -17.343 11.890 28.501 1.00 53.04 335 THR A N 1
ATOM 2088 C CA . THR A 1 294 ? -18.746 12.282 28.508 1.00 55.76 335 THR A CA 1
ATOM 2089 C C . THR A 1 294 ? -19.553 11.485 27.489 1.00 54.81 335 THR A C 1
ATOM 2090 O O . THR A 1 294 ? -20.616 10.967 27.789 1.00 55.25 335 THR A O 1
ATOM 2094 N N . GLU A 1 295 ? -19.028 11.360 26.277 1.00 58.27 336 GLU A N 1
ATOM 2095 C CA . GLU A 1 295 ? -19.773 10.693 25.220 1.00 55.92 336 GLU A CA 1
ATOM 2096 C C . GLU A 1 295 ? -19.972 9.203 25.484 1.00 57.82 336 GLU A C 1
ATOM 2097 O O . GLU A 1 295 ? -20.939 8.603 24.968 1.00 57.35 336 GLU A O 1
ATOM 2103 N N . LEU A 1 296 ? -19.026 8.601 26.221 1.00 48.35 337 LEU A N 1
ATOM 2104 C CA . LEU A 1 296 ? -19.109 7.184 26.620 1.00 51.78 337 LEU A CA 1
ATOM 2105 C C . LEU A 1 296 ? -19.715 7.016 28.012 1.00 55.69 337 LEU A C 1
ATOM 2106 O O . LEU A 1 296 ? -19.786 5.887 28.506 1.00 50.89 337 LEU A O 1
ATOM 2111 N N . SER A 1 297 ? -20.102 8.123 28.660 1.00 54.78 338 SER A N 1
ATOM 2112 C CA . SER A 1 297 ? -20.746 8.057 29.994 1.00 52.92 338 SER A CA 1
ATOM 2113 C C . SER A 1 297 ? -19.851 7.419 31.040 1.00 53.93 338 SER A C 1
ATOM 2114 O O . SER A 1 297 ? -20.291 6.569 31.824 1.00 53.56 338 SER A O 1
ATOM 2117 N N . ILE A 1 298 ? -18.591 7.812 31.052 1.00 50.50 339 ILE A N 1
ATOM 2118 C CA . ILE A 1 298 ? -17.675 7.298 32.038 1.00 46.12 339 ILE A CA 1
ATOM 2119 C C . ILE A 1 298 ? -16.962 8.480 32.564 1.00 46.08 339 ILE A C 1
ATOM 2120 O O . ILE A 1 298 ? -17.213 9.571 32.132 1.00 49.58 339 ILE A O 1
ATOM 2125 N N . ALA A 1 299 ? -16.024 8.271 33.462 1.00 49.57 340 ALA A N 1
ATOM 2126 C CA . ALA A 1 299 ? -15.348 9.377 34.074 1.00 54.91 340 ALA A CA 1
ATOM 2127 C C . ALA A 1 299 ? -14.050 9.724 33.327 1.00 55.24 340 ALA A C 1
ATOM 2128 O O . ALA A 1 299 ? -13.379 8.870 32.733 1.00 51.47 340 ALA A O 1
ATOM 2130 N N . GLU A 1 300 ? -13.731 11.009 33.307 1.00 60.13 341 GLU A N 1
ATOM 2131 C CA . GLU A 1 300 ? -12.537 11.480 32.644 1.00 55.91 341 GLU A CA 1
ATOM 2132 C C . GLU A 1 300 ? -11.350 10.663 33.162 1.00 56.15 341 GLU A C 1
ATOM 2133 O O . GLU A 1 300 ? -11.260 10.387 34.345 1.00 54.00 341 GLU A O 1
ATOM 2139 N N . GLY A 1 301 ? -10.483 10.203 32.268 1.00 54.75 342 GLY A N 1
ATOM 2140 C CA . GLY A 1 301 ? -9.322 9.421 32.680 1.00 49.06 342 GLY A CA 1
ATOM 2141 C C . GLY A 1 301 ? -9.551 7.928 32.897 1.00 45.61 342 GLY A C 1
ATOM 2142 O O . GLY A 1 301 ? -8.614 7.212 33.225 1.00 44.41 342 GLY A O 1
ATOM 2143 N N . GLN A 1 302 ? -10.782 7.449 32.714 1.00 44.07 343 GLN A N 1
ATOM 2144 C CA . GLN A 1 302 ? -11.015 6.018 32.737 1.00 44.32 343 GLN A CA 1
ATOM 2145 C C . GLN A 1 302 ? -10.377 5.316 31.538 1.00 35.66 343 GLN A C 1
ATOM 2146 O O . GLN A 1 302 ? -10.317 5.859 30.421 1.00 33.87 343 GLN A O 1
ATOM 2152 N N . GLU A 1 303 ? -9.827 4.143 31.823 1.00 28.58 344 GLU A N 1
ATOM 2153 C CA . GLU A 1 303 ? -9.195 3.322 30.809 1.00 27.36 344 GLU A CA 1
ATOM 2154 C C . GLU A 1 303 ? -10.241 2.739 29.872 1.00 24.57 344 GLU A C 1
ATOM 2155 O O . GLU A 1 303 ? -11.278 2.219 30.317 1.00 28.74 344 GLU A O 1
ATOM 2161 N N . VAL A 1 304 ? -9.978 2.887 28.580 1.00 25.48 345 VAL A N 1
ATOM 2162 C CA . VAL A 1 304 ? -10.861 2.385 27.525 1.00 25.80 345 VAL A CA 1
ATOM 2163 C C . VAL A 1 304 ? -10.051 1.499 26.570 1.00 26.21 345 VAL A C 1
ATOM 2164 O O . VAL A 1 304 ? -8.946 1.871 26.151 1.00 25.94 345 VAL A O 1
ATOM 2168 N N . LEU A 1 305 ? -10.584 0.313 26.259 1.00 24.60 346 LEU A N 1
ATOM 2169 C CA . LEU A 1 305 ? -9.947 -0.572 25.285 1.00 25.25 346 LEU A CA 1
ATOM 2170 C C . LEU A 1 305 ? -10.468 -0.217 23.877 1.00 27.77 346 LEU A C 1
ATOM 2171 O O . LEU A 1 305 ? -11.682 -0.222 23.654 1.00 26.25 346 LEU A O 1
ATOM 2176 N N . PHE A 1 306 ? -9.571 0.172 22.971 1.00 26.24 347 PHE A N 1
ATOM 2177 C CA . PHE A 1 306 ? -10.011 0.514 21.592 1.00 28.57 347 PHE A CA 1
ATOM 2178 C C . PHE A 1 306 ? -9.567 -0.579 20.636 1.00 28.52 347 PHE A C 1
ATOM 2179 O O . PHE A 1 306 ? -8.456 -1.110 20.747 1.00 27.62 347 PHE A O 1
ATOM 2187 N N . GLY A 1 307 ? -10.474 -0.999 19.774 1.00 26.82 348 GLY A N 1
ATOM 2188 C CA . GLY A 1 307 ? -10.167 -2.031 18.818 1.00 25.78 348 GLY A CA 1
ATOM 2189 C C . GLY A 1 307 ? -10.538 -1.666 17.388 1.00 28.43 348 GLY A C 1
ATOM 2190 O O . GLY A 1 307 ? -11.617 -1.176 17.145 1.00 30.14 348 GLY A O 1
ATOM 2191 N N . VAL A 1 308 ? -9.649 -1.989 16.455 1.00 28.16 349 VAL A N 1
ATOM 2192 C CA . VAL A 1 308 ? -9.902 -1.892 15.023 1.00 30.45 349 VAL A CA 1
ATOM 2193 C C . VAL A 1 308 ? -10.346 -3.262 14.527 1.00 29.86 349 VAL A C 1
ATOM 2194 O O . VAL A 1 308 ? -9.589 -4.248 14.627 1.00 28.73 349 VAL A O 1
ATOM 2198 N N . PHE A 1 309 ? -11.561 -3.308 13.969 1.00 30.99 350 PHE A N 1
ATOM 2199 C CA . PHE A 1 309 ? -12.131 -4.530 13.428 1.00 32.90 350 PHE A CA 1
ATOM 2200 C C . PHE A 1 309 ? -12.302 -4.502 11.909 1.00 36.36 350 PHE A C 1
ATOM 2201 O O . PHE A 1 309 ? -12.536 -3.446 11.303 1.00 33.92 350 PHE A O 1
ATOM 2209 N N . VAL A 1 310 ? -12.218 -5.687 11.312 1.00 38.86 351 VAL A N 1
ATOM 2210 C CA . VAL A 1 310 ? -12.450 -5.855 9.872 1.00 42.28 351 VAL A CA 1
ATOM 2211 C C . VAL A 1 310 ? -13.419 -7.022 9.724 1.00 44.95 351 VAL A C 1
ATOM 2212 O O . VAL A 1 310 ? -13.757 -7.705 10.716 1.00 43.31 351 VAL A O 1
ATOM 2216 N N . THR A 1 311 ? -13.969 -7.201 8.524 1.00 49.61 352 THR A N 1
ATOM 2217 C CA . THR A 1 311 ? -15.024 -8.225 8.376 1.00 52.57 352 THR A CA 1
ATOM 2218 C C . THR A 1 311 ? -14.344 -9.572 8.254 1.00 55.01 352 THR A C 1
ATOM 2219 O O . THR A 1 311 ? -14.938 -10.592 8.568 1.00 58.94 352 THR A O 1
ATOM 2223 N N . GLY A 1 312 ? -13.102 -9.575 7.778 1.00 58.35 353 GLY A N 1
ATOM 2224 C CA . GLY A 1 312 ? -12.428 -10.818 7.384 1.00 71.65 353 GLY A CA 1
ATOM 2225 C C . GLY A 1 312 ? -13.144 -11.582 6.266 1.00 87.99 353 GLY A C 1
ATOM 2226 O O . GLY A 1 312 ? -13.052 -12.810 6.184 1.00 93.22 353 GLY A O 1
ATOM 2227 N N . LYS A 1 313 ? -13.898 -10.851 5.441 1.00 98.26 354 LYS A N 1
ATOM 2228 C CA . LYS A 1 313 ? -14.593 -11.396 4.258 1.00 94.59 354 LYS A CA 1
ATOM 2229 C C . LYS A 1 313 ? -15.853 -12.217 4.535 1.00 99.24 354 LYS A C 1
ATOM 2230 O O . LYS A 1 313 ? -16.971 -11.674 4.533 1.00 91.31 354 LYS A O 1
ATOM 2236 N N . GLY A 1 318 ? -19.252 -5.916 0.945 1.00 111.17 359 GLY A N 1
ATOM 2237 C CA . GLY A 1 318 ? -19.450 -5.085 -0.235 1.00 108.89 359 GLY A CA 1
ATOM 2238 C C . GLY A 1 318 ? -19.800 -3.659 0.154 1.00 116.03 359 GLY A C 1
ATOM 2239 O O . GLY A 1 318 ? -19.053 -2.723 -0.139 1.00 122.36 359 GLY A O 1
ATOM 2240 N N . VAL A 1 319 ? -20.960 -3.494 0.785 1.00 110.67 360 VAL A N 1
ATOM 2241 C CA . VAL A 1 319 ? -21.306 -2.267 1.500 1.00 103.57 360 VAL A CA 1
ATOM 2242 C C . VAL A 1 319 ? -20.531 -2.254 2.832 1.00 99.12 360 VAL A C 1
ATOM 2243 O O . VAL A 1 319 ? -20.138 -3.310 3.320 1.00 103.74 360 VAL A O 1
ATOM 2247 N N . GLY A 1 320 ? -20.257 -1.070 3.380 1.00 87.38 361 GLY A N 1
ATOM 2248 C CA . GLY A 1 320 ? -19.555 -0.953 4.671 1.00 77.03 361 GLY A CA 1
ATOM 2249 C C . GLY A 1 320 ? -18.094 -0.515 4.553 1.00 68.53 361 GLY A C 1
ATOM 2250 O O . GLY A 1 320 ? -17.462 -0.772 3.518 1.00 63.05 361 GLY A O 1
ATOM 2251 N N . PRO A 1 321 ? -17.532 0.099 5.631 1.00 63.54 362 PRO A N 1
ATOM 2252 C CA . PRO A 1 321 ? -16.093 0.444 5.664 1.00 55.32 362 PRO A CA 1
ATOM 2253 C C . PRO A 1 321 ? -15.217 -0.786 5.658 1.00 50.20 362 PRO A C 1
ATOM 2254 O O . PRO A 1 321 ? -15.668 -1.877 6.005 1.00 52.37 362 PRO A O 1
ATOM 2258 N N . ASN A 1 322 ? -13.957 -0.625 5.253 1.00 52.82 363 ASN A N 1
ATOM 2259 C CA . ASN A 1 322 ? -12.990 -1.694 5.420 1.00 52.64 363 ASN A CA 1
ATOM 2260 C C . ASN A 1 322 ? -12.680 -1.924 6.923 1.00 49.93 363 ASN A C 1
ATOM 2261 O O . ASN A 1 322 ? -12.431 -3.066 7.337 1.00 47.98 363 ASN A O 1
ATOM 2266 N N . SER A 1 323 ? -12.684 -0.841 7.712 1.00 44.18 364 SER A N 1
ATOM 2267 C CA . SER A 1 323 ? -12.249 -0.860 9.140 1.00 40.76 364 SER A CA 1
ATOM 2268 C C . SER A 1 323 ? -13.266 -0.084 9.989 1.00 45.80 364 SER A C 1
ATOM 2269 O O . SER A 1 323 ? -13.790 0.963 9.547 1.00 43.28 364 SER A O 1
ATOM 2272 N N . VAL A 1 324 ? -13.571 -0.611 11.187 1.00 37.45 365 VAL A N 1
ATOM 2273 C CA . VAL A 1 324 ? -14.297 0.113 12.221 1.00 36.64 365 VAL A CA 1
ATOM 2274 C C . VAL A 1 324 ? -13.445 0.199 13.486 1.00 37.31 365 VAL A C 1
ATOM 2275 O O . VAL A 1 324 ? -12.498 -0.569 13.648 1.00 32.13 365 VAL A O 1
ATOM 2279 N N . VAL A 1 325 ? -13.792 1.135 14.372 1.00 35.86 366 VAL A N 1
ATOM 2280 C CA . VAL A 1 325 ? -13.065 1.307 15.618 1.00 34.45 366 VAL A CA 1
ATOM 2281 C C . VAL A 1 325 ? -14.122 1.355 16.723 1.00 35.01 366 VAL A C 1
ATOM 2282 O O . VAL A 1 325 ? -15.019 2.198 16.662 1.00 35.35 366 VAL A O 1
ATOM 2286 N N . CYS A 1 326 ? -14.090 0.385 17.636 1.00 31.33 367 CYS A N 1
ATOM 2287 C CA . CYS A 1 326 ? -15.049 0.345 18.758 1.00 34.54 367 CYS A CA 1
ATOM 2288 C C . CYS A 1 326 ? -14.288 0.613 20.084 1.00 38.00 367 CYS A C 1
ATOM 2289 O O . CYS A 1 326 ? -13.098 0.255 20.234 1.00 30.63 367 CYS A O 1
ATOM 2292 N N . ALA A 1 327 ? -15.019 1.179 21.043 1.00 29.76 368 ALA A N 1
ATOM 2293 C CA . ALA A 1 327 ? -14.517 1.572 22.340 1.00 29.72 368 ALA A CA 1
ATOM 2294 C C . ALA A 1 327 ? -15.217 0.728 23.413 1.00 31.84 368 ALA A C 1
ATOM 2295 O O . ALA A 1 327 ? -16.460 0.612 23.440 1.00 32.65 368 ALA A O 1
ATOM 2297 N N . PHE A 1 328 ? -14.416 0.095 24.261 1.00 26.84 369 PHE A N 1
ATOM 2298 C CA . PHE A 1 328 ? -14.934 -0.841 25.274 1.00 28.41 369 PHE A CA 1
ATOM 2299 C C . PHE A 1 328 ? -14.322 -0.406 26.585 1.00 27.89 369 PHE A C 1
ATOM 2300 O O . PHE A 1 328 ? -13.207 -0.853 26.880 1.00 24.63 369 PHE A O 1
ATOM 2308 N N . PRO A 1 329 ? -15.072 0.351 27.421 1.00 31.51 370 PRO A N 1
ATOM 2309 C CA . PRO A 1 329 ? -14.434 0.875 28.638 1.00 28.54 370 PRO A CA 1
ATOM 2310 C C . PRO A 1 329 ? -14.129 -0.268 29.575 1.00 27.63 370 PRO A C 1
ATOM 2311 O O . PRO A 1 329 ? -14.934 -1.185 29.664 1.00 25.23 370 PRO A O 1
ATOM 2315 N N . ILE A 1 330 ? -12.922 -0.286 30.163 1.00 23.76 371 ILE A N 1
ATOM 2316 C CA . ILE A 1 330 ? -12.470 -1.442 30.952 1.00 24.12 371 ILE A CA 1
ATOM 2317 C C . ILE A 1 330 ? -13.427 -1.775 32.123 1.00 23.76 371 ILE A C 1
ATOM 2318 O O . ILE A 1 330 ? -13.734 -2.948 32.389 1.00 25.22 371 ILE A O 1
ATOM 2323 N N . ASP A 1 331 ? -13.924 -0.748 32.796 1.00 27.50 372 ASP A N 1
ATOM 2324 C CA . ASP A 1 331 ? -14.834 -0.975 33.928 1.00 31.31 372 ASP A CA 1
ATOM 2325 C C . ASP A 1 331 ? -16.142 -1.643 33.514 1.00 31.68 372 ASP A C 1
ATOM 2326 O O . ASP A 1 331 ? -16.612 -2.570 34.194 1.00 30.77 372 ASP A O 1
ATOM 2331 N N . LEU A 1 332 ? -16.659 -1.277 32.337 1.00 27.62 373 LEU A N 1
ATOM 2332 C CA . LEU A 1 332 ? -17.797 -2.001 31.814 1.00 29.15 373 LEU A CA 1
ATOM 2333 C C . LEU A 1 332 ? -17.476 -3.444 31.404 1.00 26.98 373 LEU A C 1
ATOM 2334 O O . LEU A 1 332 ? -18.259 -4.338 31.673 1.00 29.14 373 LEU A O 1
ATOM 2339 N N . LEU A 1 333 ? -16.357 -3.694 30.715 1.00 27.26 374 LEU A N 1
ATOM 2340 C CA . LEU A 1 333 ? -15.966 -5.087 30.428 1.00 28.13 374 LEU A CA 1
ATOM 2341 C C . LEU A 1 333 ? -15.883 -5.941 31.711 1.00 24.83 374 LEU A C 1
ATOM 2342 O O . LEU A 1 333 ? -16.368 -7.069 31.734 1.00 26.93 374 LEU A O 1
ATOM 2347 N N . ASP A 1 334 ? -15.242 -5.428 32.764 1.00 22.85 375 ASP A N 1
ATOM 2348 C CA . ASP A 1 334 ? -15.121 -6.198 34.029 1.00 26.26 375 ASP A CA 1
ATOM 2349 C C . ASP A 1 334 ? -16.496 -6.488 34.643 1.00 26.84 375 ASP A C 1
ATOM 2350 O O . ASP A 1 334 ? -16.746 -7.603 35.121 1.00 25.99 375 ASP A O 1
ATOM 2355 N N . THR A 1 335 ? -17.413 -5.512 34.557 1.00 26.82 376 THR A N 1
ATOM 2356 C CA . THR A 1 335 ? -18.793 -5.699 35.058 1.00 29.59 376 THR A CA 1
ATOM 2357 C C . THR A 1 335 ? -19.526 -6.795 34.277 1.00 27.76 376 THR A C 1
ATOM 2358 O O . THR A 1 335 ? -20.235 -7.631 34.866 1.00 29.21 376 THR A O 1
ATOM 2362 N N . LEU A 1 336 ? -19.376 -6.788 32.955 1.00 28.57 377 LEU A N 1
ATOM 2363 C CA . LEU A 1 336 ? -20.061 -7.751 32.109 1.00 28.32 377 LEU A CA 1
ATOM 2364 C C . LEU A 1 336 ? -19.546 -9.165 32.420 1.00 29.81 377 LEU A C 1
ATOM 2365 O O . LEU A 1 336 ? -20.297 -10.158 32.419 1.00 30.46 377 LEU A O 1
ATOM 2370 N N . ILE A 1 337 ? -18.247 -9.250 32.647 1.00 28.24 378 ILE A N 1
ATOM 2371 C CA . ILE A 1 337 ? -17.644 -10.489 33.053 1.00 26.60 378 ILE A CA 1
ATOM 2372 C C . ILE A 1 337 ? -18.124 -10.928 34.426 1.00 28.48 378 ILE A C 1
ATOM 2373 O O . ILE A 1 337 ? -18.503 -12.062 34.575 1.00 27.55 378 ILE A O 1
ATOM 2378 N N . ASP A 1 338 ? -18.079 -10.040 35.426 1.00 29.05 379 ASP A N 1
ATOM 2379 C CA . ASP A 1 338 ? -18.633 -10.386 36.747 1.00 33.61 379 ASP A CA 1
ATOM 2380 C C . ASP A 1 338 ? -20.090 -10.839 36.684 1.00 33.80 379 ASP A C 1
ATOM 2381 O O . ASP A 1 338 ? -20.474 -11.746 37.411 1.00 34.56 379 ASP A O 1
ATOM 2386 N N . GLU A 1 339 ? -20.916 -10.160 35.887 1.00 35.12 380 GLU A N 1
ATOM 2387 C CA . GLU A 1 339 ? -22.298 -10.578 35.723 1.00 35.56 380 GLU A CA 1
ATOM 2388 C C . GLU A 1 339 ? -22.375 -11.954 35.058 1.00 39.69 380 GLU A C 1
ATOM 2389 O O . GLU A 1 339 ? -23.222 -12.774 35.424 1.00 37.00 380 GLU A O 1
ATOM 2395 N N . GLY A 1 340 ? -21.514 -12.199 34.068 1.00 34.06 381 GLY A N 1
ATOM 2396 C CA . GLY A 1 340 ? -21.413 -13.524 33.463 1.00 34.97 381 GLY A CA 1
ATOM 2397 C C . GLY A 1 340 ? -21.069 -14.639 34.431 1.00 34.67 381 GLY A C 1
ATOM 2398 O O . GLY A 1 340 ? -21.684 -15.726 34.425 1.00 36.30 381 GLY A O 1
ATOM 2399 N N . VAL A 1 341 ? -20.123 -14.376 35.317 1.00 29.25 382 VAL A N 1
ATOM 2400 C CA . VAL A 1 341 ? -19.837 -15.336 36.370 1.00 30.49 382 VAL A CA 1
ATOM 2401 C C . VAL A 1 341 ? -21.043 -15.649 37.260 1.00 32.52 382 VAL A C 1
ATOM 2402 O O . VAL A 1 341 ? -21.267 -16.800 37.575 1.00 37.61 382 VAL A O 1
ATOM 2406 N N . GLU A 1 342 ? -21.794 -14.632 37.688 1.00 34.33 383 GLU A N 1
ATOM 2407 C CA . GLU A 1 342 ? -22.942 -14.866 38.545 1.00 38.28 383 GLU A CA 1
ATOM 2408 C C . GLU A 1 342 ? -23.961 -15.679 37.773 1.00 40.73 383 GLU A C 1
ATOM 2409 O O . GLU A 1 342 ? -24.585 -16.558 38.348 1.00 42.52 383 GLU A O 1
ATOM 2415 N N . ARG A 1 343 ? -24.107 -15.420 36.472 1.00 41.04 384 ARG A N 1
ATOM 2416 C CA . ARG A 1 343 ? -25.106 -16.163 35.699 1.00 49.21 384 ARG A CA 1
ATOM 2417 C C . ARG A 1 343 ? -24.797 -17.663 35.683 1.00 43.79 384 ARG A C 1
ATOM 2418 O O . ARG A 1 343 ? -25.716 -18.493 35.764 1.00 49.37 384 ARG A O 1
ATOM 2426 N N . CYS A 1 344 ? -23.510 -18.001 35.545 1.00 40.63 385 CYS A N 1
ATOM 2427 C CA . CYS A 1 344 ? -23.031 -19.395 35.546 1.00 41.77 385 CYS A CA 1
ATOM 2428 C C . CYS A 1 344 ? -23.133 -20.132 36.907 1.00 44.48 385 CYS A C 1
ATOM 2429 O O . CYS A 1 344 ? -23.506 -21.292 36.969 1.00 43.61 385 CYS A O 1
ATOM 2432 N N . CYS A 1 345 ? -22.793 -19.439 37.987 1.00 40.76 386 CYS A N 1
ATOM 2433 C CA . CYS A 1 345 ? -22.405 -20.043 39.250 1.00 39.56 386 CYS A CA 1
ATOM 2434 C C . CYS A 1 345 ? -23.357 -19.703 40.386 1.00 44.98 386 CYS A C 1
ATOM 2435 O O . CYS A 1 345 ? -23.191 -20.206 41.484 1.00 51.29 386 CYS A O 1
ATOM 2438 N N . GLU A 1 346 ? -24.319 -18.816 40.154 1.00 45.30 387 GLU A N 1
ATOM 2439 C CA . GLU A 1 346 ? -25.166 -18.365 41.251 1.00 54.00 387 GLU A CA 1
ATOM 2440 C C . GLU A 1 346 ? -26.543 -19.020 41.335 1.00 61.02 387 GLU A C 1
ATOM 2441 O O . GLU A 1 346 ? -27.292 -19.106 40.345 1.00 53.12 387 GLU A O 1
ATOM 2447 N N . SER A 1 347 ? -26.855 -19.469 42.547 1.00 72.95 388 SER A N 1
ATOM 2448 C CA . SER A 1 347 ? -28.221 -19.419 43.100 1.00 79.03 388 SER A CA 1
ATOM 2449 C C . SER A 1 347 ? -28.979 -20.613 42.597 1.00 81.62 388 SER A C 1
ATOM 2450 O O . SER A 1 347 ? -28.613 -21.742 42.937 1.00 84.05 388 SER A O 1
ATOM 2453 N N . PRO A 1 348 ? -30.047 -20.372 41.804 1.00 80.73 389 PRO A N 1
ATOM 2454 C CA . PRO A 1 348 ? -30.455 -21.317 40.771 1.00 76.18 389 PRO A CA 1
ATOM 2455 C C . PRO A 1 348 ? -29.942 -20.821 39.407 1.00 69.75 389 PRO A C 1
ATOM 2456 O O . PRO A 1 348 ? -30.240 -19.700 39.004 1.00 65.25 389 PRO A O 1
ATOM 2460 N N . VAL A 1 349 ? -29.113 -21.620 38.745 1.00 63.87 390 VAL A N 1
ATOM 2461 C CA . VAL A 1 349 ? -28.559 -21.263 37.445 1.00 62.50 390 VAL A CA 1
ATOM 2462 C C . VAL A 1 349 ? -29.637 -21.561 36.404 1.00 65.37 390 VAL A C 1
ATOM 2463 O O . VAL A 1 349 ? -30.253 -22.596 36.474 1.00 69.42 390 VAL A O 1
ATOM 2467 N N . HIS A 1 350 ? -29.869 -20.672 35.438 1.00 71.85 391 HIS A N 1
ATOM 2468 C CA . HIS A 1 350 ? -30.788 -21.006 34.340 1.00 70.42 391 HIS A CA 1
ATOM 2469 C C . HIS A 1 350 ? -30.263 -22.125 33.462 1.00 77.47 391 HIS A C 1
ATOM 2470 O O . HIS A 1 350 ? -29.046 -22.275 33.299 1.00 73.26 391 HIS A O 1
ATOM 2477 N N . PRO A 1 351 ? -31.165 -22.950 32.892 1.00 71.18 392 PRO A N 1
ATOM 2478 C CA . PRO A 1 351 ? -30.581 -24.115 32.228 1.00 64.56 392 PRO A CA 1
ATOM 2479 C C . PRO A 1 351 ? -30.118 -23.873 30.787 1.00 56.61 392 PRO A C 1
ATOM 2480 O O . PRO A 1 351 ? -30.494 -22.896 30.145 1.00 58.49 392 PRO A O 1
ATOM 2484 N N . GLY A 1 352 ? -29.228 -24.732 30.320 1.00 53.39 393 GLY A N 1
ATOM 2485 C CA . GLY A 1 352 ? -28.641 -24.566 28.995 1.00 51.82 393 GLY A CA 1
ATOM 2486 C C . GLY A 1 352 ? -27.532 -23.524 28.885 1.00 50.76 393 GLY A C 1
ATOM 2487 O O . GLY A 1 352 ? -27.124 -23.218 27.790 1.00 48.08 393 GLY A O 1
ATOM 2488 N N . LEU A 1 353 ? -27.093 -22.951 30.013 1.00 45.96 394 LEU A N 1
ATOM 2489 C CA . LEU A 1 353 ? -25.970 -22.030 30.057 1.00 44.81 394 LEU A CA 1
ATOM 2490 C C . LEU A 1 353 ? -24.660 -22.821 30.009 1.00 43.09 394 LEU A C 1
ATOM 2491 O O . LEU A 1 353 ? -24.387 -23.566 30.920 1.00 48.46 394 LEU A O 1
ATOM 2496 N N . ARG A 1 354 ? -23.890 -22.708 28.930 1.00 38.48 395 ARG A N 1
ATOM 2497 C CA . ARG A 1 354 ? -22.636 -23.470 28.773 1.00 37.42 395 ARG A CA 1
ATOM 2498 C C . ARG A 1 354 ? -21.514 -22.826 29.597 1.00 35.33 395 ARG A C 1
ATOM 2499 O O . ARG A 1 354 ? -21.407 -21.613 29.635 1.00 31.46 395 ARG A O 1
ATOM 2507 N N . ARG A 1 355 ? -20.642 -23.648 30.168 1.00 37.54 396 ARG A N 1
ATOM 2508 C CA . ARG A 1 355 ? -19.363 -23.157 30.665 1.00 35.54 396 ARG A CA 1
ATOM 2509 C C . ARG A 1 355 ? -18.424 -22.739 29.510 1.00 34.07 396 ARG A C 1
ATOM 2510 O O . ARG A 1 355 ? -17.723 -21.706 29.586 1.00 31.62 396 ARG A O 1
ATOM 2518 N N . GLY A 1 356 ? -18.390 -23.536 28.443 1.00 33.60 397 GLY A N 1
ATOM 2519 C CA . GLY A 1 356 ? -17.537 -23.236 27.272 1.00 32.56 397 GLY A CA 1
ATOM 2520 C C . GLY A 1 356 ? -16.035 -23.406 27.459 1.00 33.71 397 GLY A C 1
ATOM 2521 O O . GLY A 1 356 ? -15.611 -24.129 28.332 1.00 35.23 397 GLY A O 1
ATOM 2522 N N . LEU A 1 357 ? -15.232 -22.785 26.598 1.00 33.05 398 LEU A N 1
ATOM 2523 C CA . LEU A 1 357 ? -13.779 -23.071 26.525 1.00 34.19 398 LEU A CA 1
ATOM 2524 C C . LEU A 1 357 ? -13.520 -24.564 26.244 1.00 38.86 398 LEU A C 1
ATOM 2525 O O . LEU A 1 357 ? -12.584 -25.174 26.770 1.00 35.39 398 LEU A O 1
ATOM 2530 N N . ASP A 1 358 ? -14.339 -25.125 25.348 1.00 33.85 399 ASP A N 1
ATOM 2531 C CA . ASP A 1 358 ? -14.254 -26.529 25.002 1.00 39.18 399 ASP A CA 1
ATOM 2532 C C . ASP A 1 358 ? -12.882 -26.864 24.382 1.00 39.19 399 ASP A C 1
ATOM 2533 O O . ASP A 1 358 ? -12.424 -28.006 24.470 1.00 42.64 399 ASP A O 1
ATOM 2538 N N . PHE A 1 359 ? -12.202 -25.863 23.826 1.00 36.49 400 PHE A N 1
ATOM 2539 C CA . PHE A 1 359 ? -10.840 -26.071 23.280 1.00 35.37 400 PHE A CA 1
ATOM 2540 C C . PHE A 1 359 ? -9.782 -26.281 24.389 1.00 35.62 400 PHE A C 1
ATOM 2541 O O . PHE A 1 359 ? -8.761 -26.939 24.154 1.00 36.89 400 PHE A O 1
ATOM 2549 N N . PHE A 1 360 ? -10.044 -25.760 25.589 1.00 33.48 401 PHE A N 1
ATOM 2550 C CA . PHE A 1 360 ? -9.121 -25.922 26.718 1.00 34.88 401 PHE A CA 1
ATOM 2551 C C . PHE A 1 360 ? -9.500 -27.071 27.660 1.00 35.07 401 PHE A C 1
ATOM 2552 O O . PHE A 1 360 ? -8.673 -27.558 28.428 1.00 35.62 401 PHE A O 1
ATOM 2560 N N . GLN A 1 361 ? -10.779 -27.416 27.691 1.00 34.36 402 GLN A N 1
ATOM 2561 C CA . GLN A 1 361 ? -11.305 -28.251 28.765 1.00 36.19 402 GLN A CA 1
ATOM 2562 C C . GLN A 1 361 ? -12.533 -28.976 28.253 1.00 38.97 402 GLN A C 1
ATOM 2563 O O . GLN A 1 361 ? -13.132 -28.565 27.248 1.00 38.12 402 GLN A O 1
ATOM 2569 N N . SER A 1 362 ? -12.965 -29.994 28.996 1.00 39.37 403 SER A N 1
ATOM 2570 C CA . SER A 1 362 ? -14.207 -30.723 28.615 1.00 42.38 403 SER A CA 1
ATOM 2571 C C . SER A 1 362 ? -15.452 -29.850 28.723 1.00 39.04 403 SER A C 1
ATOM 2572 O O . SER A 1 362 ? -15.540 -29.018 29.607 1.00 39.54 403 SER A O 1
ATOM 2575 N N . PRO A 1 363 ? -16.448 -30.078 27.844 1.00 41.23 404 PRO A N 1
ATOM 2576 C CA . PRO A 1 363 ? -17.713 -29.357 27.904 1.00 41.20 404 PRO A CA 1
ATOM 2577 C C . PRO A 1 363 ? -18.415 -29.576 29.246 1.00 38.97 404 PRO A C 1
ATOM 2578 O O . PRO A 1 363 ? -18.243 -30.611 29.878 1.00 40.15 404 PRO A O 1
ATOM 2582 N N . SER A 1 364 ? -19.188 -28.603 29.684 1.00 40.52 405 SER A N 1
ATOM 2583 C CA . SER A 1 364 ? -20.098 -28.802 30.814 1.00 39.41 405 SER A CA 1
ATOM 2584 C C . SER A 1 364 ? -21.093 -27.683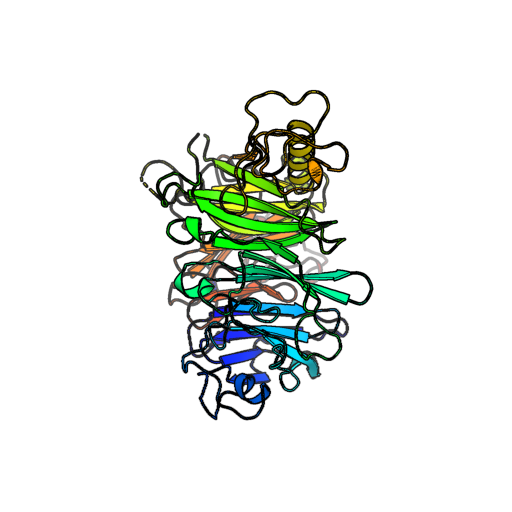 30.728 1.00 39.82 405 SER A C 1
ATOM 2585 O O . SER A 1 364 ? -20.924 -26.724 29.965 1.00 42.20 405 SER A O 1
ATOM 2588 N N . PHE A 1 365 ? -22.163 -27.823 31.487 1.00 43.78 406 PHE A N 1
ATOM 2589 C CA . PHE A 1 365 ? -23.130 -26.760 31.629 1.00 40.30 406 PHE A CA 1
ATOM 2590 C C . PHE A 1 365 ? -22.909 -26.195 33.031 1.00 39.66 406 PHE A C 1
ATOM 2591 O O . PHE A 1 365 ? -22.637 -26.944 33.989 1.00 40.55 406 PHE A O 1
ATOM 2599 N N . CYS A 1 366 ? -23.016 -24.874 33.139 1.00 38.18 407 CYS A N 1
ATOM 2600 C CA . CYS A 1 366 ? -23.037 -24.190 34.426 1.00 40.87 407 CYS A CA 1
ATOM 2601 C C . CYS A 1 366 ? -24.103 -24.792 35.338 1.00 44.85 407 CYS A C 1
ATOM 2602 O O . CYS A 1 366 ? -25.236 -25.037 34.876 1.00 43.46 407 CYS A O 1
ATOM 2605 N N . PRO A 1 367 ? -23.781 -24.971 36.638 1.00 44.07 408 PRO A N 1
ATOM 2606 C CA . PRO A 1 367 ? -22.583 -24.523 37.317 1.00 41.26 408 PRO A CA 1
ATOM 2607 C C . PRO A 1 367 ? -21.501 -25.586 37.404 1.00 42.29 408 PRO A C 1
ATOM 2608 O O . PRO A 1 367 ? -20.531 -25.402 38.149 1.00 38.94 408 PRO A O 1
ATOM 2612 N N . ASN A 1 368 ? -21.655 -26.678 36.666 1.00 37.94 409 ASN A N 1
ATOM 2613 C CA . ASN A 1 368 ? -20.754 -27.824 36.814 1.00 40.28 409 ASN A CA 1
ATOM 2614 C C . ASN A 1 368 ? -19.365 -27.561 36.268 1.00 39.19 409 ASN A C 1
ATOM 2615 O O . ASN A 1 368 ? -19.214 -26.836 35.292 1.00 40.17 409 ASN A O 1
ATOM 2620 N N . PRO A 1 369 ? -18.350 -28.178 36.892 1.00 39.66 410 PRO A N 1
ATOM 2621 C CA . PRO A 1 369 ? -17.006 -28.217 36.380 1.00 39.20 410 PRO A CA 1
ATOM 2622 C C . PRO A 1 369 ? -16.924 -28.896 35.018 1.00 42.95 410 PRO A C 1
ATOM 2623 O O . PRO A 1 369 ? -17.765 -29.763 34.712 1.00 42.17 410 PRO A O 1
ATOM 2627 N N . PRO A 1 370 ? -15.869 -28.567 34.235 1.00 37.35 411 PRO A N 1
ATOM 2628 C CA . PRO A 1 370 ? -15.632 -29.184 32.935 1.00 39.74 411 PRO A CA 1
ATOM 2629 C C . PRO A 1 370 ? -15.743 -30.703 32.994 1.00 42.36 411 PRO A C 1
ATOM 2630 O O . PRO A 1 370 ? -15.150 -31.327 33.869 1.00 48.66 411 PRO A O 1
ATOM 2634 N N . GLY A 1 371 ? -16.541 -31.275 32.094 1.00 44.54 412 GLY A N 1
ATOM 2635 C CA . GLY A 1 371 ? -16.648 -32.719 31.942 1.00 46.42 412 GLY A CA 1
ATOM 2636 C C . GLY A 1 371 ? -17.596 -33.365 32.942 1.00 50.50 412 GLY A C 1
ATOM 2637 O O . GLY A 1 371 ? -17.675 -34.594 32.998 1.00 53.14 412 GLY A O 1
ATOM 2638 N N . LEU A 1 372 ? -18.294 -32.564 33.748 1.00 45.06 413 LEU A N 1
ATOM 2639 C CA . LEU A 1 372 ? -19.107 -33.126 34.844 1.00 50.49 413 LEU A CA 1
ATOM 2640 C C . LEU A 1 372 ? -20.561 -32.698 34.767 1.00 53.11 413 LEU A C 1
ATOM 2641 O O . LEU A 1 372 ? -20.910 -31.758 34.015 1.00 47.65 413 LEU A O 1
ATOM 2646 N N . GLU A 1 373 ? -21.408 -33.392 35.534 1.00 51.30 414 GLU A N 1
ATOM 2647 C CA . GLU A 1 373 ? -22.850 -33.151 35.487 1.00 55.89 414 GLU A CA 1
ATOM 2648 C C . GLU A 1 373 ? -23.386 -32.772 36.847 1.00 54.92 414 GLU A C 1
ATOM 2649 O O . GLU A 1 373 ? -24.580 -32.482 37.023 1.00 54.44 414 GLU A O 1
ATOM 2655 N N . ALA A 1 374 ? -22.473 -32.728 37.807 1.00 50.06 415 ALA A N 1
ATOM 2656 C CA . ALA A 1 374 ? -22.813 -32.342 39.155 1.00 51.45 415 ALA A CA 1
ATOM 2657 C C . ALA A 1 374 ? -21.692 -31.475 39.688 1.00 48.41 415 ALA A C 1
ATOM 2658 O O . ALA A 1 374 ? -20.537 -31.587 39.257 1.00 47.84 415 ALA A O 1
ATOM 2660 N N . LEU A 1 375 ? -22.055 -30.557 40.563 1.00 49.40 416 LEU A N 1
ATOM 2661 C CA . LEU A 1 375 ? -21.079 -29.771 41.298 1.00 50.66 416 LEU A CA 1
ATOM 2662 C C . LEU A 1 375 ? -20.981 -30.328 42.708 1.00 52.66 416 LEU A C 1
ATOM 2663 O O . LEU A 1 375 ? -21.904 -30.196 43.492 1.00 54.48 416 LEU A O 1
ATOM 2668 N N . SER A 1 376 ? -19.861 -30.970 43.024 1.00 55.22 417 SER A N 1
ATOM 2669 C CA . SER A 1 376 ? -19.667 -31.559 44.345 1.00 55.48 417 SER A CA 1
ATOM 2670 C C . SER A 1 376 ? -19.476 -30.498 45.462 1.00 62.10 417 SER A C 1
ATOM 2671 O O . SER A 1 376 ? -18.929 -29.410 45.216 1.00 56.38 417 SER A O 1
ATOM 2674 N N . PRO A 1 377 ? -19.925 -30.811 46.695 1.00 59.69 418 PRO A N 1
ATOM 2675 C CA . PRO A 1 377 ? -19.818 -29.806 47.749 1.00 61.59 418 PRO A CA 1
ATOM 2676 C C . PRO A 1 377 ? -18.398 -29.384 48.107 1.00 56.57 418 PRO A C 1
ATOM 2677 O O . PRO A 1 377 ? -18.232 -28.325 48.669 1.00 64.00 418 PRO A O 1
ATOM 2681 N N . ASN A 1 378 ? -17.371 -30.143 47.749 1.00 59.41 419 ASN A N 1
ATOM 2682 C CA . ASN A 1 378 ? -16.017 -29.682 48.048 1.00 61.19 419 ASN A CA 1
ATOM 2683 C C . ASN A 1 378 ? -15.405 -28.776 46.959 1.00 62.27 419 ASN A C 1
ATOM 2684 O O . ASN A 1 378 ? -14.197 -28.505 46.957 1.00 63.36 419 ASN A O 1
ATOM 2689 N N . THR A 1 379 ? -16.250 -28.295 46.052 1.00 54.81 420 THR A N 1
ATOM 2690 C CA . THR A 1 379 ? -15.802 -27.738 44.783 1.00 54.48 420 THR A CA 1
ATOM 2691 C C . THR A 1 379 ? -16.573 -26.456 44.482 1.00 50.09 420 THR A C 1
ATOM 2692 O O . THR A 1 379 ? -17.747 -26.327 44.787 1.00 54.44 420 THR A O 1
ATOM 2696 N N . SER A 1 380 ? -15.922 -25.542 43.796 1.00 46.20 421 SER A N 1
ATOM 2697 C CA . SER A 1 380 ? -16.513 -24.255 43.494 1.00 45.95 421 SER A CA 1
ATOM 2698 C C . SER A 1 380 ? -16.671 -24.090 41.978 1.00 38.94 421 SER A C 1
ATOM 2699 O O . SER A 1 380 ? -15.762 -24.371 41.221 1.00 36.58 421 SER A O 1
ATOM 2702 N N . CYS A 1 381 ? -17.828 -23.619 41.564 1.00 35.15 422 CYS A N 1
ATOM 2703 C CA . CYS A 1 381 ? -18.114 -23.282 40.151 1.00 36.59 422 CYS A CA 1
ATOM 2704 C C . CYS A 1 381 ? -17.112 -22.238 39.594 1.00 35.47 422 CYS A C 1
ATOM 2705 O O . CYS A 1 381 ? -16.520 -22.428 38.529 1.00 32.72 422 CYS A O 1
ATOM 2708 N N . ARG A 1 382 ? -16.826 -21.218 40.388 1.00 35.54 423 ARG A N 1
ATOM 2709 C CA . ARG A 1 382 ? -15.951 -20.104 39.968 1.00 37.59 423 ARG A CA 1
ATOM 2710 C C . ARG A 1 382 ? -14.492 -20.503 39.873 1.00 34.57 423 ARG A C 1
ATOM 2711 O O . ARG A 1 382 ? -13.670 -19.699 39.419 1.00 31.29 423 ARG A O 1
ATOM 2719 N N . HIS A 1 383 ? -14.168 -21.673 40.428 1.00 35.20 424 HIS A N 1
ATOM 2720 C CA . HIS A 1 383 ? -12.784 -22.150 40.537 1.00 33.30 424 HIS A CA 1
ATOM 2721 C C . HIS A 1 383 ? -12.339 -22.735 39.215 1.00 34.66 424 HIS A C 1
ATOM 2722 O O . HIS A 1 383 ? -11.185 -23.061 39.048 1.00 33.31 424 HIS A O 1
ATOM 2729 N N . PHE A 1 384 ? -13.258 -22.842 38.245 1.00 31.91 425 PHE A N 1
ATOM 2730 C CA . PHE A 1 384 ? -12.941 -23.291 36.879 1.00 30.19 425 PHE A CA 1
ATOM 2731 C C . PHE A 1 384 ? -13.170 -22.207 35.805 1.00 27.99 425 PHE A C 1
ATOM 2732 O O . PHE A 1 384 ? -14.028 -21.359 35.970 1.00 27.10 425 PHE A O 1
ATOM 2740 N N . PRO A 1 385 ? -12.326 -22.181 34.752 1.00 27.18 426 PRO A N 1
ATOM 2741 C CA . PRO A 1 385 ? -12.442 -21.240 33.647 1.00 25.34 426 PRO A CA 1
ATOM 2742 C C . PRO A 1 385 ? -13.850 -21.293 33.033 1.00 30.12 426 PRO A C 1
ATOM 2743 O O . PRO A 1 385 ? -14.487 -22.373 32.988 1.00 30.18 426 PRO A O 1
ATOM 2747 N N . LEU A 1 386 ? -14.346 -20.141 32.602 1.00 26.34 427 LEU A N 1
ATOM 2748 C CA . LEU A 1 386 ? -15.578 -20.078 31.859 1.00 28.03 427 LEU A CA 1
ATOM 2749 C C . LEU A 1 386 ? -15.595 -18.987 30.805 1.00 28.35 427 LEU A C 1
ATOM 2750 O O . LEU A 1 386 ? -14.940 -17.955 30.941 1.00 27.49 427 LEU A O 1
ATOM 2755 N N . LEU A 1 387 ? -16.469 -19.196 29.816 1.00 28.97 428 LEU A N 1
ATOM 2756 C CA . LEU A 1 387 ? -16.843 -18.227 28.820 1.00 27.44 428 LEU A CA 1
ATOM 2757 C C . LEU A 1 387 ? -18.186 -17.546 29.190 1.00 29.09 428 LEU A C 1
ATOM 2758 O O . LEU A 1 387 ? -19.176 -18.210 29.557 1.00 31.18 428 LEU A O 1
ATOM 2763 N N . VAL A 1 388 ? -18.165 -16.218 29.215 1.00 25.66 429 VAL A N 1
ATOM 2764 C CA . VAL A 1 388 ? -19.351 -15.442 29.530 1.00 30.02 429 VAL A CA 1
ATOM 2765 C C . VAL A 1 388 ? -20.388 -15.724 28.425 1.00 33.70 429 VAL A C 1
ATOM 2766 O O . VAL A 1 388 ? -20.027 -15.785 27.259 1.00 33.39 429 VAL A O 1
ATOM 2770 N N . SER A 1 389 ? -21.644 -15.999 28.790 1.00 36.77 430 SER A N 1
ATOM 2771 C CA . SER A 1 389 ? -22.630 -16.471 27.776 1.00 45.58 430 SER A CA 1
ATOM 2772 C C . SER A 1 389 ? -23.019 -15.442 26.722 1.00 46.78 430 SER A C 1
ATOM 2773 O O . SER A 1 389 ? -23.212 -15.801 25.563 1.00 56.98 430 SER A O 1
ATOM 2776 N N . SER A 1 390 ? -23.143 -14.171 27.078 1.00 44.49 431 SER A N 1
ATOM 2777 C CA . SER A 1 390 ? -23.491 -13.211 26.019 1.00 49.20 431 SER A CA 1
ATOM 2778 C C . SER A 1 390 ? -22.373 -12.243 25.637 1.00 47.13 431 SER A C 1
ATOM 2779 O O . SER A 1 390 ? -21.464 -11.995 26.413 1.00 42.88 431 SER A O 1
ATOM 2782 N N . SER A 1 391 ? -22.437 -11.708 24.427 1.00 45.10 432 SER A N 1
ATOM 2783 C CA . SER A 1 391 ? -21.300 -10.966 23.893 1.00 49.06 432 SER A CA 1
ATOM 2784 C C . SER A 1 391 ? -21.461 -9.497 24.221 1.00 50.85 432 SER A C 1
ATOM 2785 O O . SER A 1 391 ? -22.568 -9.028 24.530 1.00 45.62 432 SER A O 1
ATOM 2788 N N . PHE A 1 392 ? -20.349 -8.776 24.195 1.00 43.00 433 PHE A N 1
ATOM 2789 C CA . PHE A 1 392 ? -20.409 -7.330 24.330 1.00 49.22 433 PHE A CA 1
ATOM 2790 C C . PHE A 1 392 ? -20.342 -6.655 22.968 1.00 46.71 433 PHE A C 1
ATOM 2791 O O . PHE A 1 392 ? -19.349 -6.796 22.235 1.00 41.06 433 PHE A O 1
ATOM 2799 N N . SER A 1 393 ? -21.440 -5.991 22.609 1.00 47.95 434 SER A N 1
ATOM 2800 C CA . SER A 1 393 ? -21.581 -5.379 21.292 1.00 45.89 434 SER A CA 1
ATOM 2801 C C . SER A 1 393 ? -21.476 -3.891 21.408 1.00 42.19 434 SER A C 1
ATOM 2802 O O . SER A 1 393 ? -21.959 -3.294 22.381 1.00 45.57 434 SER A O 1
ATOM 2805 N N . ARG A 1 394 ? -20.705 -3.308 20.489 1.00 41.29 435 ARG A N 1
ATOM 2806 C CA . ARG A 1 394 ? -20.502 -1.864 20.412 1.00 42.98 435 ARG A CA 1
ATOM 2807 C C . ARG A 1 394 ? -20.661 -1.499 18.944 1.00 43.34 435 ARG A C 1
ATOM 2808 O O . ARG A 1 394 ? -20.638 -2.382 18.097 1.00 45.23 435 ARG A O 1
ATOM 2816 N N . VAL A 1 395 ? -20.773 -0.217 18.632 1.00 44.83 436 VAL A N 1
ATOM 2817 C CA . VAL A 1 395 ? -20.881 0.189 17.225 1.00 45.78 436 VAL A CA 1
ATOM 2818 C C . VAL A 1 395 ? -19.742 1.131 16.927 1.00 45.17 436 VAL A C 1
ATOM 2819 O O . VAL A 1 395 ? -19.338 1.909 17.793 1.00 44.79 436 VAL A O 1
ATOM 2823 N N . ASP A 1 396 ? -19.212 1.026 15.713 1.00 43.67 437 ASP A N 1
ATOM 2824 C CA . ASP A 1 396 ? -18.165 1.918 15.195 1.00 41.72 437 ASP A CA 1
ATOM 2825 C C . ASP A 1 396 ? -18.309 3.378 15.623 1.00 45.10 437 ASP A C 1
ATOM 2826 O O . ASP A 1 396 ? -19.304 4.047 15.318 1.00 46.87 437 ASP A O 1
ATOM 2831 N N . LEU A 1 397 ? -17.366 3.832 16.449 1.00 40.56 438 LEU A N 1
ATOM 2832 C CA . LEU A 1 397 ? -17.247 5.238 16.801 1.00 42.90 438 LEU A CA 1
ATOM 2833 C C . LEU A 1 397 ? -17.255 6.166 15.586 1.00 43.00 438 LEU A C 1
ATOM 2834 O O . LEU A 1 397 ? -17.667 7.326 15.691 1.00 43.79 438 LEU A O 1
ATOM 2839 N N . PHE A 1 398 ? -16.727 5.671 14.466 1.00 42.19 439 PHE A N 1
ATOM 2840 C CA . PHE A 1 398 ? -16.526 6.501 13.291 1.00 45.28 439 PHE A CA 1
ATOM 2841 C C . PHE A 1 398 ? -17.665 6.362 12.249 1.00 47.23 439 PHE A C 1
ATOM 2842 O O . PHE A 1 398 ? -17.533 6.832 11.130 1.00 50.16 439 PHE A O 1
ATOM 2850 N N . ASN A 1 399 ? -18.762 5.694 12.606 1.00 47.73 440 ASN A N 1
ATOM 2851 C CA . ASN A 1 399 ? -19.904 5.551 11.687 1.00 49.16 440 ASN A CA 1
ATOM 2852 C C . ASN A 1 399 ? -19.518 5.267 10.218 1.00 50.23 440 ASN A C 1
ATOM 2853 O O . ASN A 1 399 ? -20.101 5.841 9.319 1.00 57.08 440 ASN A O 1
ATOM 2858 N N . GLY A 1 400 ? -18.610 4.325 9.968 1.00 48.78 441 GLY A N 1
ATOM 2859 C CA . GLY A 1 400 ? -18.222 3.974 8.608 1.00 45.46 441 GLY A CA 1
ATOM 2860 C C . GLY A 1 400 ? -17.308 4.977 7.909 1.00 48.72 441 GLY A C 1
ATOM 2861 O O . GLY A 1 400 ? -16.903 4.739 6.778 1.00 52.29 441 GLY A O 1
ATOM 2862 N N . LEU A 1 401 ? -16.932 6.063 8.568 1.00 49.37 442 LEU A N 1
ATOM 2863 C CA . LEU A 1 401 ? -16.182 7.145 7.868 1.00 50.23 442 LEU A CA 1
ATOM 2864 C C . LEU A 1 401 ? -14.734 6.847 7.459 1.00 51.74 442 LEU A C 1
ATOM 2865 O O . LEU A 1 401 ? -14.134 7.626 6.719 1.00 49.71 442 LEU A O 1
ATOM 2870 N N . LEU A 1 402 ? -14.153 5.755 7.961 1.00 47.22 443 LEU A N 1
ATOM 2871 C CA . LEU A 1 402 ? -12.849 5.344 7.501 1.00 47.88 443 LEU A CA 1
ATOM 2872 C C . LEU A 1 402 ? -12.902 4.832 6.071 1.00 50.28 443 LEU A C 1
ATOM 2873 O O . LEU A 1 402 ? -11.861 4.722 5.409 1.00 50.05 443 LEU A O 1
ATOM 2878 N N . GLY A 1 403 ? -14.108 4.484 5.618 1.00 51.63 444 GLY A N 1
ATOM 2879 C CA . GLY A 1 403 ? -14.364 4.130 4.219 1.00 49.93 444 GLY A CA 1
ATOM 2880 C C . GLY A 1 403 ? -13.499 2.966 3.777 1.00 48.88 444 GLY A C 1
ATOM 2881 O O . GLY A 1 403 ? -13.499 1.920 4.404 1.00 47.39 444 GLY A O 1
ATOM 2882 N N . PRO A 1 404 ? -12.666 3.178 2.753 1.00 46.03 445 PRO A N 1
ATOM 2883 C CA . PRO A 1 404 ? -11.887 2.069 2.252 1.00 43.11 445 PRO A CA 1
ATOM 2884 C C . PRO A 1 404 ? -10.548 1.859 2.973 1.00 44.13 445 PRO A C 1
ATOM 2885 O O . PRO A 1 404 ? -9.859 0.873 2.690 1.00 45.05 445 PRO A O 1
ATOM 2889 N N . VAL A 1 405 ? -10.174 2.808 3.828 1.00 40.68 446 VAL A N 1
ATOM 2890 C CA . VAL A 1 405 ? -8.875 2.765 4.550 1.00 40.80 446 VAL A CA 1
ATOM 2891 C C . VAL A 1 405 ? -8.684 1.461 5.324 1.00 37.69 446 VAL A C 1
ATOM 2892 O O . VAL A 1 405 ? -9.552 1.040 6.089 1.00 38.64 446 VAL A O 1
ATOM 2896 N N . GLN A 1 406 ? -7.590 0.773 5.073 1.00 36.22 447 GLN A N 1
ATOM 2897 C CA . GLN A 1 406 ? -7.286 -0.424 5.849 1.00 41.16 447 GLN A CA 1
ATOM 2898 C C . GLN A 1 406 ? -6.340 -0.114 7.008 1.00 37.73 447 GLN A C 1
ATOM 2899 O O . GLN A 1 406 ? -5.148 0.049 6.807 1.00 39.26 447 GLN A O 1
ATOM 2905 N N . VAL A 1 407 ? -6.883 -0.039 8.223 1.00 39.21 448 VAL A N 1
ATOM 2906 C CA . VAL A 1 407 ? -6.051 0.277 9.391 1.00 36.47 448 VAL A CA 1
ATOM 2907 C C . VAL A 1 407 ? -5.259 -0.952 9.864 1.00 36.96 448 VAL A C 1
ATOM 2908 O O . VAL A 1 407 ? -5.808 -2.054 10.021 1.00 37.87 448 VAL A O 1
ATOM 2912 N N . THR A 1 408 ? -3.948 -0.787 10.030 1.00 31.94 449 THR A N 1
ATOM 2913 C CA . THR A 1 408 ? -3.110 -1.906 10.457 1.00 28.63 449 THR A CA 1
ATOM 2914 C C . THR A 1 408 ? -2.505 -1.695 11.877 1.00 30.61 449 THR A C 1
ATOM 2915 O O . THR A 1 408 ? -1.972 -2.644 12.479 1.00 31.25 449 THR A O 1
ATOM 2919 N N . ALA A 1 409 ? -2.567 -0.468 12.402 1.00 29.89 450 ALA A N 1
ATOM 2920 C CA . ALA A 1 409 ? -1.892 -0.136 13.686 1.00 31.20 450 ALA A CA 1
ATOM 2921 C C . ALA A 1 409 ? -2.673 0.940 14.363 1.00 30.53 450 ALA A C 1
ATOM 2922 O O . ALA A 1 409 ? -3.289 1.773 13.705 1.00 32.07 450 ALA A O 1
ATOM 2924 N N . LEU A 1 410 ? -2.626 0.955 15.686 1.00 28.91 451 LEU A N 1
ATOM 2925 C CA . LEU A 1 410 ? -3.370 1.936 16.446 1.00 28.49 451 LEU A CA 1
ATOM 2926 C C . LEU A 1 410 ? -2.620 2.310 17.712 1.00 30.12 451 LEU A C 1
ATOM 2927 O O . LEU A 1 410 ? -2.096 1.429 18.418 1.00 30.44 451 LEU A O 1
ATOM 2932 N N . TYR A 1 411 ? -2.576 3.609 18.008 1.00 27.97 452 TYR A N 1
ATOM 2933 C CA . TYR A 1 411 ? -2.149 4.061 19.329 1.00 28.29 452 TYR A CA 1
ATOM 2934 C C . TYR A 1 411 ? -2.997 5.236 19.716 1.00 31.18 452 TYR A C 1
ATOM 2935 O O . TYR A 1 411 ? -3.286 6.128 18.881 1.00 30.57 452 TYR A O 1
ATOM 2944 N N . VAL A 1 412 ? -3.523 5.168 20.939 1.00 29.07 453 VAL A N 1
ATOM 2945 C CA . VAL A 1 412 ? -4.412 6.198 21.467 1.00 29.28 453 VAL A CA 1
ATOM 2946 C C . VAL A 1 412 ? -3.696 7.025 22.571 1.00 30.91 453 VAL A C 1
ATOM 2947 O O . VAL A 1 412 ? -3.053 6.452 23.470 1.00 31.97 453 VAL A O 1
ATOM 2951 N N . THR A 1 413 ? -3.843 8.344 22.512 1.00 30.46 454 THR A N 1
ATOM 2952 C CA . THR A 1 413 ? -3.212 9.252 23.494 1.00 35.51 454 THR A CA 1
ATOM 2953 C C . THR A 1 413 ? -4.224 10.271 23.959 1.00 40.27 454 THR A C 1
ATOM 2954 O O . THR A 1 413 ? -4.971 10.847 23.151 1.00 38.67 454 THR A O 1
ATOM 2958 N N . ARG A 1 414 ? -4.296 10.436 25.273 1.00 43.98 455 ARG A N 1
ATOM 2959 C CA . ARG A 1 414 ? -5.106 11.489 25.864 1.00 55.64 455 ARG A CA 1
ATOM 2960 C C . ARG A 1 414 ? -4.261 12.757 25.911 1.00 56.04 455 ARG A C 1
ATOM 2961 O O . ARG A 1 414 ? -3.074 12.703 26.237 1.00 53.88 455 ARG A O 1
ATOM 2969 N N . LEU A 1 415 ? -4.895 13.884 25.598 1.00 55.07 456 LEU A N 1
ATOM 2970 C CA . LEU A 1 415 ? -4.231 15.185 25.604 1.00 66.20 456 LEU A CA 1
ATOM 2971 C C . LEU A 1 415 ? -5.231 16.215 26.137 1.00 67.92 456 LEU A C 1
ATOM 2972 O O . LEU A 1 415 ? -6.057 16.722 25.382 1.00 71.26 456 LEU A O 1
ATOM 2977 N N . ASP A 1 416 ? -5.187 16.462 27.445 1.00 70.40 457 ASP A N 1
ATOM 2978 C CA . ASP A 1 416 ? -6.263 17.154 28.175 1.00 72.17 457 ASP A CA 1
ATOM 2979 C C . ASP A 1 416 ? -7.687 16.592 27.977 1.00 70.05 457 ASP A C 1
ATOM 2980 O O . ASP A 1 416 ? -7.956 15.470 28.373 1.00 73.14 457 ASP A O 1
ATOM 2985 N N . ASN A 1 417 ? -8.581 17.363 27.359 1.00 69.61 458 ASN A N 1
ATOM 2986 C CA . ASN A 1 417 ? -9.963 16.955 27.117 1.00 67.77 458 ASN A CA 1
ATOM 2987 C C . ASN A 1 417 ? -10.096 16.094 25.870 1.00 65.73 458 ASN A C 1
ATOM 2988 O O . ASN A 1 417 ? -11.159 15.513 25.615 1.00 58.45 458 ASN A O 1
ATOM 2993 N N . VAL A 1 418 ? -9.026 16.068 25.076 1.00 59.60 459 VAL A N 1
ATOM 2994 C CA . VAL A 1 418 ? -9.057 15.542 23.727 1.00 59.43 459 VAL A CA 1
ATOM 2995 C C . VAL A 1 418 ? -8.421 14.156 23.781 1.00 51.92 459 VAL A C 1
ATOM 2996 O O . VAL A 1 418 ? -7.470 13.952 24.526 1.00 52.97 459 VAL A O 1
ATOM 3000 N N . THR A 1 419 ? -9.009 13.198 23.068 1.00 51.11 460 THR A N 1
ATOM 3001 C CA . THR A 1 419 ? -8.401 11.896 22.889 1.00 51.76 460 THR A CA 1
ATOM 3002 C C . THR A 1 419 ? -8.110 11.705 21.403 1.00 49.94 460 THR A C 1
ATOM 3003 O O . THR A 1 419 ? -9.001 11.844 20.570 1.00 53.90 460 THR A O 1
ATOM 3007 N N . VAL A 1 420 ? -6.861 11.364 21.081 1.00 54.41 461 VAL A N 1
ATOM 3008 C CA . VAL A 1 420 ? -6.458 11.129 19.682 1.00 46.82 461 VAL A CA 1
ATOM 3009 C C . VAL A 1 420 ? -6.088 9.676 19.391 1.00 43.13 461 VAL A C 1
ATOM 3010 O O . VAL A 1 420 ? -5.341 9.056 20.170 1.00 37.31 461 VAL A O 1
ATOM 3014 N N . ALA A 1 421 ? -6.612 9.155 18.272 1.00 37.30 462 ALA A N 1
ATOM 3015 C CA . ALA A 1 421 ? -6.175 7.908 17.661 1.00 39.60 462 ALA A CA 1
ATOM 3016 C C . ALA A 1 421 ? -5.090 8.165 16.591 1.00 39.65 462 ALA A C 1
ATOM 3017 O O . ALA A 1 421 ? -5.296 8.930 15.637 1.00 39.73 462 ALA A O 1
ATOM 3019 N N . HIS A 1 422 ? -3.949 7.523 16.752 1.00 34.80 463 HIS A N 1
ATOM 3020 C CA . HIS A 1 422 ? -2.917 7.491 15.691 1.00 36.36 463 HIS A CA 1
ATOM 3021 C C . HIS A 1 422 ? -2.971 6.184 14.967 1.00 35.54 463 HIS A C 1
ATOM 3022 O O . HIS A 1 422 ? -2.640 5.152 15.546 1.00 35.16 463 HIS A O 1
ATOM 3029 N N . MET A 1 423 ? -3.560 6.194 13.763 1.00 33.84 464 MET A N 1
ATOM 3030 C CA . MET A 1 423 ? -3.819 4.983 12.977 1.00 33.25 464 MET A CA 1
ATOM 3031 C C . MET A 1 423 ? -2.840 4.811 11.808 1.00 34.31 464 MET A C 1
ATOM 3032 O O . MET A 1 423 ? -2.762 5.669 10.926 1.00 38.00 464 MET A O 1
ATOM 3037 N N . GLY A 1 424 ? -2.126 3.690 11.805 1.00 30.53 465 GLY A N 1
ATOM 3038 C CA . GLY A 1 424 ? -1.251 3.301 10.723 1.00 34.16 465 GLY A CA 1
ATOM 3039 C C . GLY A 1 424 ? -2.066 2.568 9.656 1.00 40.69 465 GLY A C 1
ATOM 3040 O O . GLY A 1 424 ? -3.087 1.949 9.964 1.00 36.20 465 GLY A O 1
ATOM 3041 N N . THR A 1 425 ? -1.672 2.692 8.394 1.00 39.00 466 THR A N 1
ATOM 3042 C CA . THR A 1 425 ? -2.485 2.112 7.303 1.00 41.93 466 THR A CA 1
ATOM 3043 C C . THR A 1 425 ? -1.694 1.079 6.473 1.00 45.65 466 THR A C 1
ATOM 3044 O O . THR A 1 425 ? -0.454 0.972 6.602 1.00 39.69 466 THR A O 1
ATOM 3048 N N . MET A 1 426 ? -2.403 0.292 5.649 1.00 43.17 467 MET A N 1
ATOM 3049 C CA . MET A 1 426 ? -1.744 -0.704 4.841 1.00 40.97 467 MET A CA 1
ATOM 3050 C C . MET A 1 426 ? -0.839 -0.076 3.753 1.00 41.38 467 MET A C 1
ATOM 3051 O O . MET A 1 426 ? -0.034 -0.769 3.163 1.00 46.21 467 MET A O 1
ATOM 3056 N N . ASP A 1 427 ? -1.019 1.200 3.465 1.00 42.77 468 ASP A N 1
ATOM 3057 C CA . ASP A 1 427 ? -0.244 1.893 2.411 1.00 50.97 468 ASP A CA 1
ATOM 3058 C C . ASP A 1 427 ? 0.844 2.833 2.964 1.00 53.33 468 ASP A C 1
ATOM 3059 O O . ASP A 1 427 ? 1.380 3.699 2.255 1.00 56.37 468 ASP A O 1
ATOM 3064 N N . GLY A 1 428 ? 1.133 2.686 4.252 1.00 49.40 469 GLY A N 1
ATOM 3065 C CA . GLY A 1 428 ? 2.277 3.351 4.860 1.00 45.34 469 GLY A CA 1
ATOM 3066 C C . GLY A 1 428 ? 2.012 4.753 5.341 1.00 43.69 469 GLY A C 1
ATOM 3067 O O . GLY A 1 428 ? 2.954 5.521 5.533 1.00 52.50 469 GLY A O 1
ATOM 3068 N N . ARG A 1 429 ? 0.745 5.072 5.610 1.00 41.86 470 ARG A N 1
ATOM 3069 C CA . ARG A 1 429 ? 0.370 6.359 6.200 1.00 41.80 470 ARG A CA 1
ATOM 3070 C C . ARG A 1 429 ? -0.002 6.287 7.688 1.00 39.11 470 ARG A C 1
ATOM 3071 O O . ARG A 1 429 ? -0.440 5.230 8.149 1.00 37.50 470 ARG A O 1
ATOM 3079 N N . ILE A 1 430 ? 0.150 7.419 8.392 1.00 38.99 471 ILE A N 1
ATOM 3080 C CA . ILE A 1 430 ? -0.480 7.661 9.679 1.00 40.07 471 ILE A CA 1
ATOM 3081 C C . ILE A 1 430 ? -1.613 8.644 9.557 1.00 43.24 471 ILE A C 1
ATOM 3082 O O . ILE A 1 430 ? -1.400 9.785 9.111 1.00 42.64 471 ILE A O 1
ATOM 3087 N N . LEU A 1 431 ? -2.799 8.243 10.027 1.00 39.25 472 LEU A N 1
ATOM 3088 C CA . LEU A 1 431 ? -3.864 9.221 10.242 1.00 43.78 472 LEU A CA 1
ATOM 3089 C C . LEU A 1 431 ? -4.058 9.527 11.718 1.00 43.78 472 LEU A C 1
ATOM 3090 O O . LEU A 1 431 ? -4.245 8.605 12.510 1.00 40.64 472 LEU A O 1
ATOM 3095 N N . GLN A 1 432 ? -3.986 10.806 12.088 1.00 43.04 473 GLN A N 1
ATOM 3096 C CA . GLN A 1 432 ? -4.354 11.254 13.433 1.00 43.40 473 GLN A CA 1
ATOM 3097 C C . GLN A 1 432 ? -5.721 11.898 13.410 1.00 51.36 473 GLN A C 1
ATOM 3098 O O . GLN A 1 432 ? -5.934 12.903 12.706 1.00 48.58 473 GLN A O 1
ATOM 3104 N N . VAL A 1 433 ? -6.628 11.323 14.205 1.00 44.31 474 VAL A N 1
ATOM 3105 C CA . VAL A 1 433 ? -8.033 11.684 14.219 1.00 52.90 474 VAL A CA 1
ATOM 3106 C C . VAL A 1 433 ? -8.487 11.789 15.672 1.00 54.80 474 VAL A C 1
ATOM 3107 O O . VAL A 1 433 ? -8.193 10.892 16.460 1.00 52.81 474 VAL A O 1
ATOM 3111 N N . GLU A 1 434 ? -9.235 12.844 16.015 1.00 58.83 475 GLU A N 1
ATOM 3112 C CA . GLU A 1 434 ? -9.852 12.939 17.346 1.00 56.25 475 GLU A CA 1
ATOM 3113 C C . GLU A 1 434 ? -10.861 11.826 17.545 1.00 54.60 475 GLU A C 1
ATOM 3114 O O . GLU A 1 434 ? -11.681 11.534 16.662 1.00 54.99 475 GLU A O 1
ATOM 3120 N N . LEU A 1 435 ? -10.766 11.157 18.692 1.00 56.71 476 LEU A N 1
ATOM 3121 C CA . LEU A 1 435 ? -11.674 10.068 18.990 1.00 52.09 476 LEU A CA 1
ATOM 3122 C C . LEU A 1 435 ? -12.946 10.664 19.587 1.00 56.04 476 LEU A C 1
ATOM 3123 O O . LEU A 1 435 ? -12.962 11.060 20.758 1.00 54.21 476 LEU A O 1
ATOM 3128 N N . VAL A 1 436 ? -13.980 10.765 18.747 1.00 54.93 477 VAL A N 1
ATOM 3129 C CA . VAL A 1 436 ? -15.330 11.122 19.172 1.00 56.34 477 VAL A CA 1
ATOM 3130 C C . VAL A 1 436 ? -16.335 10.249 18.422 1.00 55.71 477 VAL A C 1
ATOM 3131 O O . VAL A 1 436 ? -16.010 9.587 17.423 1.00 56.89 477 VAL A O 1
ATOM 3135 N N . ARG A 1 437 ? -17.556 10.224 18.918 1.00 56.91 478 ARG A N 1
ATOM 3136 C CA . ARG A 1 437 ? -18.654 9.612 18.188 1.00 62.64 478 ARG A CA 1
ATOM 3137 C C . ARG A 1 437 ? -18.879 10.485 16.950 1.00 66.99 478 ARG A C 1
ATOM 3138 O O . ARG A 1 437 ? -19.196 11.665 17.062 1.00 69.28 478 ARG A O 1
ATOM 3146 N N . SER A 1 438 ? -18.571 9.940 15.781 1.00 69.32 479 SER A N 1
ATOM 3147 C CA . SER A 1 438 ? -18.608 10.718 14.552 1.00 64.00 479 SER A CA 1
ATOM 3148 C C . SER A 1 438 ? -19.869 10.427 13.743 1.00 68.90 479 SER A C 1
ATOM 3149 O O . SER A 1 438 ? -20.384 9.309 13.750 1.00 74.42 479 SER A O 1
ATOM 3152 N N . LEU A 1 439 ? -20.416 11.452 13.108 1.00 67.69 480 LEU A N 1
ATOM 3153 C CA . LEU A 1 439 ? -21.545 11.232 12.224 1.00 73.30 480 LEU A CA 1
ATOM 3154 C C . LEU A 1 439 ? -21.201 11.519 10.760 1.00 71.51 480 LEU A C 1
ATOM 3155 O O . LEU A 1 439 ? -21.186 10.614 9.929 1.00 73.81 480 LEU A O 1
ATOM 3160 N N . ASN A 1 440 ? -20.895 12.769 10.444 1.00 72.81 481 ASN A N 1
ATOM 3161 C CA . ASN A 1 440 ? -20.787 13.149 9.052 1.00 75.49 481 ASN A CA 1
ATOM 3162 C C . ASN A 1 440 ? -19.363 13.278 8.568 1.00 74.98 481 ASN A C 1
ATOM 3163 O O . ASN A 1 440 ? -19.093 13.124 7.387 1.00 73.65 481 ASN A O 1
ATOM 3168 N N . TYR A 1 441 ? -18.439 13.522 9.486 1.00 66.08 482 TYR A N 1
ATOM 3169 C CA . TYR A 1 441 ? -17.051 13.582 9.094 1.00 71.84 482 TYR A CA 1
ATOM 3170 C C . TYR A 1 441 ? -16.117 13.344 10.283 1.00 62.99 482 TYR A C 1
ATOM 3171 O O . TYR A 1 441 ? -16.494 13.574 11.433 1.00 66.84 482 TYR A O 1
ATOM 3180 N N . LEU A 1 442 ? -14.915 12.874 9.980 1.00 58.56 483 LEU A N 1
ATOM 3181 C CA . LEU A 1 442 ? -13.848 12.680 10.963 1.00 59.61 483 LEU A CA 1
ATOM 3182 C C . LEU A 1 442 ? -13.055 13.947 11.214 1.00 63.76 483 LEU A C 1
ATOM 3183 O O . LEU A 1 442 ? -12.784 14.704 10.300 1.00 65.00 483 LEU A O 1
ATOM 3188 N N . LEU A 1 443 ? -12.619 14.153 12.443 1.00 59.42 484 LEU A N 1
ATOM 3189 C CA . LEU A 1 443 ? -11.818 15.325 12.729 1.00 58.68 484 LEU A CA 1
ATOM 3190 C C . LEU A 1 443 ? -10.309 15.010 12.652 1.00 58.44 484 LEU A C 1
ATOM 3191 O O . LEU A 1 443 ? -9.686 14.638 13.656 1.00 58.90 484 LEU A O 1
ATOM 3196 N N . TYR A 1 444 ? -9.736 15.129 11.454 1.00 53.41 485 TYR A N 1
ATOM 3197 C CA . TYR A 1 444 ? -8.307 14.879 11.249 1.00 52.74 485 TYR A CA 1
ATOM 3198 C C . TYR A 1 444 ? -7.430 15.934 11.901 1.00 57.66 485 TYR A C 1
ATOM 3199 O O . TYR A 1 444 ? -7.640 17.132 11.710 1.00 59.70 485 TYR A O 1
ATOM 3208 N N . VAL A 1 445 ? -6.453 15.493 12.690 1.00 50.85 486 VAL A N 1
ATOM 3209 C CA . VAL A 1 445 ? -5.450 16.411 13.194 1.00 51.24 486 VAL A CA 1
ATOM 3210 C C . VAL A 1 445 ? -4.398 16.534 12.106 1.00 54.46 486 VAL A C 1
ATOM 3211 O O . VAL A 1 445 ? -3.983 17.627 11.784 1.00 59.93 486 VAL A O 1
ATOM 3215 N N . SER A 1 446 ? -3.987 15.406 11.534 1.00 53.14 487 SER A N 1
ATOM 3216 C CA . SER A 1 446 ? -2.832 15.386 10.632 1.00 54.28 487 SER A CA 1
ATOM 3217 C C . SER A 1 446 ? -2.677 14.028 9.931 1.00 55.04 487 SER A C 1
ATOM 3218 O O . SER A 1 446 ? -3.083 12.985 10.464 1.00 49.79 487 SER A O 1
ATOM 3221 N N . ASN A 1 447 ? -2.173 14.054 8.695 1.00 49.69 488 ASN A N 1
ATOM 3222 C CA . ASN A 1 447 ? -1.763 12.834 8.003 1.00 48.34 488 ASN A CA 1
ATOM 3223 C C . ASN A 1 447 ? -0.259 12.830 7.802 1.00 50.36 488 ASN A C 1
ATOM 3224 O O . ASN A 1 447 ? 0.333 13.847 7.481 1.00 53.55 488 ASN A O 1
ATOM 3229 N N . PHE A 1 448 ? 0.363 11.678 7.973 1.00 46.70 489 PHE A N 1
ATOM 3230 C CA . PHE A 1 448 ? 1.766 11.547 7.664 1.00 48.57 489 PHE A CA 1
ATOM 3231 C C . PHE A 1 448 ? 1.904 10.438 6.651 1.00 48.97 489 PHE A C 1
ATOM 3232 O O . PHE A 1 448 ? 1.139 9.480 6.658 1.00 45.24 489 PHE A O 1
ATOM 3240 N N . SER A 1 449 ? 2.908 10.556 5.796 1.00 51.28 490 SER A N 1
ATOM 3241 C CA . SER A 1 449 ? 3.392 9.394 5.080 1.00 54.59 490 SER A CA 1
ATOM 3242 C C . SER A 1 449 ? 4.756 8.963 5.636 1.00 52.39 490 SER A C 1
ATOM 3243 O O . SER A 1 449 ? 5.627 9.795 5.877 1.00 58.33 490 SER A O 1
ATOM 3246 N N . LEU A 1 450 ? 4.954 7.660 5.771 1.00 51.63 491 LEU A N 1
ATOM 3247 C CA . LEU A 1 450 ? 6.205 7.097 6.288 1.00 50.99 491 LEU A CA 1
ATOM 3248 C C . LEU A 1 450 ? 7.206 6.759 5.165 1.00 51.97 491 LEU A C 1
ATOM 3249 O O . LEU A 1 450 ? 7.330 5.580 4.758 1.00 52.04 491 LEU A O 1
ATOM 3254 N N . GLY A 1 451 ? 7.979 7.763 4.756 1.00 50.63 492 GLY A N 1
ATOM 3255 C CA . GLY A 1 451 ? 8.884 7.634 3.599 1.00 53.13 492 GLY A CA 1
ATOM 3256 C C . GLY A 1 451 ? 8.015 7.379 2.366 1.00 59.08 492 GLY A C 1
ATOM 3257 O O . GLY A 1 451 ? 6.906 7.917 2.257 1.00 53.83 492 GLY A O 1
ATOM 3258 N N . ASP A 1 452 ? 8.466 6.522 1.460 1.00 57.92 493 ASP A N 1
ATOM 3259 C CA . ASP A 1 452 ? 7.634 6.227 0.312 1.00 58.70 493 ASP A CA 1
ATOM 3260 C C . ASP A 1 452 ? 7.749 4.855 -0.256 1.00 58.41 493 ASP A C 1
ATOM 3261 O O . ASP A 1 452 ? 7.453 4.655 -1.431 1.00 62.15 493 ASP A O 1
ATOM 3266 N N . SER A 1 453 ? 8.097 3.885 0.577 1.00 54.65 494 SER A N 1
ATOM 3267 C CA . SER A 1 453 ? 7.937 2.501 0.171 1.00 62.84 494 SER A CA 1
ATOM 3268 C C . SER A 1 453 ? 6.444 2.165 0.027 1.00 58.16 494 SER A C 1
ATOM 3269 O O . SER A 1 453 ? 6.103 1.170 -0.597 1.00 59.54 494 SER A O 1
ATOM 3272 N N . GLY A 1 454 ? 5.586 2.989 0.634 1.00 55.68 495 GLY A N 1
ATOM 3273 C CA . GLY A 1 454 ? 4.215 2.594 1.009 1.00 57.69 495 GLY A CA 1
ATOM 3274 C C . GLY A 1 454 ? 4.060 1.120 1.408 1.00 58.26 495 GLY A C 1
ATOM 3275 O O . GLY A 1 454 ? 3.213 0.425 0.879 1.00 56.48 495 GLY A O 1
ATOM 3276 N N . GLN A 1 455 ? 4.915 0.614 2.292 1.00 52.91 496 GLN A N 1
ATOM 3277 C CA . GLN A 1 455 ? 4.674 -0.694 2.879 1.00 51.57 496 GLN A CA 1
ATOM 3278 C C . GLN A 1 455 ? 3.705 -0.513 4.050 1.00 45.58 496 GLN A C 1
ATOM 3279 O O . GLN A 1 455 ? 3.498 0.607 4.505 1.00 44.51 496 GLN A O 1
ATOM 3285 N N . PRO A 1 456 ? 3.071 -1.604 4.492 1.00 44.04 497 PRO A N 1
ATOM 3286 C CA . PRO A 1 456 ? 2.123 -1.504 5.605 1.00 44.80 497 PRO A CA 1
ATOM 3287 C C . PRO A 1 456 ? 2.839 -1.013 6.870 1.00 37.39 497 PRO A C 1
ATOM 3288 O O . PRO A 1 456 ? 4.021 -1.329 7.061 1.00 42.13 497 PRO A O 1
ATOM 3292 N N . VAL A 1 457 ? 2.146 -0.212 7.673 1.00 38.06 498 VAL A N 1
ATOM 3293 C CA . VAL A 1 457 ? 2.616 0.174 9.022 1.00 36.25 498 VAL A CA 1
ATOM 3294 C C . VAL A 1 457 ? 2.470 -1.053 9.905 1.00 36.20 498 VAL A C 1
ATOM 3295 O O . VAL A 1 457 ? 1.423 -1.687 9.893 1.00 37.54 498 VAL A O 1
ATOM 3299 N N . GLN A 1 458 ? 3.542 -1.459 10.594 1.00 37.78 499 GLN A N 1
ATOM 3300 C CA . GLN A 1 458 ? 3.511 -2.692 11.388 1.00 37.82 499 GLN A CA 1
ATOM 3301 C C . GLN A 1 458 ? 2.598 -2.450 12.594 1.00 34.24 499 GLN A C 1
ATOM 3302 O O . GLN A 1 458 ? 2.385 -1.291 13.012 1.00 34.08 499 GLN A O 1
ATOM 3308 N N . ARG A 1 459 ? 2.067 -3.538 13.149 1.00 37.48 500 ARG A N 1
ATOM 3309 C CA . ARG A 1 459 ? 0.933 -3.499 14.082 1.00 34.58 500 ARG A CA 1
ATOM 3310 C C . ARG A 1 459 ? 1.387 -2.774 15.354 1.00 40.55 500 ARG A C 1
ATOM 3311 O O . ARG A 1 459 ? 0.618 -2.034 15.975 1.00 40.24 500 ARG A O 1
ATOM 3319 N N . ASP A 1 460 ? 2.638 -3.017 15.757 1.00 38.56 501 ASP A N 1
ATOM 3320 C CA . ASP A 1 460 ? 3.043 -2.692 17.112 1.00 43.25 501 ASP A CA 1
ATOM 3321 C C . ASP A 1 460 ? 3.718 -1.310 17.210 1.00 41.72 501 ASP A C 1
ATOM 3322 O O . ASP A 1 460 ? 4.710 -1.056 16.536 1.00 46.96 501 ASP A O 1
ATOM 3327 N N . VAL A 1 461 ? 3.081 -0.380 17.938 1.00 36.41 502 VAL A N 1
ATOM 3328 C CA . VAL A 1 461 ? 3.477 1.037 17.968 1.00 33.14 502 VAL A CA 1
ATOM 3329 C C . VAL A 1 461 ? 4.005 1.328 19.376 1.00 37.93 502 VAL A C 1
ATOM 3330 O O . VAL A 1 461 ? 3.435 0.835 20.358 1.00 34.62 502 VAL A O 1
ATOM 3334 N N . SER A 1 462 ? 5.064 2.129 19.466 1.00 36.71 503 SER A N 1
ATOM 3335 C CA . SER A 1 462 ? 5.746 2.405 20.738 1.00 38.58 503 SER A CA 1
ATOM 3336 C C . SER A 1 462 ? 5.758 3.887 20.977 1.00 40.32 503 SER A C 1
ATOM 3337 O O . SER A 1 462 ? 5.786 4.652 20.052 1.00 41.25 503 SER A O 1
ATOM 3340 N N . ARG A 1 463 ? 5.838 4.290 22.233 1.00 41.04 504 ARG A N 1
ATOM 3341 C CA . ARG A 1 463 ? 5.954 5.685 22.547 1.00 38.53 504 ARG A CA 1
ATOM 3342 C C . ARG A 1 463 ? 7.326 6.015 23.084 1.00 39.58 504 ARG A C 1
ATOM 3343 O O . ARG A 1 463 ? 7.904 5.237 23.824 1.00 40.44 504 ARG A O 1
ATOM 3351 N N . LEU A 1 464 ? 7.809 7.198 22.736 1.00 43.72 505 LEU A N 1
ATOM 3352 C CA . LEU A 1 464 ? 9.083 7.694 23.255 1.00 48.85 505 LEU A CA 1
ATOM 3353 C C . LEU A 1 464 ? 8.953 9.187 23.434 1.00 49.17 505 LEU A C 1
ATOM 3354 O O . LEU A 1 464 ? 8.903 9.928 22.458 1.00 50.14 505 LEU A O 1
ATOM 3359 N N . GLY A 1 465 ? 8.797 9.626 24.681 1.00 49.98 506 GLY A N 1
ATOM 3360 C CA . GLY A 1 465 ? 8.669 11.046 24.967 1.00 50.66 506 GLY A CA 1
ATOM 3361 C C . GLY A 1 465 ? 7.351 11.505 24.411 1.00 53.18 506 GLY A C 1
ATOM 3362 O O . GLY A 1 465 ? 6.342 10.830 24.605 1.00 48.81 506 GLY A O 1
ATOM 3363 N N . ASP A 1 466 ? 7.367 12.576 23.623 1.00 48.08 507 ASP A N 1
ATOM 3364 C CA . ASP A 1 466 ? 6.154 13.019 22.956 1.00 53.23 507 ASP A CA 1
ATOM 3365 C C . ASP A 1 466 ? 6.116 12.683 21.457 1.00 42.78 507 ASP A C 1
ATOM 3366 O O . ASP A 1 466 ? 5.476 13.381 20.678 1.00 51.04 507 ASP A O 1
ATOM 3371 N N . HIS A 1 467 ? 6.827 11.650 21.063 1.00 44.67 508 HIS A N 1
ATOM 3372 C CA . HIS A 1 467 ? 6.697 11.035 19.722 1.00 45.70 508 HIS A CA 1
ATOM 3373 C C . HIS A 1 467 ? 6.197 9.616 19.812 1.00 42.98 508 HIS A C 1
ATOM 3374 O O . HIS A 1 467 ? 6.470 8.909 20.791 1.00 39.29 508 HIS A O 1
ATOM 3381 N N . LEU A 1 468 ? 5.565 9.141 18.735 1.00 38.56 509 LEU A N 1
ATOM 3382 C CA . LEU A 1 468 ? 5.295 7.707 18.594 1.00 41.58 509 LEU A CA 1
ATOM 3383 C C . LEU A 1 468 ? 6.251 7.119 17.564 1.00 41.92 509 LEU A C 1
ATOM 3384 O O . LEU A 1 468 ? 6.601 7.774 16.590 1.00 39.66 509 LEU A O 1
ATOM 3389 N N . LEU A 1 469 ? 6.716 5.910 17.813 1.00 40.06 510 LEU A N 1
ATOM 3390 C CA . LEU A 1 469 ? 7.530 5.198 16.821 1.00 40.05 510 LEU A CA 1
ATOM 3391 C C . LEU A 1 469 ? 6.693 4.141 16.098 1.00 41.60 510 LEU A C 1
ATOM 3392 O O . LEU A 1 469 ? 6.060 3.304 16.750 1.00 37.70 510 LEU A O 1
ATOM 3397 N N . PHE A 1 470 ? 6.784 4.135 14.764 1.00 41.40 511 PHE A N 1
ATOM 3398 C CA . PHE A 1 470 ? 6.111 3.133 13.903 1.00 41.53 511 PHE A CA 1
ATOM 3399 C C . PHE A 1 470 ? 7.175 2.521 12.977 1.00 44.12 511 PHE A C 1
ATOM 3400 O O . PHE A 1 470 ? 8.119 3.209 12.561 1.00 41.68 511 PHE A O 1
ATOM 3408 N N . ALA A 1 471 ? 7.031 1.239 12.672 1.00 38.70 512 ALA A N 1
ATOM 3409 C CA . ALA A 1 471 ? 7.875 0.568 11.697 1.00 41.82 512 ALA A CA 1
ATOM 3410 C C . ALA A 1 471 ? 7.068 0.317 10.421 1.00 47.18 512 ALA A C 1
ATOM 3411 O O . ALA A 1 471 ? 5.876 0.000 10.484 1.00 41.81 512 ALA A O 1
ATOM 3413 N N . SER A 1 472 ? 7.717 0.468 9.274 1.00 47.29 513 SER A N 1
ATOM 3414 C CA . SER A 1 472 ? 7.248 -0.149 8.041 1.00 51.06 513 SER A CA 1
ATOM 3415 C C . SER A 1 472 ? 8.413 -0.592 7.197 1.00 56.09 513 SER A C 1
ATOM 3416 O O . SER A 1 472 ? 9.420 0.129 7.078 1.00 49.96 513 SER A O 1
ATOM 3419 N N . GLY A 1 473 ? 8.306 -1.838 6.738 1.00 49.19 514 GLY A N 1
ATOM 3420 C CA . GLY A 1 473 ? 9.364 -2.511 6.056 1.00 51.42 514 GLY A CA 1
ATOM 3421 C C . GLY A 1 473 ? 10.523 -2.640 7.014 1.00 62.12 514 GLY A C 1
ATOM 3422 O O . GLY A 1 473 ? 10.382 -3.206 8.106 1.00 56.46 514 GLY A O 1
ATOM 3423 N N . ASP A 1 474 ? 11.656 -2.060 6.636 1.00 56.54 515 ASP A N 1
ATOM 3424 C CA . ASP A 1 474 ? 12.881 -2.279 7.378 1.00 58.28 515 ASP A CA 1
ATOM 3425 C C . ASP A 1 474 ? 13.251 -1.007 8.147 1.00 56.87 515 ASP A C 1
ATOM 3426 O O . ASP A 1 474 ? 14.358 -0.876 8.667 1.00 63.20 515 ASP A O 1
ATOM 3431 N N . GLN A 1 475 ? 12.312 -0.083 8.251 1.00 49.49 516 GLN A N 1
ATOM 3432 C CA . GLN A 1 475 ? 12.595 1.166 8.897 1.00 54.72 516 GLN A CA 1
ATOM 3433 C C . GLN A 1 475 ? 11.690 1.580 10.031 1.00 54.53 516 GLN A C 1
ATOM 3434 O O . GLN A 1 475 ? 10.524 1.183 10.096 1.00 46.88 516 GLN A O 1
ATOM 3440 N N . VAL A 1 476 ? 12.249 2.408 10.913 1.00 50.11 517 VAL A N 1
ATOM 3441 C CA . VAL A 1 476 ? 11.498 2.935 12.045 1.00 44.64 517 VAL A CA 1
ATOM 3442 C C . VAL A 1 476 ? 11.388 4.401 11.824 1.00 43.49 517 VAL A C 1
ATOM 3443 O O . VAL A 1 476 ? 12.369 5.032 11.424 1.00 47.76 517 VAL A O 1
ATOM 3447 N N . PHE A 1 477 ? 10.215 4.968 12.122 1.00 41.70 518 PHE A N 1
ATOM 3448 C CA . PHE A 1 477 ? 9.934 6.390 11.932 1.00 40.41 518 PHE A CA 1
ATOM 3449 C C . PHE A 1 477 ? 9.423 6.980 13.237 1.00 42.52 518 PHE A C 1
ATOM 3450 O O . PHE A 1 477 ? 8.731 6.294 13.990 1.00 40.78 518 PHE A O 1
ATOM 3458 N N . GLN A 1 478 ? 9.698 8.261 13.488 1.00 44.76 519 GLN A N 1
ATOM 3459 C CA . GLN A 1 478 ? 9.025 8.956 14.589 1.00 47.57 519 GLN A CA 1
ATOM 3460 C C . GLN A 1 478 ? 8.001 9.980 14.145 1.00 41.78 519 GLN A C 1
ATOM 3461 O O . GLN A 1 478 ? 8.180 10.652 13.163 1.00 47.15 519 GLN A O 1
ATOM 3467 N N . VAL A 1 479 ? 6.925 10.096 14.903 1.00 42.62 520 VAL A N 1
ATOM 3468 C CA . VAL A 1 479 ? 5.824 10.972 14.572 1.00 40.98 520 VAL A CA 1
ATOM 3469 C C . VAL A 1 479 ? 5.410 11.703 15.845 1.00 44.73 520 VAL A C 1
ATOM 3470 O O . VAL A 1 479 ? 5.306 11.087 16.907 1.00 46.64 520 VAL A O 1
ATOM 3474 N N . PRO A 1 480 ? 5.159 13.016 15.753 1.00 49.31 521 PRO A N 1
ATOM 3475 C CA . PRO A 1 480 ? 4.761 13.776 16.949 1.00 48.34 521 PRO A CA 1
ATOM 3476 C C . PRO A 1 480 ? 3.343 13.445 17.439 1.00 51.49 521 PRO A C 1
ATOM 3477 O O . PRO A 1 480 ? 2.397 13.456 16.649 1.00 52.07 521 PRO A O 1
ATOM 3481 N N . ILE A 1 481 ? 3.205 13.141 18.728 1.00 46.05 522 ILE A N 1
ATOM 3482 C CA . ILE A 1 481 ? 1.885 12.901 19.324 1.00 45.66 522 ILE A CA 1
ATOM 3483 C C . ILE A 1 481 ? 0.934 14.082 19.135 1.00 50.42 522 ILE A C 1
ATOM 3484 O O . ILE A 1 481 ? -0.239 13.894 18.808 1.00 49.63 522 ILE A O 1
ATOM 3489 N N . GLN A 1 482 ? 1.455 15.299 19.240 1.00 87.89 523 GLN A N 1
ATOM 3490 C CA . GLN A 1 482 ? 0.600 16.482 19.151 1.00 85.19 523 GLN A CA 1
ATOM 3491 C C . GLN A 1 482 ? 0.387 17.041 17.745 1.00 89.33 523 GLN A C 1
ATOM 3492 O O . GLN A 1 482 ? -0.265 18.069 17.575 1.00 92.40 523 GLN A O 1
ATOM 3498 N N . GLY A 1 483 ? 0.876 16.340 16.730 1.00 87.52 524 GLY A N 1
ATOM 3499 C CA . GLY A 1 483 ? 0.809 16.842 15.372 1.00 96.87 524 GLY A CA 1
ATOM 3500 C C . GLY A 1 483 ? 1.811 17.964 15.189 1.00 97.17 524 GLY A C 1
ATOM 3501 O O . GLY A 1 483 ? 2.557 18.279 16.113 1.00 91.99 524 GLY A O 1
ATOM 3502 N N . PRO A 1 484 ? 1.825 18.584 13.993 1.00 103.21 525 PRO A N 1
ATOM 3503 C CA . PRO A 1 484 ? 2.943 19.445 13.612 1.00 98.45 525 PRO A CA 1
ATOM 3504 C C . PRO A 1 484 ? 2.939 20.704 14.444 1.00 89.28 525 PRO A C 1
ATOM 3505 O O . PRO A 1 484 ? 1.880 21.125 14.899 1.00 89.90 525 PRO A O 1
ATOM 3509 N N . GLY A 1 485 ? 4.117 21.288 14.645 1.00 92.28 526 GLY A N 1
ATOM 3510 C CA . GLY A 1 485 ? 4.252 22.583 15.321 1.00 85.24 526 GLY A CA 1
ATOM 3511 C C . GLY A 1 485 ? 3.478 23.735 14.686 1.00 83.74 526 GLY A C 1
ATOM 3512 O O . GLY A 1 485 ? 3.225 23.764 13.478 1.00 79.37 526 GLY A O 1
ATOM 3513 N N . CYS A 1 486 ? 3.136 24.709 15.521 1.00 84.71 527 CYS A N 1
ATOM 3514 C CA . CYS A 1 486 ? 2.345 25.867 15.117 1.00 83.87 527 CYS A CA 1
ATOM 3515 C C . CYS A 1 486 ? 2.949 26.628 13.938 1.00 82.47 527 CYS A C 1
ATOM 3516 O O . CYS A 1 486 ? 2.206 27.086 13.057 1.00 83.99 527 CYS A O 1
ATOM 3519 N N . ARG A 1 487 ? 4.287 26.675 13.888 1.00 90.60 528 ARG A N 1
ATOM 3520 C CA . ARG A 1 487 ? 5.046 27.369 12.832 1.00 95.65 528 ARG A CA 1
ATOM 3521 C C . ARG A 1 487 ? 4.791 26.848 11.422 1.00 100.50 528 ARG A C 1
ATOM 3522 O O . ARG A 1 487 ? 5.022 27.567 10.451 1.00 109.43 528 ARG A O 1
ATOM 3530 N N . HIS A 1 488 ? 4.282 25.620 11.306 1.00 100.09 529 HIS A N 1
ATOM 3531 C CA . HIS A 1 488 ? 3.917 25.072 9.998 1.00 101.48 529 HIS A CA 1
ATOM 3532 C C . HIS A 1 488 ? 2.638 25.626 9.425 1.00 102.57 529 HIS A C 1
ATOM 3533 O O . HIS A 1 488 ? 2.370 25.455 8.230 1.00 97.92 529 HIS A O 1
ATOM 3540 N N . PHE A 1 489 ? 1.853 26.334 10.244 1.00 100.44 530 PHE A N 1
ATOM 3541 C CA . PHE A 1 489 ? 0.669 27.045 9.738 1.00 94.91 530 PHE A CA 1
ATOM 3542 C C . PHE A 1 489 ? 1.025 28.442 9.254 1.00 100.36 530 PHE A C 1
ATOM 3543 O O . PHE A 1 489 ? 1.462 29.299 10.028 1.00 94.77 530 PHE A O 1
ATOM 3551 N N . LEU A 1 490 ? 0.862 28.683 7.963 1.00 105.42 531 LEU A N 1
ATOM 3552 C CA . LEU A 1 490 ? 1.497 29.856 7.393 1.00 107.63 531 LEU A CA 1
ATOM 3553 C C . LEU A 1 490 ? 0.573 31.056 7.203 1.00 102.45 531 LEU A C 1
ATOM 3554 O O . LEU A 1 490 ? 1.060 32.166 7.024 1.00 99.08 531 LEU A O 1
ATOM 3559 N N . THR A 1 491 ? -0.743 30.849 7.272 1.00 100.51 532 THR A N 1
ATOM 3560 C CA . THR A 1 491 ? -1.663 31.985 7.296 1.00 103.36 532 THR A CA 1
ATOM 3561 C C . THR A 1 491 ? -2.501 32.047 8.577 1.00 100.99 532 THR A C 1
ATOM 3562 O O . THR A 1 491 ? -2.515 31.104 9.372 1.00 97.22 532 THR A O 1
ATOM 3566 N N . CYS A 1 492 ? -3.194 33.168 8.761 1.00 96.76 533 CYS A N 1
ATOM 3567 C CA . CYS A 1 492 ? -3.943 33.415 9.983 1.00 94.19 533 CYS A CA 1
ATOM 3568 C C . CYS A 1 492 ? -5.147 32.487 10.077 1.00 90.29 533 CYS A C 1
ATOM 3569 O O . CYS A 1 492 ? -5.346 31.830 11.105 1.00 82.11 533 CYS A O 1
ATOM 3572 N N . GLY A 1 493 ? -5.924 32.406 8.996 1.00 97.40 534 GLY A N 1
ATOM 3573 C CA . GLY A 1 493 ? -7.039 31.447 8.889 1.00 98.25 534 GLY A CA 1
ATOM 3574 C C . GLY A 1 493 ? -6.677 29.995 9.199 1.00 101.01 534 GLY A C 1
ATOM 3575 O O . GLY A 1 493 ? -7.393 29.313 9.947 1.00 96.55 534 GLY A O 1
ATOM 3576 N N . ARG A 1 494 ? -5.576 29.523 8.612 1.00 93.65 535 ARG A N 1
ATOM 3577 C CA . ARG A 1 494 ? -5.068 28.168 8.867 1.00 99.95 535 ARG A CA 1
ATOM 3578 C C . ARG A 1 494 ? -4.649 28.006 10.328 1.00 98.14 535 ARG A C 1
ATOM 3579 O O . ARG A 1 494 ? -5.062 27.053 11.006 1.00 87.60 535 ARG A O 1
ATOM 3587 N N . CYS A 1 495 ? -3.797 28.930 10.788 1.00 90.27 536 CYS A N 1
ATOM 3588 C CA . CYS A 1 495 ? -3.370 29.009 12.200 1.00 80.21 536 CYS A CA 1
ATOM 3589 C C . CYS A 1 495 ? -4.546 28.915 13.172 1.00 70.54 536 CYS A C 1
ATOM 3590 O O . CYS A 1 495 ? -4.452 28.274 14.206 1.00 69.75 536 CYS A O 1
ATOM 3593 N N . LEU A 1 496 ? -5.628 29.612 12.847 1.00 75.34 537 LEU A N 1
ATOM 3594 C CA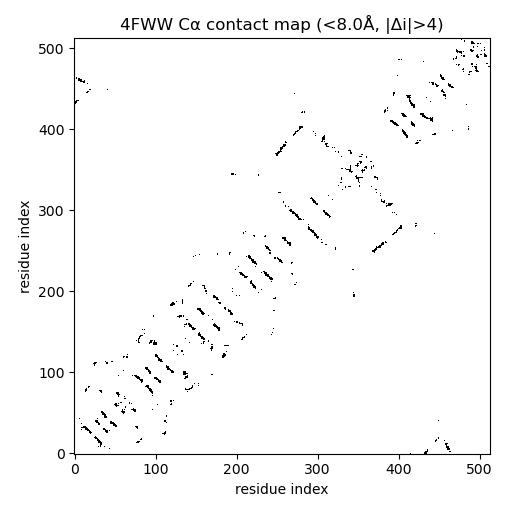 . LEU A 1 496 ? -6.772 29.697 13.732 1.00 81.13 537 LEU A CA 1
ATOM 3595 C C . LEU A 1 496 ? -7.707 28.499 13.547 1.00 91.29 537 LEU A C 1
ATOM 3596 O O . LEU A 1 496 ? -8.541 28.244 14.411 1.00 96.39 537 LEU A O 1
ATOM 3601 N N . ARG A 1 497 ? -7.583 27.801 12.410 1.00 93.30 538 ARG A N 1
ATOM 3602 C CA . ARG 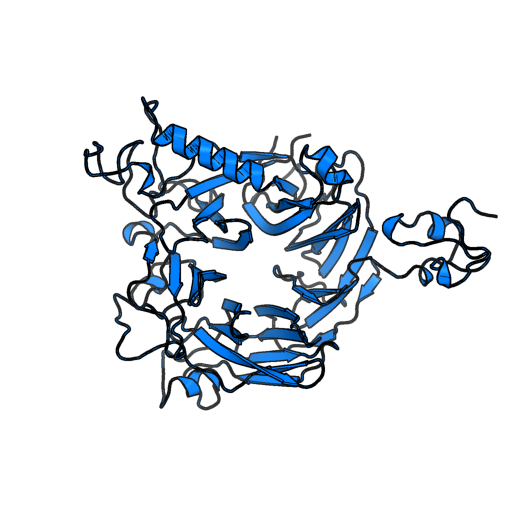A 1 497 ? -8.290 26.533 12.163 1.00 96.40 538 ARG A CA 1
ATOM 3603 C C . ARG A 1 497 ? -7.686 25.367 12.962 1.00 98.65 538 ARG A C 1
ATOM 3604 O O . ARG A 1 497 ? -8.352 24.356 13.173 1.00 105.37 538 ARG A O 1
ATOM 3612 N N . ALA A 1 498 ? -6.442 25.523 13.429 1.00 86.59 539 ALA A N 1
ATOM 3613 C CA . ALA A 1 498 ? -5.765 24.495 14.230 1.00 86.95 539 ALA A CA 1
ATOM 3614 C C . ALA A 1 498 ? -6.518 24.150 15.517 1.00 93.03 539 ALA A C 1
ATOM 3615 O O . ALA A 1 498 ? -7.159 25.008 16.111 1.00 100.50 539 ALA A O 1
ATOM 3617 N N . TRP A 1 499 ? -6.482 22.880 15.916 1.00 99.13 540 TRP A N 1
ATOM 3618 C CA . TRP A 1 499 ? -7.177 22.435 17.128 1.00 101.26 540 TRP A CA 1
ATOM 3619 C C . TRP A 1 499 ? -6.594 23.077 18.349 1.00 98.37 540 TRP A C 1
ATOM 3620 O O . TRP A 1 499 ? -5.373 23.100 18.528 1.00 89.27 540 TRP A O 1
ATOM 3631 N N . HIS A 1 500 ? -7.487 23.644 19.159 1.00 99.97 541 HIS A N 1
ATOM 3632 C CA . HIS A 1 500 ? -7.276 23.981 20.576 1.00 102.08 541 HIS A CA 1
ATOM 3633 C C . HIS A 1 500 ? -6.027 23.466 21.248 1.00 97.81 541 HIS A C 1
ATOM 3634 O O . HIS A 1 500 ? -5.177 24.265 21.658 1.00 92.29 541 HIS A O 1
ATOM 3641 N N . PHE A 1 501 ? -5.919 22.138 21.400 1.00 91.15 542 PHE A N 1
ATOM 3642 C CA . PHE A 1 501 ? -4.830 21.515 22.175 1.00 89.92 542 PHE A CA 1
ATOM 3643 C C . PHE A 1 501 ? -3.438 21.910 21.699 1.00 84.34 542 PHE A C 1
ATOM 3644 O O . PHE A 1 501 ? -2.457 21.735 22.423 1.00 85.06 542 PHE A O 1
ATOM 3652 N N . MET A 1 502 ? -3.340 22.445 20.486 1.00 76.11 543 MET A N 1
ATOM 3653 C CA . MET A 1 502 ? -2.019 22.739 19.946 1.00 80.55 543 MET A CA 1
ATOM 3654 C C . MET A 1 502 ? -1.458 24.062 20.467 1.00 77.35 543 MET A C 1
ATOM 3655 O O . MET A 1 502 ? -0.254 24.275 20.419 1.00 77.36 543 MET A O 1
ATOM 3660 N N . GLY A 1 503 ? -2.315 24.902 21.049 1.00 79.52 544 GLY A N 1
ATOM 3661 C CA . GLY A 1 503 ? -1.874 26.200 21.572 1.00 75.77 544 GLY A CA 1
ATOM 3662 C C . GLY A 1 503 ? -1.375 27.155 20.484 1.00 73.28 544 GLY A C 1
ATOM 3663 O O . GLY A 1 503 ? -0.466 27.958 20.715 1.00 76.56 544 GLY A O 1
ATOM 3664 N N . CYS A 1 504 ? -1.918 27.010 19.279 1.00 71.85 545 CYS A N 1
ATOM 3665 C CA . CYS A 1 504 ? -1.558 27.879 18.173 1.00 71.85 545 CYS A CA 1
ATOM 3666 C C . CYS A 1 504 ? -2.414 29.156 18.201 1.00 74.10 545 CYS A C 1
ATOM 3667 O O . CYS A 1 504 ? -3.630 29.108 18.449 1.00 73.59 545 CYS A O 1
ATOM 3670 N N . GLY A 1 505 ? -1.759 30.289 17.950 1.00 67.94 546 GLY A N 1
ATOM 3671 C CA . GLY A 1 505 ? -2.416 31.597 17.891 1.00 64.93 546 GLY A CA 1
ATOM 3672 C C . GLY A 1 505 ? -1.634 32.492 16.949 1.00 62.12 546 GLY A C 1
ATOM 3673 O O . GLY A 1 505 ? -0.435 32.318 16.780 1.00 57.91 546 GLY A O 1
ATOM 3674 N N . TRP A 1 506 ? -2.322 33.427 16.310 1.00 57.44 547 TRP A N 1
ATOM 3675 C CA . TRP A 1 506 ? -1.698 34.295 15.329 1.00 67.00 547 TRP A CA 1
ATOM 3676 C C . TRP A 1 506 ? -0.951 35.456 15.972 1.00 65.71 547 TRP A C 1
ATOM 3677 O O . TRP A 1 506 ? -1.544 36.206 16.750 1.00 65.80 547 TRP A O 1
ATOM 3688 N N . CYS A 1 507 ? 0.352 35.584 15.684 1.00 66.49 548 CYS A N 1
ATOM 3689 C CA . CYS A 1 507 ? 1.213 36.656 16.245 1.00 69.35 548 CYS A CA 1
ATOM 3690 C C . CYS A 1 507 ? 1.134 37.983 15.458 1.00 71.89 548 CYS A C 1
ATOM 3691 O O . CYS A 1 507 ? 1.759 38.984 15.830 1.00 70.88 548 CYS A O 1
ATOM 3694 N N . GLY A 1 508 ? 0.358 37.992 14.380 1.00 72.90 549 GLY A N 1
ATOM 3695 C CA . GLY A 1 508 ? 0.371 39.119 13.440 1.00 78.65 549 GLY A CA 1
ATOM 3696 C C . GLY A 1 508 ? 0.941 38.798 12.059 1.00 80.07 549 GLY A C 1
ATOM 3697 O O . GLY A 1 508 ? 0.303 39.067 11.046 1.00 88.12 549 GLY A O 1
ATOM 3698 N N . ASN A 1 509 ? 2.119 38.191 12.009 1.00 84.36 550 ASN A N 1
ATOM 3699 C CA . ASN A 1 509 ? 2.667 37.726 10.734 1.00 95.32 550 ASN A CA 1
ATOM 3700 C C . ASN A 1 509 ? 3.229 36.295 10.801 1.00 103.54 550 ASN A C 1
ATOM 3701 O O . ASN A 1 509 ? 4.232 35.987 10.149 1.00 98.17 550 ASN A O 1
ATOM 3706 N N . MET A 1 510 ? 2.605 35.430 11.597 1.00 93.49 551 MET A N 1
ATOM 3707 C CA . MET A 1 510 ? 3.310 34.270 12.143 1.00 90.23 551 MET A CA 1
ATOM 3708 C C . MET A 1 510 ? 2.385 33.485 13.057 1.00 82.21 551 MET A C 1
ATOM 3709 O O . MET A 1 510 ? 1.651 34.084 13.852 1.00 70.54 551 MET A O 1
ATOM 3714 N N . CYS A 1 511 ? 2.479 32.157 13.006 1.00 76.36 552 CYS A N 1
ATOM 3715 C CA . CYS A 1 511 ? 1.723 31.310 13.923 1.00 73.72 552 CYS A CA 1
ATOM 3716 C C . CYS A 1 511 ? 2.663 30.710 14.960 1.00 75.32 552 CYS A C 1
ATOM 3717 O O . CYS A 1 511 ? 3.740 30.212 14.637 1.00 80.72 552 CYS A O 1
ATOM 3720 N N . GLY A 1 512 ? 2.279 30.805 16.222 1.00 67.24 553 GLY A N 1
ATOM 3721 C CA . GLY A 1 512 ? 3.135 30.335 17.275 1.00 67.67 553 GLY A CA 1
ATOM 3722 C C . GLY A 1 512 ? 2.398 29.997 18.549 1.00 65.24 553 GLY A C 1
ATOM 3723 O O . GLY A 1 512 ? 1.166 30.018 18.606 1.00 73.45 553 GLY A O 1
ATOM 3724 N N . GLN A 1 513 ? 3.172 29.648 19.566 1.00 67.95 554 GLN A N 1
ATOM 3725 C CA . GLN A 1 513 ? 2.684 29.555 20.918 1.00 79.15 554 GLN A CA 1
ATOM 3726 C C . GLN A 1 513 ? 2.684 30.939 21.561 1.00 79.45 554 GLN A C 1
ATOM 3727 O O . GLN A 1 513 ? 3.429 31.828 21.130 1.00 78.33 554 GLN A O 1
ATOM 3733 N N . GLN A 1 514 ? 1.888 31.098 22.618 1.00 80.31 555 GLN A N 1
ATOM 3734 C CA . GLN A 1 514 ? 1.798 32.383 23.313 1.00 82.65 555 GLN A CA 1
ATOM 3735 C C . GLN A 1 514 ? 3.174 32.954 23.593 1.00 84.42 555 GLN A C 1
ATOM 3736 O O . GLN A 1 514 ? 3.392 34.147 23.436 1.00 90.33 555 GLN A O 1
ATOM 3742 N N . LYS A 1 515 ? 4.111 32.088 23.960 1.00 90.00 556 LYS A N 1
ATOM 3743 C CA . LYS A 1 515 ? 5.411 32.517 24.466 1.00 92.14 556 LYS A CA 1
ATOM 3744 C C . LYS A 1 515 ? 6.274 33.138 23.369 1.00 95.12 556 LYS A C 1
ATOM 3745 O O . LYS A 1 515 ? 7.287 33.768 23.641 1.00 95.91 556 LYS A O 1
ATOM 3751 N N . GLU A 1 516 ? 5.885 32.971 22.120 1.00 89.27 557 GLU A N 1
ATOM 3752 C CA . GLU A 1 516 ? 6.703 33.503 21.039 1.00 92.92 557 GLU A CA 1
ATOM 3753 C C . GLU A 1 516 ? 6.255 34.915 20.656 1.00 95.03 557 GLU A C 1
ATOM 3754 O O . GLU A 1 516 ? 6.903 35.585 19.849 1.00 84.24 557 GLU A O 1
ATOM 3760 N N . CYS A 1 517 ? 5.118 35.347 21.191 1.00 83.83 558 CYS A N 1
ATOM 3761 C CA . CYS A 1 517 ? 4.576 36.668 20.859 1.00 75.55 558 CYS A CA 1
ATOM 3762 C C . CYS A 1 517 ? 3.571 37.046 21.923 1.00 69.57 558 CYS A C 1
ATOM 3763 O O . CYS A 1 517 ? 2.373 37.176 21.659 1.00 66.28 558 CYS A O 1
ATOM 3766 N N . PRO A 1 518 ? 4.064 37.204 23.156 1.00 77.34 559 PRO A N 1
ATOM 3767 C CA . PRO A 1 518 ? 3.216 37.354 24.341 1.00 77.43 559 PRO A CA 1
ATOM 3768 C C . PRO A 1 518 ? 2.174 38.473 24.198 1.00 75.04 559 PRO A C 1
ATOM 3769 O O . PRO A 1 518 ? 1.038 38.323 24.654 1.00 73.37 559 PRO A O 1
ATOM 3773 N N . GLY A 1 519 ? 2.545 39.572 23.539 1.00 77.51 560 GLY A N 1
ATOM 3774 C CA . GLY A 1 519 ? 1.668 40.753 23.449 1.00 69.54 560 GLY A CA 1
ATOM 3775 C C . GLY A 1 519 ? 0.637 40.712 22.331 1.00 66.40 560 GLY A C 1
ATOM 3776 O O . GLY A 1 519 ? -0.308 41.497 22.336 1.00 68.21 560 GLY A O 1
ATOM 3777 N N . SER A 1 520 ? 0.810 39.811 21.361 1.00 57.83 561 SER A N 1
ATOM 3778 C CA . SER A 1 520 ? -0.077 39.784 20.192 1.00 59.98 561 SER A CA 1
ATOM 3779 C C . SER A 1 520 ? -0.772 38.437 19.970 1.00 54.95 561 SER A C 1
ATOM 3780 O O . SER A 1 520 ? -1.813 38.386 19.313 1.00 55.70 561 SER A O 1
ATOM 3783 N N . TRP A 1 521 ? -0.269 37.389 20.623 1.00 58.67 562 TRP A N 1
ATOM 3784 C CA . TRP A 1 521 ? -0.808 36.032 20.463 1.00 58.96 562 TRP A CA 1
ATOM 3785 C C . TRP A 1 521 ? -2.292 36.021 20.676 1.00 60.58 562 TRP A C 1
ATOM 3786 O O . TRP A 1 521 ? -2.772 36.439 21.725 1.00 62.93 562 TRP A O 1
ATOM 3797 N N . GLN A 1 522 ? -3.047 35.587 19.672 1.00 59.44 563 GLN A N 1
ATOM 3798 C CA . GLN A 1 522 ? -4.497 35.469 19.824 1.00 60.43 563 GLN A CA 1
ATOM 3799 C C . GLN A 1 522 ? -5.084 34.343 18.944 1.00 66.70 563 GLN A C 1
ATOM 3800 O O . GLN A 1 522 ? -4.513 33.965 17.906 1.00 58.94 563 GLN A O 1
ATOM 3806 N N . GLN A 1 523 ? -6.280 33.907 19.319 1.00 69.52 564 GLN A N 1
ATOM 3807 C CA . GLN A 1 523 ? -6.951 32.791 18.649 1.00 76.87 564 GLN A CA 1
ATOM 3808 C C . GLN A 1 523 ? -8.329 33.156 18.139 1.00 80.53 564 GLN A C 1
ATOM 3809 O O . GLN A 1 523 ? -9.163 32.286 17.927 1.00 88.05 564 GLN A O 1
ATOM 3815 N N . ASP A 1 524 ? -8.560 34.442 17.904 1.00 79.72 565 ASP A N 1
ATOM 3816 C CA . ASP A 1 524 ? -9.918 34.955 17.883 1.00 80.44 565 ASP A CA 1
ATOM 3817 C C . ASP A 1 524 ? -10.447 35.251 16.492 1.00 86.86 565 ASP A C 1
ATOM 3818 O O . ASP A 1 524 ? -11.579 34.912 16.177 1.00 91.97 565 ASP A O 1
ATOM 3823 N N . HIS A 1 525 ? -9.663 35.951 15.682 1.00 89.72 566 HIS A N 1
ATOM 3824 C CA . HIS A 1 525 ? -10.057 36.221 14.302 1.00 90.02 566 HIS A CA 1
ATOM 3825 C C . HIS A 1 525 ? -8.918 36.769 13.516 1.00 88.00 566 HIS A C 1
ATOM 3826 O O . HIS A 1 525 ? -7.807 36.943 14.054 1.00 83.02 566 HIS A O 1
ATOM 3833 N N . CYS A 1 526 ? -9.168 37.023 12.233 1.00 90.95 567 CYS A N 1
ATOM 3834 C CA . CYS A 1 526 ? -8.093 37.352 11.300 1.00 97.72 567 CYS A CA 1
ATOM 3835 C C . CYS A 1 526 ? -8.245 38.728 10.670 1.00 96.48 567 CYS A C 1
ATOM 3836 O O . CYS A 1 526 ? -9.354 39.213 10.514 1.00 111.03 567 CYS A O 1
ATOM 3839 N N . PRO A 1 527 ? -7.124 39.354 10.294 1.00 99.68 568 PRO A N 1
ATOM 3840 C CA . PRO A 1 527 ? -7.155 40.728 9.788 1.00 107.11 568 PRO A CA 1
ATOM 3841 C C . PRO A 1 527 ? -8.194 40.979 8.678 1.00 115.49 568 PRO A C 1
ATOM 3842 O O . PRO A 1 527 ? -8.484 40.087 7.872 1.00 121.84 568 PRO A O 1
#

CATH classification: 2.130.10.10 (+1 more: 3.30.1680.10)

Organism: Homo sapiens (NCBI:txid9606)

Sequence (513 aa):
VKYVVPSFSAGGLVQAMVTYEGDRNESAVFVAIRNRLHVLGPDLKSVQSLATGPAGDPGCQTCAACGPGPHGPPGDTDTKVLVLDPALPALVS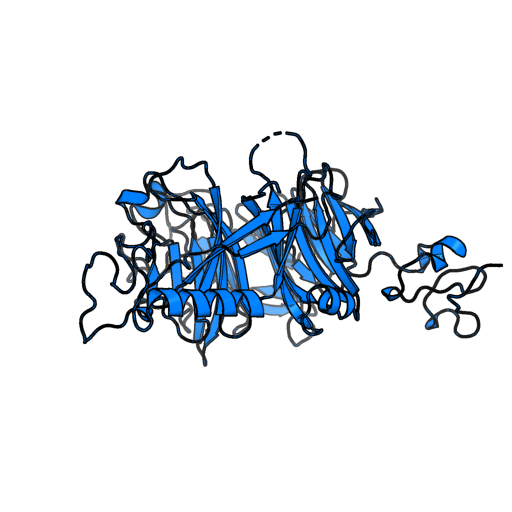CGSSLQGRCFLHDLEPQGTAVHLAAPACLFSAHHNRPDDCPDCVASPLGTRVTVVEQGQASYFYVASSLDAAVAASFSPRSVSIRRLKADASGFAPGFVALSVLPKHLVSYSIEYVHSFHTGAFVYFLTVQPASVTDDPSALHTRLARLSATEPELGDYRELVLDCRFAPGQPYPVLQVAHSAPVGAQLATELSIAEGQEVLFGVFVTGKGVGPNSVVCAFPIDLLDTLIDEGVERCCESPVHPGLRRGLDFFQSPSFCPNPPGLEALSPNTSCRHFPLLVSSSFSRVDLFNGLLGPVQVTALYVTRLDNVTVAHMGTMDGRILQVELVRSLNYLLYVSNFSLGDSGQPVQRDVSRLGDHLLFASGDQVFQVPIQGPGCRHFLTCGRCLRAWHFMGCGWCGNMCGQQKECPGSWQQDHCP

B-factor: mean 51.63, std 21.35, range [18.51, 145.54]

Nearest PDB structures (foldseek):
  4fww-assembly1_A  TM=1.002E+00  e=0.000E+00  Homo sapiens
  4qt8-assembly1_A  TM=9.645E-01  e=8.352E-90  Homo sapiens
  4qt8-assembly2_B  TM=9.632E-01  e=1.496E-89  Homo sapiens
  4k3j-assembly1_B  TM=8.339E-01  e=4.660E-42  Homo sapiens
  1shy-assembly1_B  TM=8.425E-01  e=1.902E-38  Homo sapiens